Protein AF-A0A1G6PLV6-F1 (afdb_monomer)

Structure (mmCIF, N/CA/C/O backbone):
data_AF-A0A1G6PLV6-F1
#
_entry.id   AF-A0A1G6PLV6-F1
#
loop_
_atom_site.group_PDB
_atom_site.id
_atom_site.type_symbol
_atom_site.label_atom_id
_atom_site.label_alt_id
_atom_site.label_comp_id
_atom_site.label_asym_id
_atom_site.label_entity_id
_atom_site.label_seq_id
_atom_site.pdbx_PDB_ins_code
_atom_site.Cartn_x
_atom_site.Cartn_y
_atom_site.Cartn_z
_atom_site.occupancy
_atom_site.B_iso_or_equiv
_atom_site.auth_seq_id
_atom_site.auth_comp_id
_atom_site.auth_asym_id
_atom_site.auth_atom_id
_atom_site.pdbx_PDB_model_num
ATOM 1 N N . MET A 1 1 ? -0.641 -9.961 17.307 1.00 48.78 1 MET A N 1
ATOM 2 C CA . MET A 1 1 ? -2.085 -9.812 17.040 1.00 48.78 1 MET A CA 1
ATOM 3 C C . MET A 1 1 ? -2.252 -9.296 15.628 1.00 48.78 1 MET A C 1
ATOM 5 O O . MET A 1 1 ? -1.541 -8.357 15.272 1.00 48.78 1 MET A O 1
ATOM 9 N N . ASP A 1 2 ? -3.103 -9.925 14.817 1.00 67.12 2 ASP A N 1
ATOM 10 C CA . ASP A 1 2 ? -3.507 -9.323 13.548 1.00 67.12 2 ASP A CA 1
ATOM 11 C C . ASP A 1 2 ? -4.492 -8.188 13.855 1.00 67.12 2 ASP A C 1
ATOM 13 O O . ASP A 1 2 ? -5.577 -8.412 14.383 1.00 67.12 2 ASP A O 1
ATOM 17 N N . LEU A 1 3 ? -4.052 -6.954 13.616 1.00 79.38 3 LEU A N 1
ATOM 18 C CA . LEU A 1 3 ? -4.819 -5.739 13.889 1.00 79.38 3 LEU A CA 1
ATOM 19 C C . LEU A 1 3 ? -5.632 -5.286 12.670 1.00 79.38 3 LEU A C 1
ATOM 21 O O . LEU A 1 3 ? -6.421 -4.349 12.794 1.00 79.38 3 LEU A O 1
ATOM 25 N N . ILE A 1 4 ? -5.433 -5.925 11.513 1.00 83.19 4 ILE A N 1
ATOM 26 C CA . ILE A 1 4 ? -6.032 -5.541 10.235 1.00 83.19 4 ILE A CA 1
ATOM 27 C C . ILE A 1 4 ? -7.394 -6.207 10.052 1.00 83.19 4 ILE A C 1
ATOM 29 O O . ILE A 1 4 ? -8.362 -5.515 9.750 1.00 83.19 4 ILE A O 1
ATOM 33 N N . LEU A 1 5 ? -7.502 -7.522 10.266 1.00 78.00 5 LEU A N 1
ATOM 34 C CA . LEU A 1 5 ? -8.757 -8.254 10.041 1.00 78.00 5 LEU A CA 1
ATOM 35 C C . LEU A 1 5 ? -9.953 -7.708 10.842 1.00 78.00 5 LEU A C 1
ATOM 37 O O . LEU A 1 5 ? -11.004 -7.506 10.232 1.00 78.00 5 LEU A O 1
ATOM 41 N N . PRO A 1 6 ? -9.832 -7.381 12.147 1.00 75.44 6 PRO A N 1
ATOM 42 C CA . PRO A 1 6 ? -10.950 -6.797 12.889 1.00 75.44 6 PRO A CA 1
ATOM 43 C C . PRO A 1 6 ? -11.429 -5.468 12.295 1.00 75.44 6 PRO A C 1
ATOM 45 O O . PRO A 1 6 ? -12.628 -5.225 12.213 1.00 75.44 6 PRO A O 1
ATOM 48 N N . ARG A 1 7 ? -10.498 -4.628 11.824 1.00 85.88 7 ARG A N 1
ATOM 49 C CA . ARG A 1 7 ? -10.819 -3.361 11.155 1.00 85.88 7 ARG A CA 1
ATOM 50 C C . ARG A 1 7 ? -11.481 -3.594 9.806 1.00 85.88 7 ARG A C 1
ATOM 52 O O . ARG A 1 7 ? -12.478 -2.946 9.512 1.00 85.88 7 ARG A O 1
ATOM 59 N N . LYS A 1 8 ? -10.984 -4.561 9.030 1.00 83.12 8 LYS A N 1
ATOM 60 C CA . LYS A 1 8 ? -11.558 -4.928 7.731 1.00 83.12 8 LYS A CA 1
ATOM 61 C C . LYS A 1 8 ? -13.017 -5.377 7.847 1.00 83.12 8 LYS A C 1
ATOM 63 O O . LYS A 1 8 ? -13.807 -5.023 6.991 1.00 83.12 8 LYS A O 1
ATOM 68 N N . LYS A 1 9 ? -13.391 -6.097 8.913 1.00 77.69 9 LYS A N 1
ATOM 69 C CA . LYS A 1 9 ? -14.791 -6.505 9.153 1.00 77.69 9 LYS A CA 1
ATOM 70 C C . LYS A 1 9 ? -15.731 -5.322 9.431 1.00 77.69 9 LYS A C 1
ATOM 72 O O . LYS A 1 9 ? -16.923 -5.417 9.163 1.00 77.69 9 LYS A O 1
ATOM 77 N N . ILE A 1 10 ? -15.212 -4.239 10.012 1.00 82.00 10 ILE A N 1
ATOM 78 C CA . ILE A 1 10 ? -15.987 -3.025 10.319 1.00 82.00 10 ILE A CA 1
ATOM 79 C C . ILE A 1 10 ? -16.046 -2.104 9.098 1.00 82.00 10 ILE A C 1
ATOM 81 O O . ILE A 1 10 ? -17.071 -1.475 8.840 1.00 82.00 10 ILE A O 1
ATOM 85 N N . PHE A 1 11 ? -14.935 -2.010 8.372 1.00 83.00 11 PHE A N 1
ATOM 86 C CA . PHE A 1 11 ? -14.778 -1.158 7.207 1.00 83.00 11 PHE A CA 1
ATOM 87 C C . PHE A 1 11 ? -15.660 -1.622 6.048 1.00 83.00 11 PHE A C 1
ATOM 89 O O . PHE A 1 11 ? -15.587 -2.770 5.620 1.00 83.00 11 PHE A O 1
ATOM 96 N N . LYS A 1 12 ? -16.473 -0.701 5.529 1.00 82.19 12 LYS A N 1
ATOM 97 C CA . LYS A 1 12 ? -17.399 -0.933 4.418 1.00 82.19 12 LYS A CA 1
ATOM 98 C C . LYS A 1 12 ? -16.993 -0.060 3.241 1.00 82.19 12 LYS A C 1
ATOM 100 O O . LYS A 1 12 ? -17.437 1.083 3.148 1.00 82.19 12 LYS A O 1
ATOM 105 N N . LEU A 1 13 ? -16.110 -0.577 2.386 1.00 81.88 13 LEU A N 1
ATOM 106 C CA . LEU A 1 13 ? -15.571 0.173 1.246 1.00 81.88 13 LEU A CA 1
ATOM 107 C C . LEU A 1 13 ? -16.682 0.602 0.276 1.00 81.88 13 LEU A C 1
ATOM 109 O O . LEU A 1 13 ? -16.645 1.696 -0.272 1.00 81.88 13 LEU A O 1
ATOM 113 N N . GLU A 1 14 ? -17.709 -0.228 0.118 1.00 78.12 14 GLU A N 1
ATOM 114 C CA . GLU A 1 14 ? -18.854 0.011 -0.759 1.00 78.12 14 GLU A CA 1
ATOM 115 C C . GLU A 1 14 ? -19.699 1.235 -0.372 1.00 78.12 14 GLU A C 1
ATOM 117 O O . GLU A 1 14 ? -20.441 1.754 -1.203 1.00 78.12 14 GLU A O 1
ATOM 122 N N . LYS A 1 15 ? -19.580 1.714 0.873 1.00 77.88 15 LYS A N 1
ATOM 123 C CA . LYS A 1 15 ? -20.291 2.904 1.364 1.00 77.88 15 LYS A CA 1
ATOM 124 C C . LYS A 1 15 ? -19.560 4.213 1.092 1.00 77.88 15 LYS A C 1
ATOM 126 O O . LYS A 1 15 ? -20.079 5.276 1.418 1.00 77.88 15 LYS A O 1
ATOM 131 N N . ILE A 1 16 ? -18.355 4.143 0.540 1.00 77.44 16 ILE A N 1
ATOM 132 C CA . ILE A 1 16 ? -17.552 5.328 0.292 1.00 77.44 16 ILE A CA 1
ATOM 133 C C . ILE A 1 16 ? -18.107 6.080 -0.914 1.00 77.44 16 ILE A C 1
ATOM 135 O O . ILE A 1 16 ? -18.105 5.578 -2.036 1.00 77.44 16 ILE A O 1
ATOM 139 N N . ASP A 1 17 ? -18.527 7.317 -0.668 1.00 76.62 17 ASP A N 1
ATOM 140 C CA . ASP A 1 17 ? -18.808 8.300 -1.706 1.00 76.62 17 ASP A CA 1
ATOM 141 C C . ASP A 1 17 ? -17.557 9.153 -1.935 1.00 76.62 17 ASP A C 1
ATOM 143 O O . ASP A 1 17 ? -17.073 9.829 -1.027 1.00 76.62 17 ASP A O 1
ATOM 147 N N . ILE A 1 18 ? -17.021 9.146 -3.156 1.00 71.56 18 ILE A N 1
ATOM 148 C CA . ILE A 1 18 ? -15.784 9.868 -3.469 1.00 71.56 18 ILE A CA 1
ATOM 149 C C . ILE A 1 18 ? -15.931 11.396 -3.414 1.00 71.56 18 ILE A C 1
ATOM 151 O O . ILE A 1 18 ? -14.931 12.122 -3.378 1.00 71.56 18 ILE A O 1
ATOM 155 N N . THR A 1 19 ? -17.167 11.892 -3.426 1.00 71.12 19 THR A N 1
ATOM 156 C CA . THR A 1 19 ? -17.492 13.315 -3.277 1.00 71.12 19 THR A CA 1
ATOM 157 C C . THR A 1 19 ? -17.558 13.751 -1.813 1.00 71.12 19 THR A C 1
ATOM 159 O O . THR A 1 19 ? -17.542 14.950 -1.524 1.00 71.12 19 THR A O 1
ATOM 162 N N . ASN A 1 20 ? -17.557 12.794 -0.883 1.00 77.06 20 ASN A N 1
ATOM 163 C CA . ASN A 1 20 ? -17.556 13.047 0.546 1.00 77.06 20 ASN A CA 1
ATOM 164 C C . ASN A 1 20 ? -16.278 13.807 0.963 1.00 77.06 20 ASN A C 1
ATOM 166 O O . ASN A 1 20 ? -15.153 13.465 0.583 1.00 77.06 20 ASN A O 1
ATOM 170 N N . LYS A 1 21 ? -16.450 14.856 1.773 1.00 75.69 21 LYS A N 1
ATOM 171 C CA . LYS A 1 21 ? -15.377 15.759 2.210 1.00 75.69 21 LYS A CA 1
ATOM 172 C C . LYS A 1 21 ? -14.268 15.029 2.971 1.00 75.69 21 LYS A C 1
ATOM 174 O O . LYS A 1 21 ? -13.093 15.371 2.823 1.00 75.69 21 LYS A O 1
ATOM 179 N N . GLU A 1 22 ? -14.623 14.040 3.773 1.00 74.56 22 GLU A N 1
ATOM 180 C CA . GLU A 1 22 ? -13.711 13.210 4.544 1.00 74.56 22 GLU A CA 1
ATOM 181 C C . GLU A 1 22 ? -12.880 12.296 3.629 1.00 74.56 22 GLU A C 1
ATOM 183 O O . GLU A 1 22 ? -11.665 12.179 3.809 1.00 74.56 22 GLU A O 1
ATOM 188 N N . TRP A 1 23 ? -13.489 11.729 2.584 1.00 81.19 23 TRP A N 1
ATOM 189 C CA . TRP A 1 23 ? -12.757 10.966 1.571 1.00 81.19 23 TRP A CA 1
ATOM 190 C C . TRP A 1 23 ? -11.787 11.857 0.783 1.00 81.19 23 TRP A C 1
ATOM 192 O O . TRP A 1 23 ? -10.602 11.537 0.637 1.00 81.19 23 TRP A O 1
ATOM 202 N N . LEU A 1 24 ? -12.251 13.034 0.350 1.00 83.88 24 LEU A N 1
ATOM 203 C CA . LEU A 1 24 ? -11.402 14.031 -0.306 1.00 83.88 24 LEU A CA 1
ATOM 204 C C . LEU A 1 24 ? -10.245 14.467 0.598 1.00 83.88 24 LEU A C 1
ATOM 206 O O . LEU A 1 24 ? -9.141 14.687 0.106 1.00 83.88 24 LEU A O 1
ATOM 210 N N . TYR A 1 25 ? -10.450 14.541 1.916 1.00 82.75 25 TYR A N 1
ATOM 211 C CA . TYR A 1 25 ? -9.380 14.806 2.878 1.00 82.75 25 TYR A CA 1
ATOM 212 C C . TYR A 1 25 ? -8.317 13.696 2.904 1.00 82.75 25 TYR A C 1
ATOM 214 O O . TYR A 1 25 ? -7.127 13.996 3.030 1.00 82.75 25 TYR A O 1
ATOM 222 N N . MET A 1 26 ? -8.704 12.429 2.744 1.00 85.69 26 MET A N 1
ATOM 223 C CA . MET A 1 26 ? -7.743 11.325 2.669 1.00 85.69 26 MET A CA 1
ATOM 224 C C . MET A 1 26 ? -6.937 11.335 1.375 1.00 85.69 26 MET A C 1
ATOM 226 O O . MET A 1 26 ? -5.713 11.214 1.447 1.00 85.69 26 MET A O 1
ATOM 230 N N . ILE A 1 27 ? -7.575 11.582 0.225 1.00 90.88 27 ILE A N 1
ATOM 231 C CA . ILE A 1 27 ? -6.848 11.798 -1.038 1.00 90.88 27 ILE A CA 1
ATOM 232 C C . ILE A 1 27 ? -5.916 13.005 -0.898 1.00 90.88 27 ILE A C 1
ATOM 234 O O . ILE A 1 27 ? -4.747 12.922 -1.249 1.00 90.88 27 ILE A O 1
ATOM 238 N N . LYS A 1 28 ? -6.386 14.107 -0.304 1.00 90.25 28 LYS A N 1
ATOM 239 C CA . LYS A 1 28 ? -5.578 15.312 -0.065 1.00 90.25 28 LYS A CA 1
ATOM 240 C C . LYS A 1 28 ? -4.307 15.005 0.733 1.00 90.25 28 LYS A C 1
ATOM 242 O O . LYS A 1 28 ? -3.239 15.527 0.421 1.00 90.25 28 LYS A O 1
ATOM 247 N N . ASN A 1 29 ? -4.419 14.182 1.777 1.00 90.62 29 ASN A N 1
ATOM 248 C CA . ASN A 1 29 ? -3.269 13.768 2.576 1.00 90.62 29 ASN A CA 1
ATOM 249 C C . ASN A 1 29 ? -2.317 12.867 1.783 1.00 90.62 29 ASN A C 1
ATOM 251 O O . ASN A 1 29 ? -1.109 13.079 1.858 1.00 90.62 29 ASN A O 1
ATOM 255 N N . ASP A 1 30 ? -2.840 11.907 1.020 1.00 94.44 30 ASP A N 1
ATOM 256 C CA . ASP A 1 30 ? -2.037 11.089 0.106 1.00 94.44 30 ASP A CA 1
ATOM 257 C C . ASP A 1 30 ? -1.265 11.972 -0.887 1.00 94.44 30 ASP A C 1
ATOM 259 O O . ASP A 1 30 ? -0.035 11.943 -0.892 1.00 94.44 30 ASP A O 1
ATOM 263 N N . THR A 1 31 ? -1.953 12.867 -1.604 1.00 93.88 31 THR A N 1
ATOM 264 C CA . THR A 1 31 ? -1.354 13.859 -2.510 1.00 93.88 31 THR A CA 1
ATOM 265 C C . THR A 1 31 ? -0.216 14.618 -1.846 1.00 93.88 31 THR A C 1
ATOM 267 O O . THR A 1 31 ? 0.918 14.602 -2.325 1.00 93.88 31 THR A O 1
ATOM 270 N N . ARG A 1 32 ? -0.492 15.255 -0.705 1.00 93.25 32 ARG A N 1
ATOM 271 C CA . ARG A 1 32 ? 0.481 16.099 -0.012 1.00 93.25 32 ARG A CA 1
ATOM 272 C C . ARG A 1 32 ? 1.735 15.325 0.385 1.00 93.25 32 ARG A C 1
ATOM 274 O O . ARG A 1 32 ? 2.851 15.797 0.183 1.00 93.25 32 ARG A O 1
ATOM 281 N N . HIS A 1 33 ? 1.556 14.156 0.993 1.00 95.62 33 HIS A N 1
ATOM 282 C CA . HIS A 1 33 ? 2.677 13.349 1.455 1.00 95.62 33 HIS A CA 1
ATOM 283 C C . HIS A 1 33 ? 3.457 12.739 0.285 1.00 95.62 33 HIS A C 1
ATOM 285 O O . HIS A 1 33 ? 4.684 12.743 0.331 1.00 95.62 33 HIS A O 1
ATOM 291 N N . SER A 1 34 ? 2.767 12.264 -0.751 1.00 96.06 34 SER A N 1
ATOM 292 C CA . SER A 1 34 ? 3.367 11.680 -1.948 1.00 96.06 34 SER A CA 1
ATOM 293 C C . SER A 1 34 ? 4.235 12.686 -2.702 1.00 96.06 34 SER A C 1
ATOM 295 O O . SER A 1 34 ? 5.372 12.374 -3.037 1.00 96.06 34 SER A O 1
ATOM 297 N N . LEU A 1 35 ? 3.755 13.912 -2.906 1.00 93.12 35 LEU A N 1
ATOM 298 C CA . LEU A 1 35 ? 4.524 14.971 -3.568 1.00 93.12 35 LEU A CA 1
ATOM 299 C C . LEU A 1 35 ? 5.750 15.386 -2.751 1.00 93.12 35 LEU A C 1
ATOM 301 O O . LEU A 1 35 ? 6.844 15.522 -3.292 1.00 93.12 35 LEU A O 1
ATOM 305 N N . GLN A 1 36 ? 5.603 15.484 -1.428 1.00 93.69 36 GLN A N 1
ATOM 306 C CA . GLN A 1 36 ? 6.706 15.867 -0.551 1.00 93.69 36 GLN A CA 1
ATOM 307 C C . GLN A 1 36 ? 7.849 14.838 -0.527 1.00 93.69 36 GLN A C 1
ATOM 309 O O . GLN A 1 36 ? 8.994 15.221 -0.273 1.00 93.69 36 GLN A O 1
ATOM 314 N N . ILE A 1 37 ? 7.559 13.553 -0.774 1.00 92.62 37 ILE A N 1
ATOM 315 C CA . ILE A 1 37 ? 8.580 12.501 -0.940 1.00 92.62 37 ILE A CA 1
ATOM 316 C C . ILE A 1 37 ? 9.485 12.826 -2.133 1.00 92.62 37 ILE A C 1
ATOM 318 O O . ILE A 1 37 ? 10.702 12.711 -2.004 1.00 92.62 37 ILE A O 1
ATOM 322 N N . GLU A 1 38 ? 8.901 13.328 -3.223 1.00 90.06 38 GLU A N 1
ATOM 323 C CA . GLU A 1 38 ? 9.605 13.755 -4.442 1.00 90.06 38 GLU A CA 1
ATOM 324 C C . GLU A 1 38 ? 10.191 15.179 -4.341 1.00 90.06 38 GLU A C 1
ATOM 326 O O . GLU A 1 38 ? 10.718 15.709 -5.311 1.00 90.06 38 GLU A O 1
ATOM 331 N N . GLY A 1 39 ? 10.087 15.833 -3.178 1.00 88.31 39 GLY A N 1
ATOM 332 C CA . GLY A 1 39 ? 10.569 17.204 -2.972 1.00 88.31 39 GLY A CA 1
ATOM 333 C C . GLY A 1 39 ? 9.605 18.308 -3.421 1.00 88.31 39 GLY A C 1
ATOM 334 O O . GLY A 1 39 ? 9.922 19.484 -3.247 1.00 88.31 39 GLY A O 1
ATOM 335 N N . ILE A 1 40 ? 8.414 17.961 -3.914 1.00 85.81 40 ILE A N 1
ATOM 336 C CA . ILE A 1 40 ? 7.387 18.917 -4.342 1.00 85.81 40 ILE A CA 1
ATOM 337 C C . ILE A 1 40 ? 6.570 19.355 -3.118 1.00 85.81 40 ILE A C 1
ATOM 339 O O . ILE A 1 40 ? 5.870 18.558 -2.484 1.00 85.81 40 ILE A O 1
ATOM 343 N N . VAL A 1 41 ? 6.674 20.634 -2.752 1.00 83.75 41 VAL A N 1
ATOM 344 C CA . VAL A 1 41 ? 5.996 21.197 -1.575 1.00 83.75 41 VAL A CA 1
ATOM 345 C C . VAL A 1 41 ? 4.617 21.714 -1.972 1.00 83.75 41 VAL A C 1
ATOM 347 O O . VAL A 1 41 ? 4.503 22.583 -2.825 1.00 83.75 41 VAL A O 1
ATOM 350 N N . SER A 1 42 ? 3.572 21.230 -1.298 1.00 80.38 42 SER A N 1
ATOM 351 C CA . SER A 1 42 ? 2.198 21.731 -1.440 1.00 80.38 42 SER A CA 1
ATOM 352 C C . SER A 1 42 ? 1.731 22.421 -0.158 1.00 80.38 42 SER A C 1
ATOM 354 O O . SER A 1 42 ? 1.894 21.890 0.952 1.00 80.38 42 SER A O 1
ATOM 356 N N . SER A 1 43 ? 1.142 23.612 -0.286 1.00 77.06 43 SER A N 1
ATOM 357 C CA . SER A 1 43 ? 0.571 24.332 0.853 1.00 77.06 43 SER A CA 1
ATOM 358 C C . SER A 1 43 ? -0.858 23.863 1.156 1.00 77.06 43 SER A C 1
ATOM 360 O O . SER A 1 43 ? -1.579 23.338 0.308 1.00 77.06 43 SER A O 1
ATOM 362 N N . GLU A 1 44 ? -1.326 24.091 2.388 1.00 73.25 44 GLU A N 1
ATOM 363 C CA . GLU A 1 44 ? -2.737 23.850 2.738 1.00 73.25 44 GLU A CA 1
ATOM 364 C C . GLU A 1 44 ? -3.704 24.735 1.938 1.00 73.25 44 GLU A C 1
ATOM 366 O O . GLU A 1 44 ? -4.884 24.398 1.829 1.00 73.25 44 GLU A O 1
ATOM 371 N N . LYS A 1 45 ? -3.235 25.868 1.395 1.00 72.75 45 LYS A N 1
ATOM 372 C CA . LYS A 1 45 ? -4.041 26.730 0.529 1.00 72.75 45 LYS A CA 1
ATOM 373 C C . LYS A 1 45 ? -4.256 26.051 -0.823 1.00 72.75 45 LYS A C 1
ATOM 375 O O . LYS A 1 45 ? -5.408 25.914 -1.220 1.00 72.75 45 LYS A O 1
ATOM 380 N N . ASP A 1 46 ? -3.191 25.549 -1.440 1.00 75.81 46 ASP A N 1
ATOM 381 C CA . ASP A 1 46 ? -3.229 24.892 -2.757 1.00 75.81 46 ASP A CA 1
ATOM 382 C C . ASP A 1 46 ? -4.165 23.681 -2.714 1.00 75.81 46 ASP A C 1
ATOM 384 O O . ASP A 1 46 ? -5.133 23.579 -3.464 1.00 75.81 46 ASP A O 1
ATOM 388 N N . LEU A 1 47 ? -3.988 22.834 -1.701 1.00 76.69 47 LEU A N 1
ATOM 389 C CA . LEU A 1 47 ? -4.807 21.641 -1.500 1.00 76.69 47 LEU A CA 1
ATOM 390 C C . LEU A 1 47 ? -6.294 21.950 -1.237 1.00 76.69 47 LEU A C 1
ATOM 392 O O . LEU A 1 47 ? -7.169 21.173 -1.620 1.00 76.69 47 LEU A O 1
ATOM 396 N N . LYS A 1 48 ? -6.610 23.074 -0.577 1.00 73.69 48 LYS A N 1
ATOM 397 C CA . LYS A 1 48 ? -8.002 23.521 -0.381 1.00 73.69 48 LYS A CA 1
ATOM 398 C C . LYS A 1 48 ? -8.612 24.067 -1.667 1.00 73.69 48 LYS A C 1
ATOM 400 O O . LYS A 1 48 ? -9.806 23.866 -1.882 1.00 73.69 48 LYS A O 1
ATOM 405 N N . SER A 1 49 ? -7.827 24.765 -2.479 1.00 75.06 49 SER A N 1
ATOM 406 C CA . SER A 1 49 ? -8.256 25.287 -3.777 1.00 75.06 49 SER A CA 1
ATOM 407 C C . SER A 1 49 ? -8.606 24.150 -4.739 1.00 75.06 49 SER A C 1
ATOM 409 O O . SER A 1 49 ? -9.656 24.203 -5.378 1.00 75.06 49 SER A O 1
ATOM 411 N N . ILE A 1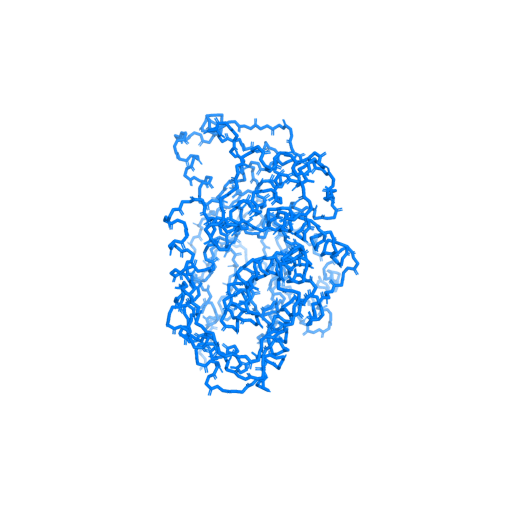 50 ? -7.828 23.062 -4.719 1.00 76.62 50 ILE A N 1
ATOM 412 C CA . ILE A 1 50 ? -8.087 21.847 -5.507 1.00 76.62 50 ILE A CA 1
ATOM 413 C C . ILE A 1 50 ? -9.423 21.197 -5.143 1.00 76.62 50 ILE A C 1
ATOM 415 O O . ILE A 1 50 ? -10.241 20.922 -6.017 1.00 76.62 50 ILE A O 1
ATOM 419 N N . ILE A 1 51 ? -9.695 21.015 -3.847 1.00 71.75 51 ILE A N 1
ATOM 420 C CA . ILE A 1 51 ? -10.973 20.450 -3.377 1.00 71.75 51 ILE A CA 1
ATOM 421 C C . ILE A 1 51 ? -12.167 21.317 -3.807 1.00 71.75 51 ILE A C 1
ATOM 423 O O . ILE A 1 51 ? -13.254 20.794 -4.038 1.00 71.75 51 ILE A O 1
ATOM 427 N N . LYS A 1 52 ? -11.971 22.635 -3.914 1.00 72.00 52 LYS A N 1
ATOM 428 C CA . LYS A 1 52 ? -13.001 23.589 -4.344 1.00 72.00 52 LYS A CA 1
ATOM 429 C C . LYS A 1 52 ? -13.146 23.705 -5.865 1.00 72.00 52 LYS A C 1
ATOM 431 O O . LYS A 1 52 ? -14.060 24.394 -6.298 1.00 72.00 52 LYS A O 1
ATOM 436 N N . GLY A 1 53 ? -12.277 23.064 -6.649 1.00 67.56 53 GLY A N 1
ATOM 437 C CA . GLY A 1 53 ? -12.273 23.173 -8.111 1.00 67.56 53 GLY A CA 1
ATOM 438 C C . GLY A 1 53 ? -11.690 24.482 -8.653 1.00 67.56 53 GLY A C 1
ATOM 439 O O . GLY A 1 53 ? -11.915 24.798 -9.812 1.00 67.56 53 GLY A O 1
ATOM 440 N N . ASN A 1 54 ? -10.955 25.246 -7.837 1.00 65.50 54 ASN A N 1
ATOM 441 C CA . ASN A 1 54 ? -10.376 26.535 -8.228 1.00 65.50 54 ASN A CA 1
ATOM 442 C C . ASN A 1 54 ? -8.858 26.398 -8.404 1.00 65.50 54 ASN A C 1
ATOM 444 O O . ASN A 1 54 ? -8.112 26.749 -7.489 1.00 65.50 54 ASN A O 1
ATOM 448 N N . TYR A 1 55 ? -8.391 25.857 -9.525 1.00 63.28 55 TYR A N 1
ATOM 449 C CA . TYR A 1 55 ? -6.963 25.628 -9.764 1.00 63.28 55 TYR A CA 1
ATOM 450 C C . TYR A 1 55 ? -6.597 25.765 -11.245 1.00 63.28 55 TYR A C 1
ATOM 452 O O . TYR A 1 55 ? -7.458 25.584 -12.103 1.00 63.28 55 TYR A O 1
ATOM 460 N N . ASP A 1 56 ? -5.324 26.057 -11.520 1.00 59.12 56 ASP A N 1
ATOM 461 C CA . ASP A 1 56 ? -4.759 26.008 -12.872 1.00 59.12 56 ASP A CA 1
ATOM 462 C C . ASP A 1 56 ? -4.477 24.550 -13.273 1.00 59.12 56 ASP A C 1
ATOM 464 O O . ASP A 1 56 ? -4.021 23.745 -12.458 1.00 59.12 56 ASP A O 1
ATOM 468 N N . GLU A 1 57 ? -4.772 24.198 -14.526 1.00 54.91 57 GLU A N 1
ATOM 469 C CA . GLU A 1 57 ? -4.760 22.813 -15.030 1.00 54.91 57 GLU A CA 1
ATOM 470 C C . GLU A 1 57 ? -3.351 22.192 -15.166 1.00 54.91 57 GLU A C 1
ATOM 472 O O . GLU A 1 57 ? -3.244 20.982 -15.348 1.00 54.91 57 GLU A O 1
ATOM 477 N N . ASP A 1 58 ? -2.282 22.979 -14.982 1.00 55.53 58 ASP A N 1
ATOM 478 C CA . ASP A 1 58 ? -0.879 22.563 -15.168 1.00 55.53 58 ASP A CA 1
ATOM 479 C C . ASP A 1 58 ? -0.094 22.358 -13.852 1.00 55.53 58 ASP A C 1
ATOM 481 O O . ASP A 1 58 ? 1.139 22.320 -13.838 1.00 55.53 58 ASP A O 1
ATOM 485 N N . ASP A 1 59 ? -0.788 22.220 -12.721 1.00 77.56 59 ASP A N 1
ATOM 486 C CA . ASP A 1 59 ? -0.165 22.009 -11.410 1.00 77.56 59 ASP A CA 1
ATOM 487 C C . ASP A 1 59 ? 0.060 20.507 -11.122 1.00 77.56 59 ASP A C 1
ATOM 489 O O . ASP A 1 59 ? -0.864 19.689 -11.140 1.00 77.56 59 ASP A O 1
ATOM 493 N N . GLU A 1 60 ? 1.291 20.114 -10.782 1.00 83.00 60 GLU A N 1
ATOM 494 C CA . GLU A 1 60 ? 1.611 18.741 -10.366 1.00 83.00 60 GLU A CA 1
ATOM 495 C C . GLU A 1 60 ? 0.767 18.267 -9.169 1.00 83.00 60 GLU A C 1
ATOM 497 O O . GLU A 1 60 ? 0.475 17.070 -9.037 1.00 83.00 60 GLU A O 1
ATOM 502 N N . ILE A 1 61 ? 0.345 19.196 -8.303 1.00 87.62 61 ILE A N 1
ATOM 503 C CA . ILE A 1 61 ? -0.541 18.911 -7.173 1.00 87.62 61 ILE A CA 1
ATOM 504 C C . ILE A 1 61 ? -1.927 18.497 -7.673 1.00 87.62 61 ILE A C 1
ATOM 506 O O . ILE A 1 61 ? -2.492 17.504 -7.194 1.00 87.62 61 ILE A O 1
ATOM 510 N N . VAL A 1 62 ? -2.454 19.232 -8.653 1.00 86.62 62 VAL A N 1
ATOM 511 C CA . VAL A 1 62 ? -3.727 18.942 -9.318 1.00 86.62 62 VAL A CA 1
ATOM 512 C C . VAL A 1 62 ? -3.658 17.595 -10.009 1.00 86.62 62 VAL A C 1
ATOM 514 O O . VAL A 1 62 ? -4.536 16.763 -9.782 1.00 86.62 62 VAL A O 1
ATOM 517 N N . ASN A 1 63 ? -2.609 17.353 -10.794 1.00 90.38 63 ASN A N 1
ATOM 518 C CA . ASN A 1 63 ? -2.445 16.116 -11.549 1.00 90.38 63 ASN A CA 1
ATOM 519 C C . ASN A 1 63 ? -2.419 14.891 -10.643 1.00 90.38 63 ASN A C 1
ATOM 521 O O . ASN A 1 63 ? -3.108 13.907 -10.915 1.00 90.38 63 ASN A O 1
ATOM 525 N N . TYR A 1 64 ? -1.673 14.938 -9.536 1.00 93.69 64 TYR A N 1
ATOM 526 C CA . TYR A 1 64 ? -1.683 13.829 -8.586 1.00 93.69 64 TYR A CA 1
ATOM 527 C C . TYR A 1 64 ? -3.059 13.646 -7.952 1.00 93.69 64 TYR A C 1
ATOM 529 O O . TYR A 1 64 ? -3.575 12.529 -7.930 1.00 93.69 64 TYR A O 1
ATOM 537 N N . PHE A 1 65 ? -3.665 14.718 -7.435 1.00 92.19 65 PHE A N 1
ATOM 538 C CA . PHE A 1 65 ? -4.966 14.632 -6.772 1.00 92.19 65 PHE A CA 1
ATOM 539 C C . PHE A 1 65 ? -6.061 14.106 -7.706 1.00 92.19 65 PHE A C 1
ATOM 541 O O . PHE A 1 65 ? -6.825 13.221 -7.315 1.00 92.19 65 PHE A O 1
ATOM 548 N N . SER A 1 66 ? -6.134 14.621 -8.934 1.00 91.19 66 SER A N 1
ATOM 549 C CA . SER A 1 66 ? -7.127 14.226 -9.933 1.00 91.19 66 SER A CA 1
ATOM 550 C C . SER A 1 66 ? -6.915 12.783 -10.391 1.00 91.19 66 SER A C 1
ATOM 552 O O . SER A 1 66 ? -7.880 12.018 -10.416 1.00 91.19 66 SER A O 1
ATOM 554 N N . THR A 1 67 ? -5.663 12.378 -10.639 1.00 95.31 67 THR A N 1
ATOM 555 C CA . THR A 1 67 ? -5.311 10.994 -10.988 1.00 95.31 67 THR A CA 1
ATOM 556 C C . THR A 1 67 ? -5.682 10.044 -9.855 1.00 95.31 67 THR A C 1
ATOM 558 O O . THR A 1 67 ? -6.389 9.065 -10.080 1.00 95.31 67 THR A O 1
ATOM 561 N N . ALA A 1 68 ? -5.266 10.336 -8.619 1.00 95.88 68 ALA A N 1
ATOM 562 C CA . ALA A 1 68 ? -5.582 9.509 -7.458 1.00 95.88 68 ALA A CA 1
ATOM 563 C C . ALA A 1 68 ? -7.099 9.392 -7.263 1.00 95.88 68 ALA A C 1
ATOM 565 O O . ALA A 1 68 ? -7.618 8.283 -7.172 1.00 95.88 68 ALA A O 1
ATOM 566 N N . LYS A 1 69 ? -7.833 10.512 -7.296 1.00 94.06 69 LYS A N 1
ATOM 567 C CA . LYS A 1 69 ? -9.300 10.518 -7.211 1.00 94.06 69 LYS A CA 1
ATOM 568 C C . LYS A 1 69 ? -9.927 9.625 -8.284 1.00 94.06 69 LYS A C 1
ATOM 570 O O . LYS A 1 69 ? -10.723 8.755 -7.955 1.00 94.06 69 LYS A O 1
ATOM 575 N N . HIS A 1 70 ? -9.552 9.812 -9.544 1.00 94.31 70 HIS A N 1
ATOM 576 C CA . HIS A 1 70 ? -10.109 9.067 -10.672 1.00 94.31 70 HIS A CA 1
ATOM 577 C C . HIS A 1 70 ? -9.825 7.564 -10.578 1.00 94.31 70 HIS A C 1
ATOM 579 O O . HIS A 1 70 ? -10.731 6.743 -10.708 1.00 94.31 70 HIS A O 1
ATOM 585 N N . MET A 1 71 ? -8.577 7.195 -10.299 1.00 96.69 71 MET A N 1
ATOM 586 C CA . MET A 1 71 ? -8.168 5.795 -10.231 1.00 96.69 71 MET A CA 1
ATOM 587 C C . MET A 1 71 ? -8.752 5.095 -9.007 1.00 96.69 71 MET A C 1
ATOM 589 O O . MET A 1 71 ? -9.157 3.938 -9.100 1.00 96.69 71 MET A O 1
ATOM 593 N N . TYR A 1 72 ? -8.855 5.787 -7.873 1.00 95.69 72 TYR A N 1
ATOM 594 C CA . TYR A 1 72 ? -9.471 5.230 -6.672 1.00 95.69 72 TYR A CA 1
ATOM 595 C C . TYR A 1 72 ? -10.976 5.023 -6.861 1.00 95.69 72 TYR A C 1
ATOM 597 O O . TYR A 1 72 ? -11.475 3.995 -6.409 1.00 95.69 72 TYR A O 1
ATOM 605 N N . SER A 1 73 ? -11.677 5.907 -7.591 1.00 93.81 73 SER A N 1
ATOM 606 C CA . SER A 1 73 ? -13.066 5.651 -8.010 1.00 93.81 73 SER A CA 1
ATOM 607 C C . SER A 1 73 ? -13.173 4.330 -8.762 1.00 93.81 73 SER A C 1
ATOM 609 O O . SER A 1 73 ? -13.950 3.468 -8.368 1.00 93.81 73 SER A O 1
ATOM 611 N N . TYR A 1 74 ? -12.362 4.137 -9.809 1.00 95.06 74 TYR A N 1
ATOM 612 C CA . TYR A 1 74 ? -12.417 2.901 -10.591 1.00 95.06 74 TYR A CA 1
ATOM 613 C C . TYR A 1 74 ? -12.097 1.665 -9.759 1.00 95.06 74 TYR A C 1
ATOM 615 O O . TYR A 1 74 ? -12.753 0.645 -9.921 1.00 95.06 74 TYR A O 1
ATOM 623 N N . ALA A 1 75 ? -11.116 1.740 -8.859 1.00 96.44 75 ALA A N 1
ATOM 624 C CA . ALA A 1 75 ? -10.791 0.617 -7.986 1.00 96.44 75 ALA A CA 1
ATOM 625 C C . ALA A 1 75 ? -11.964 0.212 -7.084 1.00 96.44 75 ALA A C 1
ATOM 627 O O . ALA A 1 75 ? -12.158 -0.976 -6.834 1.00 96.44 75 ALA A O 1
ATOM 628 N N . ILE A 1 76 ? -12.726 1.191 -6.590 1.00 93.50 76 ILE A N 1
ATOM 629 C CA . ILE A 1 76 ? -13.913 0.953 -5.766 1.00 93.50 76 ILE A CA 1
ATOM 630 C C . ILE A 1 76 ? -15.032 0.327 -6.603 1.00 93.50 76 ILE A C 1
ATOM 632 O O . ILE A 1 76 ? -15.671 -0.604 -6.121 1.00 93.50 76 ILE A O 1
ATOM 636 N N . GLU A 1 77 ? -15.249 0.781 -7.840 1.00 93.94 77 GLU A N 1
ATOM 637 C CA . GLU A 1 77 ? -16.229 0.152 -8.740 1.00 93.94 77 GLU A CA 1
ATOM 638 C C . GLU A 1 77 ? -15.838 -1.297 -9.066 1.00 93.94 77 GLU A C 1
ATOM 640 O O . GLU A 1 77 ? -16.634 -2.200 -8.831 1.00 93.94 77 GLU A O 1
ATOM 645 N N . TYR A 1 78 ? -14.577 -1.565 -9.428 1.00 95.19 78 TYR A N 1
ATOM 646 C CA . TYR A 1 78 ? -14.101 -2.943 -9.610 1.00 95.19 78 TYR A CA 1
ATOM 647 C C . TYR A 1 78 ? -14.279 -3.798 -8.349 1.00 95.19 78 TYR A C 1
ATOM 649 O O . TYR A 1 78 ? -14.662 -4.960 -8.442 1.00 95.19 78 TYR A O 1
ATOM 657 N N . TYR A 1 79 ? -14.043 -3.240 -7.157 1.00 93.25 79 TYR A N 1
ATOM 658 C CA . TYR A 1 79 ? -14.308 -3.954 -5.907 1.00 93.25 79 TYR A CA 1
ATOM 659 C C . TYR A 1 79 ? -15.795 -4.302 -5.737 1.00 93.25 79 TYR A C 1
ATOM 661 O O . TYR A 1 79 ? -16.105 -5.425 -5.338 1.00 93.25 79 TYR A O 1
ATOM 669 N N . LYS A 1 80 ? -16.707 -3.369 -6.041 1.00 90.94 80 LYS A N 1
ATOM 670 C CA . LYS A 1 80 ? -18.162 -3.598 -5.970 1.00 90.94 80 LYS A CA 1
ATOM 671 C C . LYS A 1 80 ? -18.611 -4.684 -6.947 1.00 90.94 80 LYS A C 1
ATOM 673 O O . LYS A 1 80 ? -19.442 -5.511 -6.577 1.00 90.94 80 LYS A O 1
ATOM 678 N N . ASP A 1 81 ? -18.003 -4.721 -8.127 1.00 92.19 81 ASP A N 1
ATOM 679 C CA . ASP A 1 81 ? -18.276 -5.716 -9.167 1.00 92.19 81 ASP A CA 1
ATOM 680 C C . ASP A 1 81 ? -17.526 -7.045 -8.941 1.00 92.19 81 ASP A C 1
ATOM 682 O O . ASP A 1 81 ? -17.681 -7.997 -9.705 1.00 92.19 81 ASP A O 1
ATOM 686 N N . ASN A 1 82 ? -16.743 -7.149 -7.857 1.00 90.25 82 ASN A N 1
ATOM 687 C CA . ASN A 1 82 ? -15.899 -8.301 -7.527 1.00 90.25 82 ASN A CA 1
ATOM 688 C C . ASN A 1 82 ? -14.891 -8.652 -8.643 1.00 90.25 82 ASN A C 1
ATOM 690 O O . ASN A 1 82 ? -14.537 -9.814 -8.868 1.00 90.25 82 ASN A O 1
ATOM 694 N N . GLU A 1 83 ? -14.397 -7.625 -9.324 1.00 91.38 83 GLU A N 1
ATOM 695 C CA . GLU A 1 83 ? -13.412 -7.704 -10.389 1.00 91.38 83 GLU A CA 1
ATOM 696 C C . GLU A 1 83 ? -12.020 -7.271 -9.906 1.00 91.38 83 GLU A C 1
ATOM 698 O O . GLU A 1 83 ? -11.837 -6.548 -8.924 1.00 91.38 83 GLU A O 1
ATOM 703 N N . PHE A 1 84 ? -10.987 -7.725 -10.616 1.00 92.50 84 PHE A N 1
ATOM 704 C CA . PHE A 1 84 ? -9.615 -7.283 -10.390 1.00 92.50 84 PHE A CA 1
ATOM 705 C C . PHE A 1 84 ? -8.947 -6.987 -11.729 1.00 92.50 84 PHE A C 1
ATOM 707 O O . PHE A 1 84 ? -8.481 -7.898 -12.415 1.00 92.50 84 PHE A O 1
ATOM 714 N N . ALA A 1 85 ? -8.894 -5.706 -12.087 1.00 91.75 85 ALA A N 1
ATOM 715 C CA . ALA A 1 85 ? -8.380 -5.244 -13.368 1.00 91.75 85 ALA A CA 1
ATOM 716 C C . ALA A 1 85 ? -7.088 -4.437 -13.181 1.00 91.75 85 ALA A C 1
ATOM 718 O O . ALA A 1 85 ? -7.104 -3.241 -12.904 1.00 91.75 85 ALA A O 1
ATOM 719 N N . LEU A 1 86 ? -5.939 -5.088 -13.366 1.00 96.75 86 LEU A N 1
ATOM 720 C CA . LEU A 1 86 ? -4.633 -4.429 -13.402 1.00 96.75 86 LEU A CA 1
ATOM 721 C C . LEU A 1 86 ? -3.910 -4.813 -14.691 1.00 96.75 86 LEU A C 1
ATOM 723 O O . LEU A 1 86 ? -3.632 -5.986 -14.924 1.00 96.75 86 LEU A O 1
ATOM 727 N N . SER A 1 87 ? -3.593 -3.818 -15.518 1.00 97.94 87 SER A N 1
ATOM 728 C CA . SER A 1 87 ? -2.941 -4.021 -16.812 1.00 97.94 87 SER A CA 1
ATOM 729 C C . SER A 1 87 ? -1.824 -3.006 -17.054 1.00 97.94 87 SER A C 1
ATOM 731 O O . SER A 1 87 ? -1.769 -1.952 -16.413 1.00 97.94 87 SER A O 1
ATOM 733 N N . LYS A 1 88 ? -0.969 -3.267 -18.052 1.00 98.44 88 LYS A N 1
ATOM 734 C CA . LYS A 1 88 ? 0.023 -2.284 -18.524 1.00 98.44 88 LYS A CA 1
ATOM 735 C C . LYS A 1 88 ? -0.636 -0.979 -18.966 1.00 98.44 88 LYS A C 1
ATOM 737 O O . LYS A 1 88 ? -0.094 0.089 -18.707 1.00 98.44 88 LYS A O 1
ATOM 742 N N . ALA A 1 89 ? -1.810 -1.051 -19.597 1.00 98.12 89 ALA A N 1
ATOM 743 C CA . ALA A 1 89 ? -2.566 0.130 -20.006 1.00 98.12 89 ALA A CA 1
ATOM 744 C C . ALA A 1 89 ? -2.993 0.973 -18.797 1.00 98.12 89 ALA A C 1
ATOM 746 O O . ALA A 1 89 ? -2.804 2.185 -18.816 1.00 98.12 89 ALA A O 1
ATOM 747 N N . THR A 1 90 ? -3.452 0.332 -17.718 1.00 97.62 90 THR A N 1
ATOM 748 C CA . THR A 1 90 ? -3.787 1.002 -16.452 1.00 97.62 90 THR A CA 1
ATOM 749 C C . THR A 1 90 ? -2.577 1.756 -15.892 1.00 97.62 90 THR A C 1
ATOM 751 O O . THR A 1 90 ? -2.676 2.934 -15.564 1.00 97.62 90 THR A O 1
ATOM 754 N N . ILE A 1 91 ? -1.406 1.112 -15.844 1.00 98.44 91 ILE A N 1
ATOM 755 C CA . ILE A 1 91 ? -0.166 1.713 -15.318 1.00 98.44 91 ILE A CA 1
ATOM 756 C C . ILE A 1 91 ? 0.281 2.901 -16.186 1.00 98.44 91 ILE A C 1
ATOM 758 O O . ILE A 1 91 ? 0.616 3.964 -15.664 1.00 98.44 91 ILE A O 1
ATOM 762 N N . ARG A 1 92 ? 0.238 2.750 -17.517 1.00 98.19 92 ARG A N 1
ATOM 763 C CA . ARG A 1 92 ? 0.528 3.834 -18.470 1.00 98.19 92 ARG A CA 1
ATOM 764 C C . ARG A 1 92 ? -0.443 5.002 -18.319 1.00 98.19 92 ARG A C 1
ATOM 766 O O . ARG A 1 92 ? -0.019 6.151 -18.373 1.00 98.19 92 ARG A O 1
ATOM 773 N N . GLN A 1 93 ? -1.729 4.721 -18.117 1.00 97.50 93 GLN A N 1
ATOM 774 C CA . GLN A 1 93 ? -2.758 5.741 -17.937 1.00 97.50 93 GLN A CA 1
ATOM 775 C C . GLN A 1 93 ? -2.536 6.553 -16.660 1.00 97.50 93 GLN A C 1
ATOM 777 O O . GLN A 1 93 ? -2.636 7.777 -16.716 1.00 97.50 93 GLN A O 1
ATOM 782 N N . ILE A 1 94 ? -2.185 5.898 -15.548 1.00 97.81 94 ILE A N 1
ATOM 783 C CA . ILE A 1 94 ? -1.847 6.579 -14.289 1.00 97.81 94 ILE A CA 1
ATOM 784 C C . ILE A 1 94 ? -0.703 7.569 -14.523 1.00 97.81 94 ILE A C 1
ATOM 786 O O . ILE A 1 94 ? -0.840 8.752 -14.221 1.00 97.81 94 ILE A O 1
ATOM 790 N N . GLN A 1 95 ? 0.408 7.111 -15.104 1.00 97.06 95 GLN A N 1
ATOM 791 C CA . GLN A 1 95 ? 1.569 7.978 -15.307 1.00 97.06 95 GLN A CA 1
ATOM 792 C C . GLN A 1 95 ? 1.289 9.094 -16.324 1.00 97.06 95 GLN A C 1
ATOM 794 O O . GLN A 1 95 ? 1.699 10.236 -16.118 1.00 97.06 95 GLN A O 1
ATOM 799 N N . LYS A 1 96 ? 0.518 8.801 -17.379 1.00 95.62 96 LYS A N 1
ATOM 800 C CA . LYS A 1 96 ? 0.084 9.807 -18.353 1.00 95.62 96 LYS A CA 1
ATOM 801 C C . LYS A 1 96 ? -0.712 10.931 -17.689 1.00 95.62 96 LYS A C 1
ATOM 803 O O . LYS A 1 96 ? -0.444 12.091 -17.978 1.00 95.62 96 LYS A O 1
ATOM 808 N N . GLN A 1 97 ? -1.669 10.596 -16.820 1.00 94.00 97 GLN A N 1
ATOM 809 C CA . GLN A 1 97 ? -2.480 11.591 -16.111 1.00 94.00 97 GLN A CA 1
ATOM 810 C C . GLN A 1 97 ? -1.638 12.410 -15.125 1.00 94.00 97 GLN A C 1
ATOM 812 O O . GLN A 1 97 ? -1.803 13.628 -15.063 1.00 94.00 97 GLN A O 1
ATOM 817 N N . LEU A 1 98 ? -0.678 11.776 -14.442 1.00 92.00 98 LEU A N 1
ATOM 818 C CA . LEU A 1 98 ? 0.259 12.456 -13.541 1.00 92.00 98 LEU A CA 1
ATOM 819 C C . LEU A 1 98 ? 1.112 13.522 -14.232 1.00 92.00 98 LEU A C 1
ATOM 821 O O . LEU A 1 98 ? 1.430 14.535 -13.614 1.00 92.00 98 LEU A O 1
ATOM 825 N N . LEU A 1 99 ? 1.484 13.295 -15.491 1.00 89.88 99 LEU A N 1
ATOM 826 C CA . LEU A 1 99 ? 2.281 14.234 -16.277 1.00 89.88 99 LEU A CA 1
ATOM 827 C C . LEU A 1 99 ? 1.435 15.136 -17.189 1.00 89.88 99 LEU A C 1
ATOM 829 O O . LEU A 1 99 ? 1.989 15.759 -18.094 1.00 89.88 99 LEU A O 1
ATOM 833 N N . SER A 1 100 ? 0.115 15.228 -17.010 1.00 84.88 100 SER A N 1
ATOM 834 C CA . SER A 1 100 ? -0.718 16.169 -17.786 1.00 84.88 100 SER A CA 1
ATOM 835 C C . SER A 1 100 ? -0.160 17.599 -17.675 1.00 84.88 100 SER A C 1
ATOM 837 O O . SER A 1 100 ? 0.399 17.960 -16.648 1.00 84.88 100 SER A O 1
ATOM 839 N N . GLY A 1 101 ? -0.164 18.379 -18.758 1.00 75.00 101 GLY A N 1
ATOM 840 C CA . GLY A 1 101 ? 0.436 19.728 -18.744 1.00 75.00 101 GLY A CA 1
ATOM 841 C C . GLY A 1 101 ? 1.976 19.791 -18.716 1.00 75.00 101 GLY A C 1
ATOM 842 O O . GLY A 1 101 ? 2.558 20.826 -19.023 1.00 75.00 101 GLY A O 1
ATOM 843 N N . SER A 1 102 ? 2.685 18.683 -18.442 1.00 76.50 102 SER A N 1
ATOM 844 C CA . SER A 1 102 ? 4.154 18.649 -18.544 1.00 76.50 102 SER A CA 1
ATOM 845 C C . SER A 1 102 ? 4.622 18.909 -19.980 1.00 76.50 102 SER A C 1
ATOM 847 O O . SER A 1 102 ? 4.062 18.355 -20.931 1.00 76.50 102 SER A O 1
ATOM 849 N N . SER A 1 103 ? 5.693 19.693 -20.130 1.00 73.44 103 SER A N 1
ATOM 850 C CA . SER A 1 103 ? 6.275 20.097 -21.419 1.00 73.44 103 SER A CA 1
ATOM 851 C C . SER A 1 103 ? 6.832 18.932 -22.246 1.00 73.44 103 SER A C 1
ATOM 853 O O . SER A 1 103 ? 7.019 19.063 -23.456 1.00 73.44 103 SER A O 1
ATOM 855 N N . ASN A 1 104 ? 7.078 17.774 -21.625 1.00 77.94 104 ASN A N 1
ATOM 856 C CA . ASN A 1 104 ? 7.622 16.601 -22.300 1.00 77.94 104 ASN A CA 1
ATOM 857 C C . ASN A 1 104 ? 6.527 15.570 -22.633 1.00 77.94 104 ASN A C 1
ATOM 859 O O . ASN A 1 104 ? 6.417 14.516 -22.013 1.00 77.94 104 ASN A O 1
ATOM 863 N N . GLU A 1 105 ? 5.716 15.855 -23.654 1.00 80.44 105 GLU A N 1
ATOM 864 C CA . GLU A 1 105 ? 4.647 14.956 -24.134 1.00 80.44 105 GLU A CA 1
ATOM 865 C C . GLU A 1 105 ? 5.137 13.554 -24.530 1.00 80.44 105 GLU A C 1
ATOM 867 O O . GLU A 1 105 ? 4.417 12.568 -24.382 1.00 80.44 105 GLU A O 1
ATOM 872 N N . LYS A 1 106 ? 6.388 13.428 -24.988 1.00 86.00 106 LYS A N 1
ATOM 873 C CA . LYS A 1 106 ? 6.932 12.166 -25.518 1.00 86.00 106 LYS A CA 1
ATOM 874 C C . LYS A 1 106 ? 7.103 11.074 -24.460 1.00 86.00 106 LYS A C 1
ATOM 876 O O . LYS A 1 106 ? 7.181 9.904 -24.823 1.00 86.00 106 LYS A O 1
ATOM 881 N N . ILE A 1 107 ? 7.179 11.437 -23.178 1.00 87.12 107 ILE A N 1
ATOM 882 C CA . ILE A 1 107 ? 7.404 10.481 -22.082 1.00 87.12 107 ILE A CA 1
ATOM 883 C C . ILE A 1 107 ? 6.111 10.050 -21.373 1.00 87.12 107 ILE A C 1
ATOM 885 O O . ILE A 1 107 ? 6.151 9.165 -20.519 1.00 87.12 107 ILE A O 1
ATOM 889 N N . LYS A 1 108 ? 4.959 10.650 -21.705 1.00 91.44 108 LYS A N 1
ATOM 890 C CA . LYS A 1 108 ? 3.695 10.419 -20.988 1.00 91.44 108 LYS A CA 1
ATOM 891 C C . LYS A 1 108 ? 3.077 9.071 -21.350 1.00 91.44 108 LYS A C 1
ATOM 893 O O . LYS A 1 108 ? 2.707 8.818 -22.493 1.00 91.44 108 LYS A O 1
ATOM 898 N N . GLY A 1 109 ? 2.920 8.205 -20.359 1.00 94.06 109 GLY A N 1
ATOM 899 C CA . GLY A 1 109 ? 2.409 6.843 -20.491 1.00 94.06 109 GLY A CA 1
ATOM 900 C C . GLY A 1 109 ? 3.326 5.912 -21.285 1.00 94.06 109 GLY A C 1
ATOM 901 O O . GLY A 1 109 ? 2.884 4.839 -21.699 1.00 94.06 109 GLY A O 1
ATOM 902 N N . VAL A 1 110 ? 4.582 6.295 -21.517 1.00 95.94 110 VAL A N 1
ATOM 903 C CA . VAL A 1 110 ? 5.535 5.520 -22.319 1.00 95.94 110 VAL A CA 1
ATOM 904 C C . VAL A 1 110 ? 6.570 4.895 -21.395 1.00 95.94 110 VAL A C 1
ATOM 906 O O . VAL A 1 110 ? 7.269 5.601 -20.672 1.00 95.94 110 VAL A O 1
ATOM 909 N N . PHE A 1 111 ? 6.677 3.563 -21.419 1.00 97.38 111 PHE A N 1
ATOM 910 C CA . PHE A 1 111 ? 7.763 2.887 -20.713 1.00 97.38 111 PHE A CA 1
ATOM 911 C C . PHE A 1 111 ? 9.099 3.268 -21.342 1.00 97.38 111 PHE A C 1
ATOM 913 O O . PHE A 1 111 ? 9.213 3.343 -22.567 1.00 97.38 111 PHE A O 1
ATOM 920 N N . ARG A 1 112 ? 10.097 3.516 -20.499 1.00 95.50 112 ARG A N 1
ATOM 921 C CA . ARG A 1 112 ? 11.421 3.941 -20.942 1.00 95.50 112 ARG A CA 1
ATOM 922 C C . ARG A 1 112 ? 12.096 2.866 -21.798 1.00 95.50 112 ARG A C 1
ATOM 924 O O . ARG A 1 112 ? 11.833 1.673 -21.653 1.00 95.50 112 ARG A O 1
ATOM 931 N N . ASN A 1 113 ? 12.999 3.309 -22.660 1.00 91.75 113 ASN A N 1
ATOM 932 C CA . ASN A 1 113 ? 13.880 2.469 -23.477 1.00 91.75 113 ASN A CA 1
ATOM 933 C C . ASN A 1 113 ? 15.360 2.855 -23.295 1.00 91.75 113 ASN A C 1
ATOM 935 O O . ASN A 1 113 ? 16.201 2.533 -24.128 1.00 91.75 113 ASN A O 1
ATOM 939 N N . ASN A 1 114 ? 15.646 3.592 -22.225 1.00 88.94 114 ASN A N 1
ATOM 940 C CA . ASN A 1 114 ? 16.948 4.113 -21.855 1.00 88.94 114 ASN A CA 1
ATOM 941 C C . ASN A 1 114 ? 17.281 3.716 -20.414 1.00 88.94 114 ASN A C 1
ATOM 943 O O . ASN A 1 114 ? 16.392 3.438 -19.598 1.00 88.94 114 ASN A O 1
ATOM 947 N N . ASN A 1 115 ? 18.575 3.746 -20.108 1.00 89.50 115 ASN A N 1
ATOM 948 C CA . ASN A 1 115 ? 19.082 3.547 -18.759 1.00 89.50 115 ASN A CA 1
ATOM 949 C C . ASN A 1 115 ? 18.813 4.788 -17.909 1.00 89.50 115 ASN A C 1
ATOM 951 O O . ASN A 1 115 ? 18.799 5.915 -18.415 1.00 89.50 115 ASN A O 1
ATOM 955 N N . ILE A 1 116 ? 18.573 4.553 -16.623 1.00 90.44 116 ILE A N 1
ATOM 956 C CA . ILE A 1 116 ? 18.270 5.582 -15.635 1.00 90.44 116 ILE A CA 1
ATOM 957 C C . ILE A 1 116 ? 18.886 5.206 -14.291 1.00 90.44 116 ILE A C 1
ATOM 959 O O . ILE A 1 116 ? 18.982 4.025 -13.957 1.00 90.44 116 ILE A O 1
ATOM 963 N N . ASP A 1 117 ? 19.214 6.228 -13.509 1.00 86.44 117 ASP A N 1
ATOM 964 C CA . ASP A 1 117 ? 19.632 6.081 -12.121 1.00 86.44 117 ASP A CA 1
ATOM 965 C C . ASP A 1 117 ? 18.486 6.496 -11.197 1.00 86.44 117 ASP A C 1
ATOM 967 O O . ASP A 1 117 ? 17.833 7.521 -11.409 1.00 86.44 117 ASP A O 1
ATOM 971 N N . ILE A 1 118 ? 18.249 5.722 -10.138 1.00 86.38 118 ILE A N 1
ATOM 972 C CA . ILE A 1 118 ? 17.246 6.070 -9.128 1.00 86.38 118 ILE A CA 1
ATOM 973 C C . ILE A 1 118 ? 17.923 6.880 -8.023 1.00 86.38 118 ILE A C 1
ATOM 975 O O . ILE A 1 118 ? 18.603 6.329 -7.158 1.00 86.38 118 ILE A O 1
ATOM 979 N N . HIS A 1 119 ? 17.703 8.197 -8.011 1.00 80.62 119 HIS A N 1
ATOM 980 C CA . HIS A 1 119 ? 18.375 9.118 -7.082 1.00 80.62 119 HIS A CA 1
ATOM 981 C C . HIS A 1 119 ? 18.252 8.736 -5.597 1.00 80.62 119 HIS A C 1
ATOM 983 O O . HIS A 1 119 ? 19.201 8.918 -4.837 1.00 80.62 119 HIS A O 1
ATOM 989 N N . TYR A 1 120 ? 17.097 8.215 -5.168 1.00 78.00 120 TYR A N 1
ATOM 990 C CA . TYR A 1 120 ? 16.860 7.827 -3.771 1.00 78.00 120 TYR A CA 1
ATOM 991 C C . TYR A 1 120 ? 17.285 6.382 -3.447 1.00 78.00 120 TYR A C 1
ATOM 993 O O . TYR A 1 120 ? 17.242 5.992 -2.281 1.00 78.00 120 TYR A O 1
ATOM 1001 N N . ALA A 1 121 ? 17.680 5.594 -4.450 1.00 81.75 121 ALA A N 1
ATOM 1002 C CA . ALA A 1 121 ? 18.055 4.188 -4.314 1.00 81.75 121 ALA A CA 1
ATOM 1003 C C . ALA A 1 121 ? 19.285 3.872 -5.190 1.00 81.75 121 ALA A C 1
ATOM 1005 O O . ALA A 1 121 ? 19.188 3.101 -6.138 1.00 81.75 121 ALA A O 1
ATOM 1006 N N . PRO A 1 122 ? 20.472 4.427 -4.884 1.00 78.88 122 PRO A N 1
ATOM 1007 C CA . PRO A 1 122 ? 21.663 4.267 -5.728 1.00 78.88 122 PRO A CA 1
ATOM 1008 C C . PRO A 1 122 ? 22.178 2.819 -5.819 1.00 78.88 122 PRO A C 1
ATOM 1010 O O . PRO A 1 122 ? 23.012 2.508 -6.659 1.00 78.88 122 PRO A O 1
ATOM 1013 N N . ASN A 1 123 ? 21.706 1.932 -4.938 1.00 84.44 123 ASN A N 1
ATOM 1014 C CA . ASN A 1 123 ? 22.126 0.533 -4.872 1.00 84.44 123 ASN A CA 1
ATOM 1015 C C . ASN A 1 123 ? 21.275 -0.403 -5.740 1.00 84.44 123 ASN A C 1
ATOM 1017 O O . ASN A 1 123 ? 21.566 -1.602 -5.806 1.00 84.44 123 ASN A O 1
ATOM 1021 N N . ILE A 1 124 ? 20.216 0.097 -6.376 1.00 88.75 124 ILE A N 1
ATOM 1022 C CA . ILE A 1 124 ? 19.398 -0.700 -7.284 1.00 88.75 124 ILE A CA 1
ATOM 1023 C C . ILE A 1 124 ? 19.865 -0.509 -8.722 1.00 88.75 124 ILE A C 1
ATOM 1025 O O . ILE A 1 124 ? 20.217 0.593 -9.129 1.00 88.75 124 ILE A O 1
ATOM 1029 N N . ASN A 1 125 ? 19.875 -1.599 -9.483 1.00 90.94 125 ASN A N 1
ATOM 1030 C CA . ASN A 1 125 ? 20.200 -1.595 -10.904 1.00 90.94 125 ASN A CA 1
ATOM 1031 C C . ASN A 1 125 ? 18.908 -1.902 -11.662 1.00 90.94 125 ASN A C 1
ATOM 1033 O O . ASN A 1 125 ? 18.544 -3.081 -11.765 1.00 90.94 125 ASN A O 1
ATOM 1037 N N . PRO A 1 126 ? 18.169 -0.877 -12.123 1.00 93.06 126 PRO A N 1
ATOM 1038 C CA . PRO A 1 126 ? 16.950 -1.094 -12.883 1.00 93.06 126 PRO A CA 1
ATOM 1039 C C . PRO A 1 126 ? 17.250 -1.914 -14.141 1.00 93.06 126 PRO A C 1
ATOM 1041 O O . PRO A 1 126 ? 18.347 -1.809 -14.695 1.00 93.06 126 PRO A O 1
ATOM 1044 N N . PRO A 1 127 ? 16.292 -2.707 -14.643 1.00 93.69 127 PRO A N 1
ATOM 1045 C CA . PRO A 1 127 ? 16.481 -3.394 -15.911 1.00 93.69 127 PRO A CA 1
ATOM 1046 C C . PRO A 1 127 ? 16.747 -2.370 -17.023 1.00 93.69 127 PRO A C 1
ATOM 1048 O O . PRO A 1 127 ? 16.055 -1.358 -17.120 1.00 93.69 127 PRO A O 1
ATOM 1051 N N . GLU A 1 128 ? 17.756 -2.613 -17.853 1.00 91.50 128 GLU A N 1
ATOM 1052 C CA . GLU A 1 128 ? 18.135 -1.703 -18.946 1.00 91.50 128 GLU A CA 1
ATOM 1053 C C . GLU A 1 128 ? 17.204 -1.847 -20.158 1.00 91.50 128 GLU A C 1
ATOM 1055 O O . GLU A 1 128 ? 16.832 -0.867 -20.797 1.00 91.50 128 GLU A O 1
ATOM 1060 N N . ASN A 1 129 ? 16.765 -3.081 -20.420 1.00 91.44 129 ASN A N 1
ATOM 1061 C CA . ASN A 1 129 ? 15.958 -3.465 -21.574 1.00 91.44 129 ASN A CA 1
ATOM 1062 C C . ASN A 1 129 ? 14.674 -4.186 -21.140 1.00 91.44 129 ASN A C 1
ATOM 1064 O O . ASN A 1 129 ? 14.498 -4.532 -19.969 1.00 91.44 129 ASN A O 1
ATOM 1068 N N . ASP A 1 130 ? 13.784 -4.441 -22.103 1.00 94.81 130 ASP A N 1
ATOM 1069 C CA . ASP A 1 130 ? 12.597 -5.285 -21.922 1.00 94.81 130 ASP 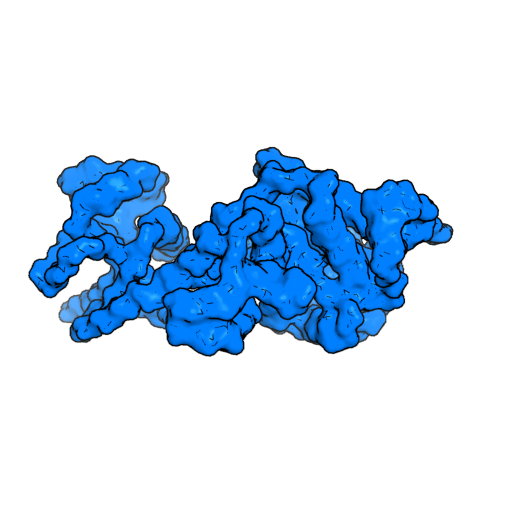A CA 1
ATOM 1070 C C . ASP A 1 130 ? 11.630 -4.801 -20.829 1.00 94.81 130 ASP A C 1
ATOM 1072 O O . ASP A 1 130 ? 10.937 -5.594 -20.192 1.00 94.81 130 ASP A O 1
ATOM 1076 N N . ILE A 1 131 ? 11.550 -3.482 -20.615 1.00 97.50 131 ILE A N 1
ATOM 1077 C CA . ILE A 1 131 ? 10.732 -2.880 -19.549 1.00 97.50 131 ILE A CA 1
ATOM 1078 C C . ILE A 1 131 ? 9.267 -3.315 -19.644 1.00 97.50 131 ILE A C 1
ATOM 1080 O O . ILE A 1 131 ? 8.653 -3.629 -18.628 1.00 97.50 131 ILE A O 1
ATOM 1084 N N . ASP A 1 132 ? 8.712 -3.409 -20.856 1.00 97.31 132 ASP A N 1
ATOM 1085 C CA . ASP A 1 132 ? 7.339 -3.888 -21.061 1.00 97.31 132 ASP A CA 1
ATOM 1086 C C . ASP A 1 132 ? 7.137 -5.328 -20.548 1.00 97.31 132 ASP A C 1
ATOM 1088 O O . ASP A 1 132 ? 6.129 -5.610 -19.896 1.00 97.31 132 ASP A O 1
ATOM 1092 N N . PHE A 1 133 ? 8.120 -6.212 -20.754 1.00 98.00 133 PHE A N 1
ATOM 1093 C CA . PHE A 1 133 ? 8.095 -7.586 -20.247 1.00 98.00 133 PHE A CA 1
ATOM 1094 C C . PHE A 1 133 ? 8.307 -7.647 -18.732 1.00 98.00 133 PHE A C 1
ATOM 1096 O O . PHE A 1 133 ? 7.669 -8.454 -18.059 1.00 98.00 133 PHE A O 1
ATOM 1103 N N . TRP A 1 134 ? 9.151 -6.783 -18.164 1.00 98.44 134 TRP A N 1
ATOM 1104 C CA . TRP A 1 134 ? 9.311 -6.686 -16.710 1.00 98.44 134 TRP A CA 1
ATOM 1105 C C . TRP A 1 134 ? 8.041 -6.200 -16.015 1.00 98.44 134 TRP A C 1
ATOM 1107 O O . TRP A 1 134 ? 7.679 -6.736 -14.968 1.00 98.44 134 TRP A O 1
ATOM 1117 N N . VAL A 1 135 ? 7.322 -5.240 -16.602 1.00 98.69 135 VAL A N 1
ATOM 1118 C CA . VAL A 1 135 ? 6.021 -4.804 -16.074 1.00 98.69 135 VAL A CA 1
ATOM 1119 C C . VAL A 1 135 ? 4.983 -5.925 -16.191 1.00 98.69 135 VAL A C 1
ATOM 1121 O O . VAL A 1 135 ? 4.218 -6.141 -15.253 1.00 98.69 135 VAL A O 1
ATOM 1124 N N . GLU A 1 136 ? 4.973 -6.686 -17.288 1.00 98.62 136 GLU A N 1
ATOM 1125 C CA . GLU A 1 136 ? 4.118 -7.875 -17.421 1.00 98.62 136 GLU A CA 1
ATOM 1126 C C . GLU A 1 136 ? 4.435 -8.931 -16.346 1.00 98.62 136 GLU A C 1
ATOM 1128 O O . GLU A 1 136 ? 3.539 -9.449 -15.676 1.00 98.62 136 GLU A O 1
ATOM 1133 N N . ASN A 1 137 ? 5.722 -9.210 -16.116 1.00 98.56 137 ASN A N 1
ATOM 1134 C CA . ASN A 1 137 ? 6.172 -10.103 -15.050 1.00 98.56 137 ASN A CA 1
ATOM 1135 C C . ASN A 1 137 ? 5.696 -9.625 -13.673 1.00 98.56 137 ASN A C 1
ATOM 1137 O O . ASN A 1 137 ? 5.171 -10.413 -12.883 1.00 98.56 137 ASN A O 1
ATOM 1141 N N . TRP A 1 138 ? 5.813 -8.323 -13.414 1.00 98.81 138 TRP A N 1
ATOM 1142 C CA . TRP A 1 138 ? 5.340 -7.702 -12.186 1.00 98.81 138 TRP A CA 1
ATOM 1143 C C . TRP A 1 138 ? 3.825 -7.849 -12.003 1.00 98.81 138 TRP A C 1
ATOM 1145 O O . TRP A 1 138 ? 3.394 -8.212 -10.911 1.00 98.81 138 TRP A O 1
ATOM 1155 N N . ILE A 1 139 ? 3.006 -7.680 -13.049 1.00 98.81 139 ILE A N 1
ATOM 1156 C CA . ILE A 1 139 ? 1.549 -7.920 -12.979 1.00 98.81 139 ILE A CA 1
ATOM 1157 C C . ILE A 1 139 ? 1.255 -9.384 -12.614 1.00 98.81 139 ILE A C 1
ATOM 1159 O O . ILE A 1 139 ? 0.423 -9.668 -11.744 1.00 98.81 139 ILE A O 1
ATOM 1163 N N . ASN A 1 140 ? 1.967 -10.333 -13.223 1.00 98.44 140 ASN A N 1
ATOM 1164 C CA . ASN A 1 140 ? 1.840 -11.751 -12.878 1.00 98.44 140 ASN A CA 1
ATOM 1165 C C . ASN A 1 140 ? 2.240 -12.016 -11.417 1.00 98.44 140 ASN A C 1
ATOM 1167 O O . ASN A 1 140 ? 1.568 -12.766 -10.699 1.00 98.44 140 ASN A O 1
ATOM 1171 N N . TYR A 1 141 ? 3.292 -11.348 -10.946 1.00 98.75 141 TYR A N 1
ATOM 1172 C CA . TYR A 1 141 ? 3.732 -11.411 -9.560 1.00 98.75 141 TYR A CA 1
ATOM 1173 C C . TYR A 1 141 ? 2.731 -10.785 -8.579 1.00 98.75 141 TYR A C 1
ATOM 1175 O O . TYR A 1 141 ? 2.514 -11.351 -7.506 1.00 98.75 141 TYR A O 1
ATOM 1183 N N . VAL A 1 142 ? 2.055 -9.689 -8.939 1.00 98.75 142 VAL A N 1
ATOM 1184 C CA . VAL A 1 142 ? 0.969 -9.090 -8.141 1.00 98.75 142 VAL A CA 1
ATOM 1185 C C . VAL A 1 142 ? -0.117 -10.126 -7.865 1.00 98.75 142 VAL A C 1
ATOM 1187 O O . VAL A 1 142 ? -0.465 -10.368 -6.706 1.00 98.75 142 VAL A O 1
ATOM 1190 N N . ASN A 1 143 ? -0.608 -10.791 -8.913 1.00 95.88 143 ASN A N 1
ATOM 1191 C CA . ASN A 1 143 ? -1.653 -11.809 -8.800 1.00 95.88 143 ASN A CA 1
ATOM 1192 C C . ASN A 1 143 ? -1.237 -12.994 -7.916 1.00 95.88 143 ASN A C 1
ATOM 1194 O O . ASN A 1 143 ? -2.051 -13.516 -7.151 1.00 95.88 143 ASN A O 1
ATOM 1198 N N . TYR A 1 144 ? 0.024 -13.415 -8.004 1.00 97.56 144 TYR A N 1
ATOM 1199 C CA . TYR A 1 144 ? 0.579 -14.474 -7.165 1.00 97.56 144 TYR A CA 1
ATOM 1200 C C . TYR A 1 144 ? 0.728 -14.043 -5.698 1.00 97.56 144 TYR A C 1
ATOM 1202 O O . TYR A 1 144 ? 0.251 -14.725 -4.788 1.00 97.56 144 TYR A O 1
ATOM 1210 N N . SER A 1 145 ? 1.361 -12.894 -5.465 1.00 95.19 145 SER A N 1
ATOM 1211 C CA . SER A 1 145 ? 1.687 -12.371 -4.136 1.00 95.19 145 SER A CA 1
ATOM 1212 C C . SER A 1 145 ? 0.428 -12.116 -3.302 1.00 95.19 145 SER A C 1
ATOM 1214 O O . SER A 1 145 ? 0.377 -12.499 -2.132 1.00 95.19 145 SER A O 1
ATOM 1216 N N . LEU A 1 146 ? -0.630 -11.582 -3.924 1.00 91.88 146 LEU A N 1
ATOM 1217 C CA . LEU A 1 146 ? -1.933 -11.353 -3.287 1.00 91.88 146 LEU A CA 1
ATOM 1218 C C . LEU A 1 146 ? -2.637 -12.638 -2.820 1.00 91.88 146 LEU A C 1
ATOM 1220 O O . LEU A 1 146 ? -3.452 -12.574 -1.905 1.00 91.88 146 LEU A O 1
ATOM 1224 N N . LYS A 1 147 ? -2.348 -13.791 -3.439 1.00 90.00 147 LYS A N 1
ATOM 1225 C CA . LYS A 1 147 ? -2.881 -15.102 -3.021 1.00 90.00 147 LYS A CA 1
ATOM 1226 C C . LYS A 1 147 ? -2.025 -15.756 -1.936 1.00 90.00 147 LYS A C 1
ATOM 1228 O O . LYS A 1 147 ? -2.534 -16.539 -1.142 1.00 90.00 147 LYS A O 1
ATOM 1233 N N . LYS A 1 148 ? -0.722 -15.467 -1.926 1.00 90.69 148 LYS A N 1
ATOM 1234 C CA . LYS A 1 148 ? 0.256 -16.118 -1.047 1.00 90.69 148 LYS A CA 1
ATOM 1235 C C . LYS A 1 148 ? 0.403 -15.445 0.314 1.00 90.69 148 LYS A C 1
ATOM 1237 O O . LYS A 1 148 ? 0.567 -16.132 1.321 1.00 90.69 148 LYS A O 1
ATOM 1242 N N . TYR A 1 149 ? 0.426 -14.119 0.338 1.00 88.38 149 TYR A N 1
ATOM 1243 C CA . TYR A 1 149 ? 0.739 -13.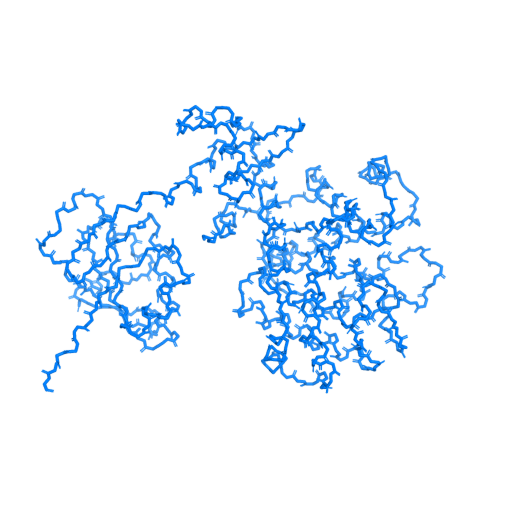338 1.529 1.00 88.38 149 TYR A CA 1
ATOM 1244 C C . TYR A 1 149 ? -0.490 -12.605 2.054 1.00 88.38 149 TYR A C 1
ATOM 1246 O O . TYR A 1 149 ? -1.445 -12.352 1.322 1.00 88.38 149 TYR A O 1
ATOM 1254 N N . ASN A 1 150 ? -0.448 -12.191 3.323 1.00 90.69 150 ASN A N 1
ATOM 1255 C CA . ASN A 1 150 ? -1.406 -11.190 3.785 1.00 90.69 150 ASN A CA 1
ATOM 1256 C C . ASN A 1 150 ? -1.153 -9.841 3.085 1.00 90.69 150 ASN A C 1
ATOM 1258 O O . ASN A 1 150 ? -0.094 -9.609 2.499 1.00 90.69 150 ASN A O 1
ATOM 1262 N N . ILE A 1 151 ? -2.130 -8.935 3.155 1.00 94.06 151 ILE A N 1
ATOM 1263 C CA . ILE A 1 151 ? -2.136 -7.740 2.304 1.00 94.06 151 ILE A CA 1
ATOM 1264 C C . ILE A 1 151 ? -0.887 -6.859 2.456 1.00 94.06 151 ILE A C 1
ATOM 1266 O O . ILE A 1 151 ? -0.339 -6.408 1.457 1.00 94.06 151 ILE A O 1
ATOM 1270 N N . TYR A 1 152 ? -0.399 -6.633 3.679 1.00 95.88 152 TYR A N 1
ATOM 1271 C CA . TYR A 1 152 ? 0.728 -5.725 3.909 1.00 95.88 152 TYR A CA 1
ATOM 1272 C C . TYR A 1 152 ? 2.061 -6.370 3.514 1.00 95.88 152 TYR A C 1
ATO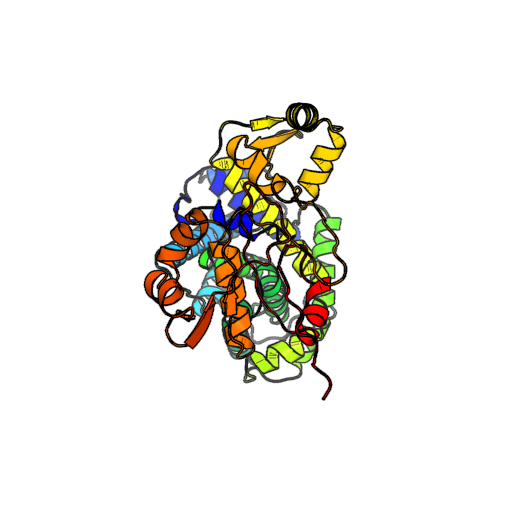M 1274 O O . TYR A 1 152 ? 2.951 -5.682 3.020 1.00 95.88 152 TYR A O 1
ATOM 1282 N N . GLN A 1 153 ? 2.172 -7.694 3.653 1.00 97.00 153 GLN A N 1
ATOM 1283 C CA . GLN A 1 153 ? 3.289 -8.482 3.130 1.00 97.00 153 GLN A CA 1
ATOM 1284 C C . GLN A 1 153 ? 3.327 -8.498 1.603 1.00 97.00 153 GLN A C 1
ATOM 1286 O O . GLN A 1 153 ? 4.399 -8.341 1.010 1.00 97.00 153 GLN A O 1
ATOM 1291 N N . ALA A 1 154 ? 2.163 -8.666 0.974 1.00 97.94 154 ALA A N 1
ATOM 1292 C CA . ALA A 1 154 ? 2.036 -8.631 -0.474 1.00 97.94 154 ALA A CA 1
ATOM 1293 C C . ALA A 1 154 ? 2.407 -7.245 -1.014 1.00 97.94 154 ALA A C 1
ATOM 1295 O O . ALA A 1 154 ? 3.246 -7.144 -1.910 1.00 97.94 154 ALA A O 1
ATOM 1296 N N . MET A 1 155 ? 1.835 -6.181 -0.436 1.00 98.69 155 MET A N 1
ATOM 1297 C CA . MET A 1 155 ? 2.065 -4.803 -0.881 1.00 98.69 155 MET A CA 1
ATOM 1298 C C . MET A 1 155 ? 3.518 -4.365 -0.720 1.00 98.69 155 MET A C 1
ATOM 1300 O O . MET A 1 155 ? 4.026 -3.704 -1.615 1.00 98.69 155 MET A O 1
ATOM 1304 N N . ALA A 1 156 ? 4.217 -4.771 0.346 1.00 98.62 156 ALA A N 1
ATOM 1305 C CA . ALA A 1 156 ? 5.636 -4.442 0.508 1.00 98.62 156 ALA A CA 1
ATOM 1306 C C . ALA A 1 156 ? 6.478 -4.948 -0.674 1.00 98.62 156 ALA A C 1
ATOM 1308 O O . ALA A 1 156 ? 7.255 -4.195 -1.258 1.00 98.62 156 ALA A O 1
ATOM 1309 N N . ARG A 1 157 ? 6.273 -6.207 -1.075 1.00 98.69 157 ARG A N 1
ATOM 1310 C CA . ARG A 1 157 ? 6.986 -6.819 -2.207 1.00 98.69 157 ARG A CA 1
ATOM 1311 C C . ARG A 1 157 ? 6.548 -6.231 -3.542 1.00 98.69 157 ARG A C 1
ATOM 1313 O O . ARG A 1 157 ? 7.390 -5.942 -4.380 1.00 98.69 157 ARG A O 1
ATOM 1320 N N . ILE A 1 158 ? 5.240 -6.068 -3.740 1.00 98.75 158 ILE A N 1
ATOM 1321 C CA . ILE A 1 158 ? 4.664 -5.521 -4.974 1.00 98.75 158 ILE A CA 1
ATOM 1322 C C . ILE A 1 158 ? 5.178 -4.102 -5.219 1.00 98.75 158 ILE A C 1
ATOM 1324 O O . ILE A 1 158 ? 5.639 -3.804 -6.319 1.00 98.75 158 ILE A O 1
ATOM 1328 N N . HIS A 1 159 ? 5.134 -3.252 -4.194 1.00 98.69 159 HIS A N 1
ATOM 1329 C CA . HIS A 1 159 ? 5.541 -1.856 -4.292 1.00 98.69 159 HIS A CA 1
ATOM 1330 C C . HIS A 1 159 ? 7.049 -1.720 -4.519 1.00 98.69 159 HIS A C 1
ATOM 1332 O O . HIS A 1 159 ? 7.466 -1.074 -5.471 1.00 98.69 159 HIS A O 1
ATOM 1338 N N . ASN A 1 160 ? 7.878 -2.404 -3.723 1.00 98.44 160 ASN A N 1
ATOM 1339 C CA . ASN A 1 160 ? 9.333 -2.360 -3.898 1.00 98.44 160 ASN A CA 1
ATOM 1340 C C . ASN A 1 160 ? 9.774 -2.936 -5.257 1.00 98.44 160 ASN A C 1
ATOM 1342 O O . ASN A 1 160 ? 10.658 -2.376 -5.900 1.00 98.44 160 ASN A O 1
ATOM 1346 N N . TYR A 1 161 ? 9.111 -3.991 -5.750 1.00 98.56 161 TYR A N 1
ATOM 1347 C CA . TYR A 1 161 ? 9.405 -4.527 -7.079 1.00 98.56 161 TYR A CA 1
ATOM 1348 C C . TYR A 1 161 ? 9.031 -3.543 -8.202 1.00 98.56 161 TYR A C 1
ATOM 1350 O O . TYR A 1 161 ? 9.803 -3.380 -9.144 1.00 98.56 161 TYR A O 1
ATOM 1358 N N . PHE A 1 162 ? 7.901 -2.835 -8.087 1.00 98.69 162 PHE A N 1
ATOM 1359 C CA . PHE A 1 162 ? 7.520 -1.795 -9.050 1.00 98.69 162 PHE A CA 1
ATOM 1360 C C . PHE A 1 162 ? 8.542 -0.650 -9.087 1.00 98.69 162 PHE A C 1
ATOM 1362 O O . PHE A 1 162 ? 9.021 -0.283 -10.162 1.00 98.69 162 PHE A O 1
ATOM 1369 N N . GLU A 1 163 ? 8.907 -0.122 -7.913 1.00 97.88 163 GLU A N 1
ATOM 1370 C CA . GLU A 1 163 ? 9.896 0.957 -7.788 1.00 97.88 163 GLU A CA 1
ATOM 1371 C C . GLU A 1 163 ? 11.262 0.543 -8.348 1.00 97.88 163 GLU A C 1
ATOM 1373 O O . GLU A 1 163 ? 11.931 1.365 -8.968 1.00 97.88 163 GLU A O 1
ATOM 1378 N N . GLY A 1 164 ? 11.645 -0.729 -8.191 1.00 97.44 164 GLY A N 1
ATOM 1379 C CA . GLY A 1 164 ? 12.887 -1.263 -8.743 1.00 97.44 164 GLY A CA 1
ATOM 1380 C C . GLY A 1 164 ? 12.892 -1.427 -10.263 1.00 97.44 164 GLY A C 1
ATOM 1381 O O . GLY A 1 164 ? 13.934 -1.235 -10.884 1.00 97.44 164 GLY A O 1
ATOM 1382 N N . ILE A 1 165 ? 11.751 -1.755 -10.886 1.00 98.00 165 ILE A N 1
ATOM 1383 C CA . ILE A 1 165 ? 11.644 -1.757 -12.359 1.00 98.00 165 ILE A CA 1
ATOM 1384 C C . ILE A 1 165 ? 11.832 -0.329 -12.878 1.00 98.00 165 ILE A C 1
ATOM 1386 O O . ILE A 1 165 ? 12.491 -0.114 -13.901 1.00 98.00 165 ILE A O 1
ATOM 1390 N N . HIS A 1 166 ? 11.243 0.630 -12.155 1.00 97.38 166 HIS A N 1
ATOM 1391 C CA . HIS A 1 166 ? 11.273 2.057 -12.455 1.00 97.38 166 HIS A CA 1
ATOM 1392 C C . HIS A 1 166 ? 10.903 2.332 -13.926 1.00 97.38 166 HIS A C 1
ATOM 1394 O O . HIS A 1 166 ? 11.740 2.768 -14.720 1.00 97.38 166 HIS A O 1
ATOM 1400 N N . PRO A 1 167 ? 9.675 1.966 -14.343 1.00 97.75 167 PRO A N 1
ATOM 1401 C CA . PRO A 1 167 ? 9.348 1.754 -15.753 1.00 97.75 167 PRO A CA 1
ATOM 1402 C C . PRO A 1 167 ? 9.274 3.022 -16.616 1.00 97.75 167 PRO A C 1
ATOM 1404 O O . PRO A 1 167 ? 9.237 2.908 -17.840 1.00 97.75 167 PRO A O 1
ATOM 1407 N N . PHE A 1 168 ? 9.239 4.216 -16.029 1.00 97.06 168 PHE A N 1
ATOM 1408 C CA . PHE A 1 168 ? 9.085 5.490 -16.738 1.00 97.06 168 PHE A CA 1
ATOM 1409 C C . PHE A 1 168 ? 10.323 6.381 -16.602 1.00 97.06 168 PHE A C 1
ATOM 1411 O O . PHE A 1 168 ? 11.151 6.180 -15.718 1.00 97.06 168 PHE A O 1
ATOM 1418 N N . ASN A 1 169 ? 10.425 7.408 -17.450 1.00 93.94 169 ASN A N 1
ATOM 1419 C CA . ASN A 1 169 ? 11.476 8.430 -17.341 1.00 93.94 169 ASN A CA 1
ATOM 1420 C C . ASN A 1 169 ? 11.232 9.447 -16.212 1.00 93.94 169 ASN A C 1
ATOM 1422 O O . ASN A 1 169 ? 12.176 10.063 -15.738 1.00 93.94 169 ASN A O 1
ATOM 1426 N N . ASP A 1 170 ? 9.980 9.623 -15.785 1.00 92.69 170 ASP A N 1
ATOM 1427 C CA . ASP A 1 170 ? 9.602 10.476 -14.656 1.00 92.69 170 ASP A CA 1
ATOM 1428 C C . ASP A 1 170 ? 8.294 9.963 -14.032 1.00 92.69 170 ASP A C 1
ATOM 1430 O O . ASP A 1 170 ? 7.491 9.277 -14.675 1.00 92.69 170 ASP A O 1
ATOM 1434 N N . GLY A 1 171 ? 8.076 10.302 -12.765 1.00 93.50 171 GLY A N 1
ATOM 1435 C CA . GLY A 1 171 ? 6.834 10.061 -12.048 1.00 93.50 171 GLY A CA 1
ATOM 1436 C C . GLY A 1 171 ? 6.714 8.657 -11.468 1.00 93.50 171 GLY A C 1
ATOM 1437 O O . GLY A 1 171 ? 5.620 8.292 -11.044 1.00 93.50 171 GLY A O 1
ATOM 1438 N N . ASN A 1 172 ? 7.795 7.872 -11.418 1.00 96.50 172 ASN A N 1
ATOM 1439 C CA . ASN A 1 172 ? 7.764 6.483 -10.946 1.00 96.50 172 ASN A CA 1
ATOM 1440 C C . ASN A 1 172 ? 7.263 6.361 -9.506 1.00 96.50 172 ASN A C 1
ATOM 1442 O O . ASN A 1 172 ? 6.273 5.671 -9.294 1.00 96.50 172 ASN A O 1
ATOM 1446 N N . GLY A 1 173 ? 7.841 7.106 -8.557 1.00 96.19 173 GLY A N 1
ATOM 1447 C CA . GLY A 1 173 ? 7.416 7.055 -7.154 1.00 96.19 173 GLY A CA 1
ATOM 1448 C C . GLY A 1 173 ? 5.950 7.454 -6.957 1.00 96.19 173 GLY A C 1
ATOM 1449 O O . GLY A 1 173 ? 5.199 6.800 -6.228 1.00 96.19 173 GLY A O 1
ATOM 1450 N N . ARG A 1 174 ? 5.505 8.506 -7.659 1.00 96.94 174 ARG A N 1
ATOM 1451 C CA . ARG A 1 174 ? 4.103 8.967 -7.658 1.00 96.94 174 ARG A CA 1
ATOM 1452 C C . ARG A 1 174 ? 3.172 7.902 -8.244 1.00 96.94 174 ARG A C 1
ATOM 1454 O O . ARG A 1 174 ? 2.147 7.584 -7.644 1.00 96.94 174 AR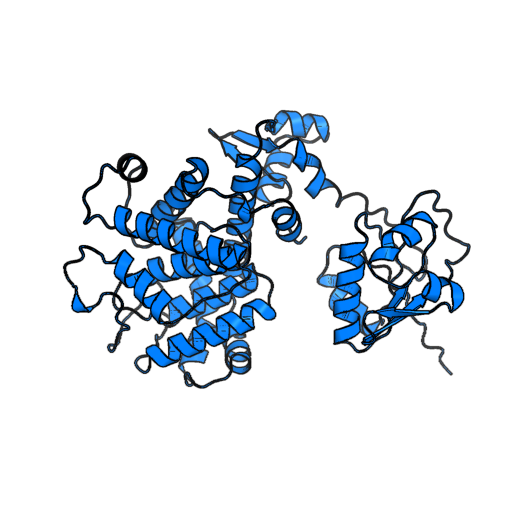G A O 1
ATOM 1461 N N . THR A 1 175 ? 3.562 7.313 -9.371 1.00 98.31 175 THR A N 1
ATOM 1462 C CA . THR A 1 175 ? 2.818 6.243 -10.047 1.00 98.31 175 THR A CA 1
ATOM 1463 C C . THR A 1 175 ? 2.726 5.002 -9.168 1.00 98.31 175 THR A C 1
ATOM 1465 O O . THR A 1 175 ? 1.630 4.483 -8.982 1.00 98.31 175 THR A O 1
ATOM 1468 N N . GLY A 1 176 ? 3.833 4.552 -8.574 1.00 98.31 176 GLY A N 1
ATOM 1469 C CA . GLY A 1 176 ? 3.885 3.357 -7.733 1.00 98.31 176 GLY A CA 1
ATOM 1470 C C . GLY A 1 176 ? 2.984 3.468 -6.509 1.00 98.31 176 GLY A C 1
ATOM 1471 O O . GLY A 1 176 ? 2.241 2.537 -6.202 1.00 98.31 176 GLY A O 1
ATOM 1472 N N . ARG A 1 177 ? 2.945 4.640 -5.861 1.00 98.50 177 ARG A N 1
ATOM 1473 C CA . ARG A 1 177 ? 2.043 4.886 -4.722 1.00 98.50 177 ARG A CA 1
ATOM 1474 C C . ARG A 1 177 ? 0.564 4.888 -5.124 1.00 98.50 177 ARG A C 1
ATOM 1476 O O . ARG A 1 177 ? -0.238 4.269 -4.421 1.00 98.50 177 ARG A O 1
ATOM 1483 N N . ILE A 1 178 ? 0.204 5.484 -6.266 1.00 98.69 178 ILE A N 1
ATOM 1484 C CA . ILE A 1 178 ? -1.169 5.398 -6.800 1.00 98.69 178 ILE A CA 1
ATOM 1485 C C . ILE A 1 178 ? -1.520 3.950 -7.163 1.00 98.69 178 ILE A C 1
ATOM 1487 O O . ILE A 1 178 ? -2.595 3.481 -6.801 1.00 98.69 178 ILE A O 1
ATOM 1491 N N . VAL A 1 179 ? -0.619 3.216 -7.819 1.00 98.75 179 VAL A N 1
ATOM 1492 C CA . VAL A 1 179 ? -0.808 1.803 -8.188 1.00 98.75 179 VAL A CA 1
ATOM 1493 C C . VAL A 1 179 ? -0.996 0.919 -6.95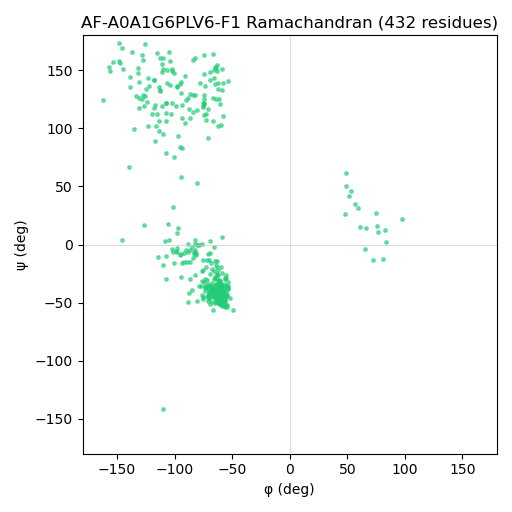0 1.00 98.75 179 VAL A C 1
ATOM 1495 O O . VAL A 1 179 ? -1.897 0.081 -6.925 1.00 98.75 179 VAL A O 1
ATOM 1498 N N . MET A 1 180 ? -0.204 1.121 -5.896 1.00 98.62 180 MET A N 1
ATOM 1499 C CA . MET A 1 180 ? -0.355 0.406 -4.625 1.00 98.62 180 MET A CA 1
ATOM 1500 C C . MET A 1 180 ? -1.740 0.646 -4.012 1.00 98.62 180 MET A C 1
ATOM 1502 O O . MET A 1 180 ? -2.424 -0.306 -3.633 1.00 98.62 180 MET A O 1
ATOM 1506 N N . ASN A 1 181 ? -2.187 1.902 -3.958 1.00 98.56 181 ASN A N 1
ATOM 1507 C CA . ASN A 1 181 ? -3.511 2.247 -3.440 1.00 98.56 181 ASN A CA 1
ATOM 1508 C C . ASN A 1 181 ? -4.651 1.730 -4.329 1.00 98.56 181 ASN A C 1
ATOM 1510 O O . ASN A 1 181 ? -5.651 1.239 -3.809 1.00 98.56 181 ASN A O 1
ATOM 1514 N N . TYR A 1 182 ? -4.477 1.755 -5.649 1.00 98.56 182 TYR A N 1
ATOM 1515 C CA . TYR A 1 182 ? -5.404 1.172 -6.617 1.00 98.56 182 TYR A CA 1
ATOM 1516 C C . TYR A 1 182 ? -5.615 -0.330 -6.356 1.00 98.56 182 TYR A C 1
ATOM 1518 O O . TYR A 1 182 ? -6.750 -0.799 -6.268 1.00 98.56 182 TYR A O 1
ATOM 1526 N N . ILE A 1 183 ? -4.531 -1.080 -6.127 1.00 98.69 183 ILE A N 1
ATOM 1527 C CA . ILE A 1 183 ? -4.593 -2.511 -5.789 1.00 98.69 183 ILE A CA 1
ATOM 1528 C C . ILE A 1 183 ? -5.257 -2.743 -4.424 1.00 98.69 183 ILE A C 1
ATOM 1530 O O . ILE A 1 183 ? -6.075 -3.655 -4.296 1.00 98.69 183 ILE A O 1
ATOM 1534 N N . LEU A 1 184 ? -4.921 -1.942 -3.406 1.00 98.44 184 LEU A N 1
ATOM 1535 C CA . LEU A 1 184 ? -5.519 -2.046 -2.068 1.00 98.44 184 LEU A CA 1
ATOM 1536 C C . LEU A 1 184 ? -7.042 -1.886 -2.113 1.00 98.44 184 LEU A C 1
ATOM 1538 O O . LEU A 1 184 ? -7.759 -2.722 -1.555 1.00 98.44 184 LEU A O 1
ATOM 1542 N N . LEU A 1 185 ? -7.523 -0.864 -2.822 1.00 97.38 185 LEU A N 1
ATOM 1543 C CA . LEU A 1 185 ? -8.948 -0.574 -2.969 1.00 97.38 185 LEU A CA 1
ATOM 1544 C C . LEU A 1 185 ? -9.685 -1.702 -3.695 1.00 97.38 185 LEU A C 1
ATOM 1546 O O . LEU A 1 185 ? -10.668 -2.208 -3.160 1.00 97.38 185 LEU A O 1
ATOM 1550 N N . MET A 1 186 ? -9.148 -2.218 -4.809 1.00 96.06 186 MET A N 1
ATOM 1551 C CA . MET A 1 186 ? -9.722 -3.398 -5.483 1.00 96.06 186 MET A CA 1
ATOM 1552 C C . MET A 1 186 ? -9.757 -4.656 -4.591 1.00 96.06 186 MET A C 1
ATOM 1554 O O . MET A 1 186 ? -10.486 -5.604 -4.870 1.00 96.06 186 MET A O 1
ATOM 1558 N N . LYS A 1 187 ? -8.963 -4.710 -3.510 1.00 94.56 187 LYS A N 1
ATOM 1559 C CA . LYS A 1 187 ? -8.960 -5.810 -2.525 1.00 94.56 187 LYS A CA 1
ATOM 1560 C C . LYS A 1 187 ? -9.781 -5.528 -1.261 1.00 94.56 187 LYS A C 1
ATOM 1562 O O . LYS A 1 187 ? -9.712 -6.309 -0.296 1.00 94.56 187 LYS A O 1
ATOM 1567 N N . GLY A 1 188 ? -10.564 -4.452 -1.249 1.00 94.38 188 GLY A N 1
ATOM 1568 C CA . GLY A 1 188 ? -11.420 -4.092 -0.120 1.00 94.38 188 GLY A CA 1
ATOM 1569 C C . GLY A 1 188 ? -10.649 -3.509 1.063 1.00 94.38 188 GLY A C 1
ATOM 1570 O O . GLY A 1 188 ? -11.055 -3.691 2.212 1.00 94.38 188 GLY A O 1
ATOM 1571 N N . TYR A 1 189 ? -9.494 -2.891 0.813 1.00 95.50 189 TYR A N 1
ATOM 1572 C CA . TYR A 1 189 ? -8.705 -2.176 1.815 1.00 95.50 189 TYR A CA 1
ATOM 1573 C C . TYR A 1 189 ? -8.749 -0.671 1.543 1.00 95.50 189 TYR A C 1
ATOM 1575 O O . TYR A 1 189 ? -8.865 -0.268 0.390 1.00 95.50 189 TYR A O 1
ATOM 1583 N N . PRO A 1 190 ? -8.631 0.174 2.578 1.00 95.19 190 PRO A N 1
ATOM 1584 C CA . PRO A 1 190 ? -8.506 1.609 2.376 1.00 95.19 190 PRO A CA 1
ATOM 1585 C C . PRO A 1 190 ? -7.202 1.951 1.648 1.00 95.19 190 PRO A C 1
ATOM 1587 O O . PRO A 1 190 ? -6.198 1.245 1.799 1.00 95.19 190 PRO A O 1
ATOM 1590 N N . ASN A 1 191 ? -7.191 3.068 0.917 1.00 96.06 191 ASN A N 1
ATOM 1591 C CA . ASN A 1 191 ? -5.936 3.652 0.456 1.00 96.06 191 ASN A CA 1
ATOM 1592 C C . ASN A 1 191 ? -5.102 4.089 1.667 1.00 96.06 191 ASN A C 1
ATOM 1594 O O . ASN A 1 191 ? -5.637 4.479 2.707 1.00 96.06 191 ASN A O 1
ATOM 1598 N N . ILE A 1 192 ? -3.784 4.034 1.519 1.00 97.25 192 ILE A N 1
ATOM 1599 C CA . ILE A 1 192 ? -2.827 4.397 2.557 1.00 97.25 192 ILE A CA 1
ATOM 1600 C C . ILE A 1 192 ? -2.037 5.646 2.190 1.00 97.25 192 ILE A C 1
ATOM 1602 O O . ILE A 1 192 ? -1.905 6.013 1.024 1.00 97.25 192 ILE A O 1
ATOM 1606 N N . VAL A 1 193 ? -1.457 6.271 3.214 1.00 96.94 193 VAL A N 1
ATOM 1607 C CA . VAL A 1 193 ? -0.562 7.422 3.074 1.00 96.94 193 VAL A CA 1
ATOM 1608 C C . VAL A 1 193 ? 0.836 7.038 3.548 1.00 96.94 193 VAL A C 1
ATOM 1610 O O . VAL A 1 193 ? 1.060 6.845 4.746 1.00 96.94 193 VAL A O 1
ATOM 1613 N N . ILE A 1 194 ? 1.794 6.977 2.623 1.00 97.38 194 ILE A N 1
ATOM 1614 C CA . ILE A 1 194 ? 3.219 6.870 2.963 1.00 97.38 194 ILE A CA 1
ATOM 1615 C C . ILE A 1 194 ? 3.692 8.232 3.461 1.00 97.38 194 ILE A C 1
ATOM 1617 O O . ILE A 1 194 ? 3.561 9.238 2.768 1.00 97.38 194 ILE A O 1
ATOM 1621 N N . LYS A 1 195 ? 4.209 8.303 4.689 1.00 94.94 195 LYS A N 1
ATOM 1622 C CA . LYS A 1 195 ? 4.506 9.591 5.320 1.00 94.94 195 LYS A CA 1
ATOM 1623 C C . LYS A 1 195 ? 5.736 10.253 4.673 1.00 94.94 195 LYS A C 1
ATOM 1625 O O . LYS A 1 195 ? 6.851 9.785 4.827 1.00 94.94 195 LYS A O 1
ATOM 1630 N N . GLY A 1 196 ? 5.518 11.373 3.978 1.00 92.19 196 GLY A N 1
ATOM 1631 C CA . GLY A 1 196 ? 6.586 12.188 3.379 1.00 92.19 196 GLY A CA 1
ATOM 1632 C C . GLY A 1 196 ? 6.919 13.535 4.027 1.00 92.19 196 GLY A C 1
ATOM 1633 O O . GLY A 1 196 ? 7.900 14.163 3.636 1.00 92.19 196 GLY A O 1
ATOM 1634 N N . LEU A 1 197 ? 6.118 14.027 4.981 1.00 90.88 197 LEU A N 1
ATOM 1635 C CA . LEU A 1 197 ? 6.219 15.419 5.448 1.00 90.88 197 LEU A CA 1
ATOM 1636 C C . LEU A 1 197 ? 7.485 15.714 6.255 1.00 90.88 197 LEU A C 1
ATOM 1638 O O . LEU A 1 197 ? 8.043 16.805 6.143 1.00 90.88 197 LEU A O 1
ATOM 1642 N N . LYS A 1 198 ? 7.954 14.754 7.054 1.00 94.00 198 LYS A N 1
ATOM 1643 C CA . LYS A 1 198 ? 9.186 14.895 7.832 1.00 94.00 198 LYS A CA 1
ATOM 1644 C C . LYS A 1 198 ? 10.326 14.169 7.141 1.00 94.00 198 LYS A C 1
ATOM 1646 O O . LYS A 1 198 ? 10.133 13.114 6.546 1.00 94.00 198 LYS A O 1
ATOM 1651 N N . GLU A 1 199 ? 11.532 14.698 7.295 1.00 92.75 199 GLU A N 1
ATOM 1652 C CA . GLU A 1 199 ? 12.739 14.077 6.747 1.00 92.75 199 GLU A CA 1
ATOM 1653 C C . GLU A 1 199 ? 12.949 12.650 7.267 1.00 92.75 199 GLU A C 1
ATOM 1655 O O . GLU A 1 199 ? 13.245 11.752 6.485 1.00 92.75 199 GLU A O 1
ATOM 1660 N N . ASN A 1 200 ? 12.718 12.420 8.562 1.00 94.81 200 ASN A N 1
ATOM 1661 C CA . ASN A 1 200 ? 12.836 11.086 9.150 1.00 94.81 200 ASN A CA 1
ATOM 1662 C C . ASN A 1 200 ? 11.824 10.091 8.569 1.00 94.81 200 ASN A C 1
ATOM 1664 O O . ASN A 1 200 ? 12.176 8.928 8.407 1.00 94.81 200 ASN A O 1
ATOM 1668 N N . ASP A 1 201 ? 10.614 10.539 8.217 1.00 94.31 201 ASP A N 1
ATOM 1669 C CA . ASP A 1 201 ? 9.602 9.664 7.617 1.00 94.31 201 ASP A CA 1
ATOM 1670 C C . ASP A 1 201 ? 10.038 9.238 6.198 1.00 94.31 201 ASP A C 1
ATOM 1672 O O . ASP A 1 201 ? 9.966 8.061 5.846 1.00 94.31 201 ASP A O 1
ATOM 1676 N N . ARG A 1 202 ? 10.593 10.175 5.408 1.00 94.50 202 ARG A N 1
ATOM 1677 C CA . ARG A 1 202 ? 11.165 9.874 4.081 1.00 94.50 202 ARG A CA 1
ATOM 1678 C C . ARG A 1 202 ? 12.349 8.913 4.181 1.00 94.50 202 ARG A C 1
ATOM 1680 O O . ARG A 1 202 ? 12.405 7.934 3.446 1.00 94.50 202 ARG A O 1
ATOM 1687 N N . LYS A 1 203 ? 13.273 9.166 5.115 1.00 94.75 203 LYS A N 1
ATOM 1688 C CA . LYS A 1 203 ? 14.428 8.287 5.369 1.00 94.75 203 LYS A CA 1
ATOM 1689 C C . LYS A 1 203 ? 13.998 6.886 5.790 1.00 94.75 203 LYS A C 1
ATOM 1691 O O . LYS A 1 203 ? 14.599 5.919 5.338 1.00 94.75 203 LYS A O 1
ATOM 1696 N N . GLU A 1 204 ? 12.977 6.771 6.640 1.00 96.50 204 GLU A N 1
ATOM 1697 C CA . GLU A 1 204 ? 12.422 5.474 7.035 1.00 96.50 204 GLU A CA 1
ATOM 1698 C C . GLU A 1 204 ? 11.890 4.712 5.817 1.00 96.50 204 GLU A C 1
ATOM 1700 O O . GLU A 1 204 ? 12.236 3.548 5.629 1.00 96.50 204 GLU A O 1
ATOM 1705 N N . TYR A 1 205 ? 11.110 5.379 4.964 1.00 97.50 205 TYR A N 1
ATOM 1706 C CA . TYR A 1 205 ? 10.570 4.782 3.745 1.00 97.50 205 TYR A CA 1
ATOM 1707 C C . TYR A 1 205 ? 11.667 4.329 2.767 1.00 97.50 205 TYR A C 1
ATOM 1709 O O . TYR A 1 205 ? 11.662 3.172 2.348 1.00 97.50 205 TYR A O 1
ATOM 1717 N N . TYR A 1 206 ? 12.644 5.185 2.455 1.00 96.12 206 TYR A N 1
ATOM 1718 C CA . TYR A 1 206 ? 13.730 4.829 1.533 1.00 96.12 206 TYR A CA 1
ATOM 1719 C C . TYR A 1 206 ? 14.620 3.710 2.076 1.00 96.12 206 TYR A C 1
ATOM 1721 O O . TYR A 1 206 ? 14.946 2.778 1.348 1.00 96.12 206 TYR A O 1
ATOM 1729 N N . LYS A 1 207 ? 14.934 3.727 3.375 1.00 95.62 207 LYS A N 1
ATOM 1730 C CA . LYS A 1 207 ? 15.694 2.646 4.015 1.00 95.62 207 LYS A CA 1
ATOM 1731 C C . LYS A 1 207 ? 14.938 1.315 3.997 1.00 95.62 207 LYS A C 1
ATOM 1733 O O . LYS A 1 207 ? 15.552 0.254 3.901 1.00 95.62 207 LYS A O 1
ATOM 1738 N N . ALA A 1 208 ? 13.611 1.358 4.114 1.00 96.88 208 ALA A N 1
ATOM 1739 C CA . ALA A 1 208 ? 12.777 0.168 4.025 1.00 96.88 208 ALA A CA 1
ATOM 1740 C C . ALA A 1 208 ? 12.772 -0.428 2.606 1.00 96.88 208 ALA A C 1
ATOM 1742 O O . ALA A 1 208 ? 12.798 -1.651 2.478 1.00 96.88 208 ALA A O 1
ATOM 1743 N N . LEU A 1 209 ? 12.786 0.413 1.563 1.00 96.94 209 LEU A N 1
ATOM 1744 C CA . LEU A 1 209 ? 12.972 -0.030 0.176 1.00 96.94 209 LEU A CA 1
ATOM 1745 C C . LEU A 1 209 ? 14.367 -0.637 -0.026 1.00 96.94 209 LEU A C 1
ATOM 1747 O O . LEU A 1 209 ? 14.466 -1.783 -0.450 1.00 96.94 209 LEU A O 1
ATOM 1751 N N . GLU A 1 210 ? 15.422 0.062 0.398 1.00 95.94 210 GLU A N 1
ATOM 1752 C CA . GLU A 1 210 ? 16.820 -0.368 0.230 1.00 95.94 210 GLU A CA 1
ATOM 1753 C C . GLU A 1 210 ? 17.084 -1.782 0.780 1.00 95.94 210 GLU A C 1
ATOM 1755 O O . GLU A 1 210 ? 17.803 -2.587 0.185 1.00 95.94 210 GLU A O 1
ATOM 1760 N N . LYS A 1 211 ? 16.463 -2.132 1.912 1.00 95.50 211 LYS A N 1
ATOM 1761 C CA . LYS A 1 211 ? 16.552 -3.486 2.482 1.00 95.50 211 LYS A CA 1
ATOM 1762 C C . LYS A 1 211 ? 15.911 -4.562 1.593 1.00 95.50 211 LYS A C 1
ATOM 1764 O O . LYS A 1 211 ? 16.401 -5.697 1.562 1.00 95.50 211 LYS A O 1
ATOM 1769 N N . GLY A 1 212 ? 14.829 -4.229 0.893 1.00 95.81 212 GLY A N 1
ATOM 1770 C CA . GLY A 1 212 ? 14.158 -5.096 -0.078 1.00 95.81 212 GLY A CA 1
ATOM 1771 C C . GLY A 1 212 ? 14.930 -5.216 -1.394 1.00 95.81 212 GLY A C 1
ATOM 1772 O O . GLY A 1 212 ? 14.977 -6.303 -1.982 1.00 95.81 212 GLY A O 1
ATOM 1773 N N . ASP A 1 213 ? 15.628 -4.149 -1.789 1.00 95.44 213 ASP A N 1
ATOM 1774 C CA . ASP A 1 213 ? 16.335 -4.027 -3.070 1.00 95.44 213 ASP A CA 1
ATOM 1775 C C . ASP A 1 213 ? 17.395 -5.115 -3.287 1.00 95.44 213 ASP A C 1
ATOM 1777 O O . ASP A 1 213 ? 17.685 -5.489 -4.424 1.00 95.44 213 ASP A O 1
ATOM 1781 N N . VAL A 1 214 ? 17.935 -5.704 -2.213 1.00 93.00 214 VAL A N 1
ATOM 1782 C CA . VAL A 1 214 ? 18.832 -6.871 -2.292 1.00 93.00 214 VAL A CA 1
ATOM 1783 C C . VAL A 1 214 ? 18.189 -8.014 -3.082 1.00 93.00 214 VAL A C 1
ATOM 1785 O O . VAL A 1 214 ? 18.845 -8.619 -3.928 1.00 93.00 214 VAL A O 1
ATOM 1788 N N . GLY A 1 215 ? 16.913 -8.310 -2.829 1.00 95.12 215 GLY A N 1
ATOM 1789 C CA . GLY A 1 215 ? 16.168 -9.338 -3.554 1.00 95.12 215 GLY A CA 1
ATOM 1790 C C . GLY A 1 215 ? 15.798 -8.894 -4.965 1.00 95.12 215 GLY A C 1
ATOM 1791 O O . GLY A 1 215 ? 15.929 -9.672 -5.910 1.00 95.12 215 GLY A O 1
ATOM 1792 N N . ILE A 1 216 ? 15.405 -7.629 -5.119 1.00 96.81 216 ILE A N 1
ATOM 1793 C CA . ILE A 1 216 ? 15.000 -7.051 -6.406 1.00 96.81 216 ILE A CA 1
ATOM 1794 C C . ILE A 1 216 ? 16.162 -7.036 -7.410 1.00 96.81 216 ILE A C 1
ATOM 1796 O O . ILE A 1 216 ? 16.016 -7.511 -8.534 1.00 96.81 216 ILE A O 1
ATOM 1800 N N . ASN A 1 217 ? 17.358 -6.632 -6.987 1.00 95.94 217 ASN A N 1
ATOM 1801 C CA . ASN A 1 217 ? 18.569 -6.695 -7.808 1.00 95.94 217 ASN A CA 1
ATOM 1802 C C . ASN A 1 217 ? 18.876 -8.112 -8.313 1.00 95.94 217 ASN A C 1
ATOM 1804 O O . ASN A 1 217 ? 19.415 -8.291 -9.403 1.00 95.94 217 ASN A O 1
ATOM 1808 N N . GLN A 1 218 ? 18.563 -9.142 -7.524 1.00 96.50 218 GLN A N 1
ATOM 1809 C CA . GLN A 1 218 ? 18.767 -10.528 -7.946 1.00 96.50 218 GLN A CA 1
ATOM 1810 C C . GLN A 1 218 ? 17.733 -10.963 -8.982 1.00 96.50 218 GLN A C 1
ATOM 1812 O O . GLN A 1 218 ? 18.053 -11.796 -9.827 1.00 96.50 218 GLN A O 1
ATOM 1817 N N . VAL A 1 219 ? 16.523 -10.399 -8.952 1.00 97.25 219 VAL A N 1
ATOM 1818 C CA . VAL A 1 219 ? 15.517 -10.629 -9.994 1.00 97.25 219 VAL A CA 1
ATOM 1819 C C . VAL A 1 219 ? 16.002 -10.081 -11.329 1.00 97.25 219 VAL A C 1
ATOM 1821 O O . VAL A 1 219 ? 15.963 -10.806 -12.321 1.00 97.25 219 VAL A O 1
ATOM 1824 N N . PHE A 1 220 ? 16.529 -8.857 -11.360 1.00 96.06 220 PHE A N 1
ATOM 1825 C CA . PHE A 1 220 ? 16.980 -8.229 -12.609 1.00 96.06 220 PHE A CA 1
ATOM 1826 C C . PHE A 1 220 ? 18.239 -8.857 -13.216 1.00 96.06 220 PHE A C 1
ATOM 1828 O O . PHE A 1 220 ? 18.500 -8.670 -14.397 1.00 96.06 220 PHE A O 1
ATOM 1835 N N . LYS A 1 221 ? 18.962 -9.696 -12.462 1.00 95.56 221 LYS A N 1
ATOM 1836 C CA . LYS A 1 221 ? 20.020 -10.579 -12.993 1.00 95.56 221 LYS A CA 1
ATOM 1837 C C . LYS A 1 221 ? 19.483 -11.818 -13.721 1.00 95.56 221 LYS A C 1
ATOM 1839 O O . LYS A 1 221 ? 20.264 -12.671 -14.140 1.00 95.56 221 LYS A O 1
ATOM 1844 N N . THR A 1 222 ? 18.164 -11.966 -13.813 1.00 95.00 222 THR A N 1
ATOM 1845 C CA . THR A 1 222 ? 17.500 -13.071 -14.512 1.00 95.00 222 THR A CA 1
ATOM 1846 C C . THR A 1 222 ? 16.804 -12.574 -15.782 1.00 95.00 222 THR A C 1
ATOM 1848 O O . THR A 1 222 ? 17.354 -11.739 -16.489 1.00 95.00 222 THR A O 1
ATOM 1851 N N . THR A 1 223 ? 15.622 -13.101 -16.108 1.00 94.88 223 THR A N 1
ATOM 1852 C CA . THR A 1 223 ? 14.840 -12.715 -17.286 1.00 94.88 223 THR A CA 1
ATOM 1853 C C . THR A 1 223 ? 13.382 -12.463 -16.891 1.00 94.88 223 THR A C 1
ATOM 1855 O O . THR A 1 223 ? 12.885 -13.100 -15.953 1.00 94.88 223 THR A O 1
ATOM 1858 N N . PRO A 1 224 ? 12.656 -11.594 -17.618 1.00 95.81 224 PRO A N 1
ATOM 1859 C CA . PRO A 1 224 ? 11.255 -11.290 -17.320 1.00 95.81 224 PRO A CA 1
ATOM 1860 C C . PRO A 1 224 ? 10.291 -12.462 -17.594 1.00 95.81 224 PRO A C 1
ATOM 1862 O O . PRO A 1 224 ? 9.124 -12.403 -17.218 1.00 95.81 224 PRO A O 1
ATOM 1865 N N . ASN A 1 225 ? 10.760 -13.560 -18.197 1.00 95.69 225 ASN A N 1
ATOM 1866 C CA . ASN A 1 225 ? 9.933 -14.731 -18.515 1.00 95.69 225 ASN A CA 1
ATOM 1867 C C . ASN A 1 225 ? 9.795 -15.724 -17.345 1.00 95.69 225 ASN A C 1
ATOM 1869 O O . ASN A 1 225 ? 9.123 -16.746 -17.484 1.00 95.69 225 ASN A O 1
ATOM 1873 N N . LYS A 1 226 ? 10.444 -15.468 -16.201 1.00 97.25 226 LYS A N 1
ATOM 1874 C CA . LYS A 1 226 ? 10.350 -16.344 -15.026 1.00 97.25 226 LYS A CA 1
ATOM 1875 C C . LYS A 1 226 ? 8.946 -16.372 -14.437 1.00 97.25 226 LYS A C 1
ATOM 1877 O O . LYS A 1 226 ? 8.271 -15.348 -14.349 1.00 97.25 226 LYS A O 1
ATOM 1882 N N . SER A 1 227 ? 8.540 -17.543 -13.951 1.00 98.00 227 SER A N 1
ATOM 1883 C CA . SER A 1 227 ? 7.248 -17.692 -13.278 1.00 98.00 227 SER A CA 1
ATOM 1884 C C . SER A 1 227 ? 7.188 -16.870 -11.978 1.00 98.00 227 SER A C 1
ATOM 1886 O O . SER A 1 227 ? 8.214 -16.705 -11.308 1.00 98.00 227 SER A O 1
ATOM 1888 N N . PRO A 1 228 ? 5.999 -16.411 -11.543 1.00 97.44 228 PRO A N 1
ATOM 1889 C CA . PRO A 1 228 ? 5.847 -15.692 -10.276 1.00 97.44 228 PRO A CA 1
ATOM 1890 C C . PRO A 1 228 ? 6.414 -16.430 -9.054 1.00 97.44 228 PRO A C 1
ATOM 1892 O O . PRO A 1 228 ? 6.924 -15.799 -8.134 1.00 97.44 228 PRO A O 1
ATOM 1895 N N . GLN A 1 229 ? 6.376 -17.764 -9.047 1.00 97.88 229 GLN A N 1
ATOM 1896 C CA . GLN A 1 229 ? 6.934 -18.619 -7.997 1.00 97.88 229 GLN A CA 1
ATOM 1897 C C . GLN A 1 229 ? 8.465 -18.557 -7.953 1.00 97.88 229 GLN A C 1
ATOM 1899 O O . GLN A 1 229 ? 9.058 -18.590 -6.874 1.00 97.88 229 GLN A O 1
ATOM 1904 N N . GLU A 1 230 ? 9.122 -18.516 -9.113 1.00 98.00 230 GLU A N 1
ATOM 1905 C CA . GLU A 1 230 ? 10.574 -18.351 -9.189 1.00 98.00 230 GLU A CA 1
ATOM 1906 C C . GLU A 1 230 ? 10.986 -16.941 -8.783 1.00 98.00 230 GLU A C 1
ATOM 1908 O O . GLU A 1 230 ? 11.926 -16.791 -8.001 1.00 98.00 230 GLU A O 1
ATOM 1913 N N . ILE A 1 231 ? 10.258 -15.931 -9.266 1.00 98.38 231 ILE A N 1
ATOM 1914 C CA . ILE A 1 231 ? 10.454 -14.532 -8.878 1.00 98.38 231 ILE A CA 1
ATOM 1915 C C . ILE A 1 231 ? 10.331 -14.397 -7.362 1.00 98.38 231 ILE A C 1
ATOM 1917 O O . ILE A 1 231 ? 11.230 -13.860 -6.727 1.00 98.38 231 ILE A O 1
ATOM 1921 N N . ASP A 1 232 ? 9.299 -14.978 -6.754 1.00 98.00 232 ASP A N 1
ATOM 1922 C CA . ASP A 1 232 ? 9.095 -14.953 -5.306 1.00 98.00 232 ASP A CA 1
ATOM 1923 C C . ASP A 1 232 ? 10.266 -15.553 -4.515 1.00 98.00 232 ASP A C 1
ATOM 1925 O O . ASP A 1 232 ? 10.714 -14.972 -3.523 1.00 98.00 232 ASP A O 1
ATOM 1929 N N . LYS A 1 233 ? 10.812 -16.694 -4.960 1.00 97.25 233 LYS A N 1
ATOM 1930 C CA . LYS A 1 233 ? 11.995 -17.305 -4.327 1.00 97.25 233 LYS A CA 1
ATOM 1931 C C . LYS A 1 233 ? 13.207 -16.372 -4.361 1.00 97.25 233 LYS A C 1
ATOM 1933 O O . LYS A 1 233 ? 14.020 -16.400 -3.439 1.00 97.25 233 LYS A O 1
ATOM 1938 N N . ILE A 1 234 ? 13.350 -15.577 -5.421 1.00 97.94 234 ILE A N 1
ATOM 1939 C CA . ILE A 1 234 ? 14.470 -14.648 -5.600 1.00 97.94 234 ILE A CA 1
ATOM 1940 C C . ILE A 1 234 ? 14.236 -13.357 -4.809 1.00 97.94 234 ILE A C 1
ATOM 1942 O O . ILE A 1 234 ? 15.117 -12.959 -4.049 1.00 97.94 234 ILE A O 1
ATOM 1946 N N . ILE A 1 235 ? 13.050 -12.750 -4.930 1.00 97.25 235 ILE A N 1
ATOM 1947 C CA . ILE A 1 235 ? 12.655 -11.522 -4.224 1.00 97.25 235 ILE A CA 1
ATOM 1948 C C . ILE A 1 235 ? 12.845 -11.685 -2.718 1.00 97.25 235 ILE A C 1
ATOM 1950 O O . ILE A 1 235 ? 13.415 -10.807 -2.082 1.00 97.25 235 ILE A O 1
ATOM 1954 N N . ASN A 1 236 ? 12.467 -12.830 -2.144 1.00 96.25 236 ASN A N 1
ATOM 1955 C CA . ASN A 1 236 ? 12.598 -13.087 -0.704 1.00 96.25 236 ASN A CA 1
ATOM 1956 C C . ASN A 1 236 ? 14.045 -13.244 -0.191 1.00 96.25 236 ASN A C 1
ATOM 1958 O O . ASN A 1 236 ? 14.237 -13.498 0.997 1.00 96.25 236 ASN A O 1
ATOM 1962 N N . LYS A 1 237 ? 15.068 -13.080 -1.041 1.00 96.25 237 LYS A N 1
ATOM 1963 C CA . LYS A 1 237 ? 16.448 -12.841 -0.580 1.00 96.25 237 LYS A CA 1
ATOM 1964 C C . LYS A 1 237 ? 16.635 -11.426 -0.011 1.00 96.25 237 LYS A C 1
ATOM 1966 O O . LYS A 1 237 ? 17.603 -11.197 0.708 1.00 96.25 237 LYS A O 1
ATOM 1971 N N . GLY A 1 238 ? 15.739 -10.492 -0.339 1.00 95.75 238 GLY A N 1
ATOM 1972 C CA . GLY A 1 238 ? 15.650 -9.169 0.278 1.00 95.75 238 GLY A CA 1
ATOM 1973 C C . GLY A 1 238 ? 14.872 -9.190 1.594 1.00 95.75 238 GLY A C 1
ATOM 1974 O O . GLY A 1 238 ? 14.098 -10.112 1.862 1.00 95.75 238 GLY A O 1
ATOM 1975 N N . ASN A 1 239 ? 15.064 -8.160 2.419 1.00 97.06 239 ASN A N 1
ATOM 1976 C CA . ASN A 1 239 ? 14.349 -8.002 3.683 1.00 97.06 239 ASN A CA 1
ATOM 1977 C C . ASN A 1 239 ? 13.244 -6.943 3.556 1.00 97.06 239 ASN A C 1
ATOM 1979 O O . ASN A 1 239 ? 13.527 -5.755 3.446 1.00 97.06 239 ASN A O 1
ATOM 1983 N N . PHE A 1 240 ? 11.987 -7.382 3.642 1.00 97.44 240 PHE A N 1
ATOM 1984 C CA . PHE A 1 24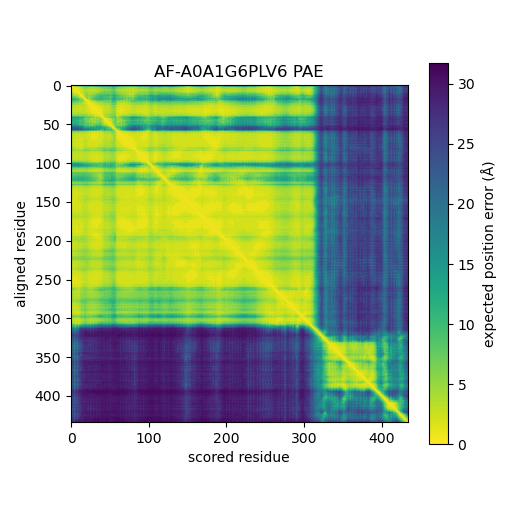0 ? 10.809 -6.517 3.535 1.00 97.44 240 PHE A CA 1
ATOM 1985 C C . PHE A 1 240 ? 10.222 -6.094 4.884 1.00 97.44 240 PHE A C 1
ATOM 1987 O O . PHE A 1 240 ? 9.264 -5.330 4.892 1.00 97.44 240 PHE A O 1
ATOM 1994 N N . GLU A 1 241 ? 10.754 -6.560 6.018 1.00 97.25 241 GLU A N 1
ATOM 1995 C CA . GLU A 1 241 ? 10.118 -6.403 7.334 1.00 97.25 241 GLU A CA 1
ATOM 1996 C C . GLU A 1 241 ? 9.804 -4.937 7.671 1.00 97.25 241 GLU A C 1
ATOM 1998 O O . GLU A 1 241 ? 8.686 -4.620 8.077 1.00 97.25 241 GLU A O 1
ATOM 2003 N N . ASP A 1 242 ? 10.747 -4.024 7.437 1.00 97.31 242 ASP A N 1
ATOM 2004 C CA . ASP A 1 242 ? 10.548 -2.592 7.684 1.00 97.31 242 ASP A CA 1
ATOM 2005 C C . ASP A 1 242 ? 9.400 -2.023 6.834 1.00 97.31 242 ASP A C 1
ATOM 2007 O O . ASP A 1 242 ? 8.543 -1.294 7.343 1.00 97.31 242 ASP A O 1
ATOM 2011 N N . LEU A 1 243 ? 9.348 -2.388 5.548 1.00 98.00 243 LEU A N 1
ATOM 2012 C CA . LEU A 1 243 ? 8.323 -1.913 4.621 1.00 98.00 243 LEU A CA 1
ATOM 2013 C C . LEU A 1 243 ? 6.957 -2.538 4.937 1.00 98.00 243 LEU A C 1
ATOM 2015 O O . LEU A 1 243 ? 5.939 -1.848 4.907 1.00 98.00 243 LEU A O 1
ATOM 2019 N N . GLU A 1 244 ? 6.935 -3.815 5.324 1.00 97.75 244 GLU A N 1
ATOM 2020 C CA . GLU A 1 244 ? 5.748 -4.512 5.823 1.00 97.75 244 GLU A CA 1
ATOM 2021 C C . GLU A 1 244 ? 5.169 -3.803 7.052 1.00 97.75 244 GLU A C 1
ATOM 2023 O O . GLU A 1 244 ? 3.958 -3.577 7.118 1.00 97.75 244 GLU A O 1
ATOM 2028 N N . GLN A 1 245 ? 6.012 -3.416 8.016 1.00 95.94 245 GLN A N 1
ATOM 2029 C CA . GLN A 1 245 ? 5.566 -2.676 9.199 1.00 95.94 245 GLN A CA 1
ATOM 2030 C C . GLN A 1 245 ? 5.079 -1.271 8.847 1.00 95.94 245 GLN A C 1
ATOM 2032 O O . GLN A 1 245 ? 4.069 -0.827 9.398 1.00 95.94 245 GLN A O 1
ATOM 2037 N N . LEU A 1 246 ? 5.755 -0.574 7.933 1.00 97.38 246 LEU A N 1
ATOM 2038 C CA . LEU A 1 246 ? 5.343 0.751 7.474 1.00 97.38 246 LEU A CA 1
ATOM 2039 C C . LEU A 1 246 ? 3.951 0.693 6.833 1.00 97.38 246 LEU A C 1
ATOM 2041 O O . LEU A 1 246 ? 3.050 1.418 7.265 1.00 97.38 246 LEU A O 1
ATOM 2045 N N . ILE A 1 247 ? 3.740 -0.223 5.885 1.00 98.00 247 ILE A N 1
ATOM 2046 C CA . ILE A 1 247 ? 2.448 -0.425 5.213 1.00 98.00 247 ILE A CA 1
ATOM 2047 C C . ILE A 1 247 ? 1.380 -0.865 6.214 1.00 98.00 247 ILE A C 1
ATOM 2049 O O . ILE A 1 247 ? 0.265 -0.346 6.193 1.00 98.00 247 ILE A O 1
ATOM 2053 N N . LYS A 1 248 ? 1.706 -1.770 7.143 1.00 95.62 248 LYS A N 1
ATOM 2054 C CA . LYS A 1 248 ? 0.774 -2.201 8.191 1.00 95.62 248 LYS A CA 1
ATOM 2055 C C . LYS A 1 248 ? 0.319 -1.037 9.072 1.00 95.62 248 LYS A C 1
ATOM 2057 O O . LYS A 1 248 ? -0.874 -0.929 9.354 1.00 95.62 248 LYS A O 1
ATOM 2062 N N . ARG A 1 249 ? 1.234 -0.163 9.506 1.00 94.50 249 ARG A N 1
ATOM 2063 C CA . ARG A 1 249 ? 0.885 1.038 10.288 1.00 94.50 249 ARG A CA 1
ATOM 2064 C C . ARG A 1 249 ? 0.014 1.993 9.477 1.00 94.50 249 ARG A C 1
ATOM 2066 O O . ARG A 1 249 ? -0.979 2.484 10.007 1.00 94.50 249 ARG A O 1
ATOM 2073 N N . ALA A 1 250 ? 0.347 2.207 8.206 1.00 96.25 250 ALA A N 1
ATOM 2074 C CA . ALA A 1 250 ? -0.421 3.075 7.320 1.00 96.25 250 ALA A CA 1
ATOM 2075 C C . ALA A 1 250 ? -1.837 2.529 7.055 1.00 96.25 250 ALA A C 1
ATOM 2077 O O . ALA A 1 250 ? -2.800 3.295 7.064 1.00 96.25 250 ALA A O 1
ATOM 2078 N N . LEU A 1 251 ? -1.990 1.207 6.907 1.00 95.75 251 LEU A N 1
ATOM 2079 C CA . LEU A 1 251 ? -3.295 0.547 6.819 1.00 95.75 251 LEU A CA 1
ATOM 2080 C C . LEU A 1 251 ? -4.108 0.737 8.099 1.00 95.75 251 LEU A C 1
ATOM 2082 O O . LEU A 1 251 ? -5.268 1.118 8.013 1.00 95.75 251 LEU A O 1
ATOM 2086 N N . ILE A 1 252 ? -3.515 0.498 9.276 1.00 93.19 252 ILE A N 1
ATOM 2087 C CA . ILE A 1 252 ? -4.190 0.698 10.571 1.00 93.19 252 ILE A CA 1
ATOM 2088 C C . ILE A 1 252 ? -4.695 2.137 10.701 1.00 93.19 252 ILE A C 1
ATOM 2090 O O . ILE A 1 252 ? -5.861 2.335 11.025 1.00 93.19 252 ILE A O 1
ATOM 2094 N N . GLU A 1 253 ? -3.844 3.125 10.411 1.00 92.88 253 GLU A N 1
ATOM 2095 C CA . GLU A 1 253 ? -4.219 4.542 10.467 1.00 92.88 253 GLU A CA 1
ATOM 2096 C C . GLU A 1 253 ? -5.361 4.860 9.495 1.00 92.88 253 GLU A C 1
ATOM 2098 O O . GLU A 1 253 ? -6.311 5.549 9.857 1.00 92.88 253 GLU A O 1
ATOM 2103 N N . SER A 1 254 ? -5.300 4.326 8.275 1.00 93.25 254 SER A N 1
ATOM 2104 C CA . SER A 1 254 ? -6.312 4.583 7.247 1.00 93.25 254 SER A CA 1
ATOM 2105 C C . SER A 1 254 ? -7.651 3.942 7.604 1.00 93.25 254 SER A C 1
ATOM 2107 O O . SER A 1 254 ? -8.680 4.608 7.552 1.00 93.25 254 SER A O 1
ATOM 2109 N N . PHE A 1 255 ? -7.642 2.691 8.067 1.00 92.25 255 PHE A N 1
ATOM 2110 C CA . PHE A 1 255 ? -8.829 2.038 8.616 1.00 92.25 255 PHE A CA 1
ATOM 2111 C C . PHE A 1 255 ? -9.432 2.824 9.777 1.00 92.25 255 PHE A C 1
ATOM 2113 O O . PHE A 1 255 ? -10.638 3.049 9.791 1.00 92.25 255 PHE A O 1
ATOM 2120 N N . ASP A 1 256 ? -8.612 3.235 10.746 1.00 92.19 256 ASP A N 1
ATOM 2121 C CA . ASP A 1 256 ? -9.098 3.955 11.921 1.00 92.19 256 ASP A CA 1
ATOM 2122 C C . ASP A 1 256 ? -9.726 5.290 11.527 1.00 92.19 256 ASP A C 1
ATOM 2124 O O . ASP A 1 256 ? -10.793 5.632 12.039 1.00 92.19 256 ASP A O 1
ATOM 2128 N N . ASN A 1 257 ? -9.119 6.003 10.575 1.00 89.75 257 ASN A N 1
ATOM 2129 C CA . ASN A 1 257 ? -9.683 7.227 10.022 1.00 89.75 257 ASN A CA 1
ATOM 2130 C C . ASN A 1 257 ? -11.059 6.970 9.400 1.00 89.75 257 ASN A C 1
ATOM 2132 O O . ASN A 1 257 ? -12.012 7.618 9.821 1.00 89.75 257 ASN A O 1
ATOM 2136 N N . TYR A 1 258 ? -11.193 5.992 8.497 1.00 88.50 258 TYR A N 1
ATOM 2137 C CA . TYR A 1 258 ? -12.482 5.673 7.868 1.00 88.50 258 TYR A CA 1
ATOM 2138 C C . TYR A 1 258 ? -13.547 5.232 8.861 1.00 88.50 258 TYR A C 1
ATOM 2140 O O . TYR A 1 258 ? -14.665 5.738 8.848 1.00 88.50 258 TYR A O 1
ATOM 2148 N N . ILE A 1 259 ? -13.203 4.315 9.761 1.00 87.19 259 ILE A N 1
ATOM 2149 C CA . ILE A 1 259 ? -14.143 3.825 10.767 1.00 87.19 259 ILE A CA 1
ATOM 2150 C C . ILE A 1 259 ? -14.618 4.982 11.654 1.00 87.19 259 ILE A C 1
ATOM 2152 O O . ILE A 1 259 ? -15.790 5.039 12.001 1.00 87.19 259 ILE A O 1
ATOM 2156 N N . CYS A 1 260 ? -13.740 5.926 12.001 1.00 88.75 260 CYS A N 1
ATOM 2157 C CA . CYS A 1 260 ? -14.105 7.092 12.806 1.00 88.75 260 CYS A CA 1
ATOM 2158 C C . CYS A 1 260 ? -14.771 8.232 12.010 1.00 88.75 260 CYS A C 1
ATOM 2160 O O . CYS A 1 260 ? -15.162 9.225 12.631 1.00 88.75 260 CYS A O 1
ATOM 2162 N N . MET A 1 261 ? -14.842 8.160 10.678 1.00 83.81 261 MET A N 1
ATOM 2163 C CA . MET A 1 261 ? -15.581 9.126 9.849 1.00 83.81 261 MET A CA 1
ATOM 2164 C C . MET A 1 261 ? -17.086 8.856 9.897 1.00 83.81 261 MET A C 1
ATOM 2166 O O . MET A 1 261 ? -17.866 9.795 9.962 1.00 83.81 261 MET A O 1
ATOM 2170 N N . GLU A 1 262 ? -17.477 7.585 9.965 1.00 79.00 262 GLU A N 1
ATOM 2171 C CA . GLU A 1 262 ? -18.879 7.141 10.029 1.00 79.00 262 GLU A CA 1
ATOM 2172 C C . GLU A 1 262 ? -19.506 7.264 11.430 1.00 79.00 262 GLU A C 1
ATOM 2174 O O . GLU A 1 262 ? -20.664 6.906 11.644 1.00 79.00 262 GLU A O 1
ATOM 2179 N N . GLU A 1 263 ? -18.741 7.728 12.419 1.00 85.00 263 GLU A N 1
ATOM 2180 C CA . GLU A 1 263 ? -19.153 7.748 13.819 1.00 85.00 263 GLU A CA 1
ATOM 2181 C C . GLU A 1 263 ? -19.204 9.185 14.347 1.00 85.00 263 GLU A C 1
ATOM 2183 O O . GLU A 1 263 ? -18.336 10.008 14.053 1.00 85.00 263 GLU A O 1
ATOM 2188 N N . ASN A 1 264 ? -20.210 9.465 15.178 1.00 86.31 264 ASN A N 1
ATOM 2189 C CA . ASN A 1 264 ? -20.441 10.785 15.778 1.00 86.31 264 ASN A CA 1
ATOM 2190 C C . ASN A 1 264 ? -20.262 10.794 17.303 1.00 86.31 264 ASN A C 1
ATOM 2192 O O . ASN A 1 264 ? -20.223 11.864 17.904 1.00 86.31 264 ASN A O 1
ATOM 2196 N N . ASP A 1 265 ? -20.142 9.620 17.930 1.00 89.44 265 ASP A N 1
ATOM 2197 C CA . ASP A 1 265 ? -20.044 9.486 19.382 1.00 89.44 265 ASP A CA 1
ATOM 2198 C C . ASP A 1 265 ? -18.701 8.877 19.805 1.00 89.44 265 ASP A C 1
ATOM 2200 O O . ASP A 1 265 ? -18.347 7.749 19.439 1.00 89.44 265 ASP A O 1
ATOM 2204 N N . PHE A 1 266 ? -17.945 9.633 20.601 1.00 93.62 266 PHE A N 1
ATOM 2205 C CA . PHE A 1 266 ? -16.565 9.322 20.955 1.00 93.62 266 PHE A CA 1
ATOM 2206 C C . PHE A 1 266 ? -16.327 9.431 22.457 1.00 93.62 266 PHE A C 1
ATOM 2208 O O . PHE A 1 266 ? -16.889 10.287 23.134 1.00 93.62 266 PHE A O 1
ATOM 2215 N N . TYR A 1 267 ? -15.421 8.596 22.954 1.00 91.75 267 TYR A N 1
ATOM 2216 C CA . TYR A 1 267 ? -14.710 8.834 24.198 1.00 91.75 267 TYR A CA 1
ATOM 2217 C C . TYR A 1 267 ? -13.410 9.593 23.932 1.00 91.75 267 TYR A C 1
ATOM 2219 O O . TYR A 1 267 ? -12.692 9.335 22.962 1.00 91.75 267 TYR A O 1
ATOM 2227 N N . THR A 1 268 ? -13.048 10.465 24.857 1.00 93.75 268 THR A N 1
ATOM 2228 C CA . THR A 1 268 ? -11.691 10.978 25.031 1.00 93.75 268 THR A CA 1
ATOM 2229 C C . THR A 1 268 ? -10.792 9.920 25.674 1.00 93.75 268 THR A C 1
ATOM 2231 O O . THR A 1 268 ? -11.245 8.963 26.309 1.00 93.75 268 THR A O 1
ATOM 2234 N N . THR A 1 269 ? -9.473 10.101 25.581 1.00 91.56 269 THR A N 1
ATOM 2235 C CA . THR A 1 269 ? -8.526 9.226 26.294 1.00 91.56 269 THR A CA 1
ATOM 2236 C C . THR A 1 269 ? -8.662 9.300 27.811 1.00 91.56 269 THR A C 1
ATOM 2238 O O . THR A 1 269 ? -8.310 8.333 28.481 1.00 91.56 269 THR A O 1
ATOM 2241 N N . GLU A 1 270 ? -9.158 10.413 28.356 1.00 92.19 270 GLU A N 1
ATOM 2242 C CA . GLU A 1 270 ? -9.419 10.565 29.788 1.00 92.19 270 GLU A CA 1
ATOM 2243 C C . GLU A 1 270 ? -10.616 9.712 30.229 1.00 92.19 270 GLU A C 1
ATOM 2245 O O . GLU A 1 270 ? -10.528 8.984 31.217 1.00 92.19 270 GLU A O 1
ATOM 2250 N N . GLU A 1 271 ? -11.713 9.737 29.473 1.00 89.31 271 GLU A N 1
ATOM 2251 C CA . GLU A 1 271 ? -12.889 8.905 29.751 1.00 89.31 271 GLU A CA 1
ATOM 2252 C C . GLU A 1 271 ? -12.549 7.417 29.643 1.00 89.31 271 GLU A C 1
ATOM 2254 O O . GLU A 1 271 ? -12.846 6.651 30.559 1.00 89.31 271 GLU A O 1
ATOM 2259 N N . VAL A 1 272 ? -11.831 7.008 28.591 1.00 86.56 272 VAL A N 1
ATOM 2260 C CA . VAL A 1 272 ? -11.362 5.619 28.452 1.00 86.56 272 VAL A CA 1
ATOM 2261 C C . VAL A 1 272 ? -10.433 5.216 29.600 1.00 86.56 272 VAL A C 1
ATOM 2263 O O . VAL A 1 272 ? -10.506 4.091 30.093 1.00 86.56 272 VAL A O 1
ATOM 2266 N N . ALA A 1 273 ? -9.554 6.117 30.041 1.00 87.12 273 ALA A N 1
ATOM 2267 C CA . ALA A 1 273 ? -8.657 5.874 31.166 1.00 87.12 273 ALA A CA 1
ATOM 2268 C C . ALA A 1 273 ? -9.430 5.602 32.464 1.00 87.12 273 ALA A C 1
ATOM 2270 O O . ALA A 1 273 ? -9.098 4.648 33.171 1.00 87.12 273 ALA A O 1
ATOM 2271 N N . LYS A 1 274 ? -10.494 6.374 32.728 1.00 84.44 274 LYS A N 1
ATOM 2272 C CA . LYS A 1 274 ? -11.414 6.152 33.855 1.00 84.44 274 LYS A CA 1
ATOM 2273 C C . LYS A 1 274 ? -12.139 4.810 33.726 1.00 84.44 274 LYS A C 1
ATOM 2275 O O . LYS A 1 274 ? -12.109 4.026 34.669 1.00 84.44 274 LYS A O 1
ATOM 2280 N N . ILE A 1 275 ? -12.704 4.507 32.552 1.00 82.12 275 ILE A N 1
ATOM 2281 C CA . ILE A 1 275 ? -13.432 3.249 32.287 1.00 82.12 275 ILE A CA 1
ATOM 2282 C C . ILE A 1 275 ? -12.538 2.021 32.508 1.00 82.12 275 ILE A C 1
ATOM 2284 O O . ILE A 1 275 ? -12.961 1.044 33.118 1.00 82.12 275 ILE A O 1
ATOM 2288 N N . LEU A 1 276 ? -11.292 2.059 32.026 1.00 78.12 276 LEU A N 1
ATOM 2289 C CA . LEU A 1 276 ? -10.358 0.931 32.124 1.00 78.12 276 LEU A CA 1
ATOM 2290 C C . LEU A 1 276 ? -9.532 0.915 33.413 1.00 78.12 276 LEU A C 1
ATOM 2292 O O . LEU A 1 276 ? -8.680 0.036 33.555 1.00 78.12 276 LEU A O 1
ATOM 2296 N N . ASN A 1 277 ? -9.729 1.888 34.307 1.00 82.31 277 ASN A N 1
ATOM 2297 C CA . ASN A 1 277 ? -8.901 2.106 35.492 1.00 82.31 277 ASN A CA 1
ATOM 2298 C C . ASN A 1 277 ? -7.387 2.105 35.166 1.00 82.31 277 ASN A C 1
ATOM 2300 O O . ASN A 1 277 ? -6.585 1.374 35.751 1.00 82.31 277 ASN A O 1
ATOM 2304 N N . LYS A 1 278 ? -6.993 2.892 34.158 1.00 86.12 278 LYS A N 1
ATOM 2305 C CA . LYS A 1 278 ? -5.609 3.026 33.667 1.00 86.12 278 LYS A CA 1
ATOM 2306 C C . LYS A 1 278 ? -5.196 4.490 33.595 1.00 86.12 278 LYS A C 1
ATOM 2308 O O . LYS A 1 278 ? -6.026 5.383 33.536 1.00 86.12 278 LYS A O 1
ATOM 2313 N N . LYS A 1 279 ? -3.888 4.755 33.498 1.00 89.25 279 LYS A N 1
ATOM 2314 C CA . LYS A 1 279 ? -3.385 6.104 33.184 1.00 89.25 279 LYS A CA 1
ATOM 2315 C C . LYS A 1 279 ? -3.709 6.474 31.731 1.00 89.25 279 LYS A C 1
ATOM 2317 O O . LYS A 1 279 ? -3.511 5.650 30.838 1.00 89.25 279 LYS A O 1
ATOM 2322 N N . GLN A 1 280 ? -4.075 7.730 31.477 1.00 91.06 280 GLN A N 1
ATOM 2323 C CA . GLN A 1 280 ? -4.343 8.266 30.130 1.00 91.06 280 GLN A CA 1
ATOM 2324 C C . GLN A 1 280 ? -3.188 8.037 29.138 1.00 91.06 280 GLN A C 1
ATOM 2326 O O . GLN A 1 280 ? -3.405 7.718 27.968 1.00 91.06 280 GLN A O 1
ATOM 2331 N N . ASP A 1 281 ? -1.946 8.111 29.617 1.00 89.56 281 ASP A N 1
ATOM 2332 C CA . ASP A 1 281 ? -0.756 7.844 28.804 1.00 89.56 281 ASP A CA 1
ATOM 2333 C C . ASP A 1 281 ? -0.683 6.378 28.326 1.00 89.56 281 ASP A C 1
ATOM 2335 O O . ASP A 1 281 ? -0.192 6.081 27.237 1.00 89.56 281 ASP A O 1
ATOM 2339 N N . THR A 1 282 ? -1.255 5.446 29.099 1.00 85.75 282 THR A N 1
ATOM 2340 C CA . THR A 1 282 ? -1.381 4.033 28.701 1.00 85.75 282 THR A CA 1
ATOM 2341 C C . THR A 1 282 ? -2.363 3.883 27.545 1.00 85.75 282 THR A C 1
ATOM 2343 O O . THR A 1 282 ? -2.067 3.168 26.594 1.00 85.75 282 THR A O 1
ATOM 2346 N N . ILE A 1 283 ? -3.482 4.614 27.579 1.00 87.31 283 ILE A N 1
ATOM 2347 C CA . ILE A 1 283 ? -4.465 4.621 26.486 1.00 87.31 283 ILE A CA 1
ATOM 2348 C C . ILE A 1 283 ? -3.834 5.179 25.210 1.00 87.31 283 ILE A C 1
ATOM 2350 O O . ILE A 1 283 ? -3.950 4.585 24.143 1.00 87.31 283 ILE A O 1
ATOM 2354 N N . SER A 1 284 ? -3.071 6.267 25.329 1.00 87.88 284 SER A N 1
ATOM 2355 C CA . SER A 1 284 ? -2.338 6.843 24.195 1.00 87.88 284 SER A CA 1
ATOM 2356 C C . SER A 1 284 ? -1.319 5.865 23.595 1.00 87.88 284 SER A C 1
ATOM 2358 O O . SER A 1 284 ? -1.153 5.820 22.376 1.00 87.88 284 SER A O 1
ATOM 2360 N N . LYS A 1 285 ? -0.645 5.055 24.423 1.00 86.56 285 LYS A N 1
ATOM 2361 C CA . LYS A 1 285 ? 0.256 3.988 23.954 1.00 86.56 285 LYS A CA 1
ATOM 2362 C C . LYS A 1 285 ? -0.505 2.853 23.272 1.00 86.56 285 LYS A C 1
ATOM 2364 O O . LYS A 1 285 ? -0.033 2.363 22.251 1.00 86.56 285 LYS A O 1
ATOM 2369 N N . ASP A 1 286 ? -1.658 2.455 23.803 1.00 83.19 286 ASP A N 1
ATOM 2370 C CA . ASP A 1 286 ? -2.509 1.425 23.199 1.00 83.19 286 ASP A CA 1
ATOM 2371 C C . ASP A 1 286 ? -3.029 1.869 21.820 1.00 83.19 286 ASP A C 1
ATOM 2373 O O . ASP A 1 286 ? -2.951 1.090 20.871 1.00 83.19 286 ASP A O 1
ATOM 2377 N N . ILE A 1 287 ? -3.423 3.138 21.665 1.00 86.62 287 ILE A N 1
ATOM 2378 C CA . ILE A 1 287 ? -3.774 3.730 20.362 1.00 86.62 287 ILE A CA 1
ATOM 2379 C C . ILE A 1 287 ? -2.587 3.678 19.395 1.00 86.62 287 ILE A C 1
ATOM 2381 O O . ILE A 1 287 ? -2.710 3.154 18.294 1.00 86.62 287 ILE A O 1
ATOM 2385 N N . ARG A 1 288 ? -1.402 4.155 19.804 1.00 84.38 288 ARG A N 1
ATOM 2386 C CA . ARG A 1 288 ? -0.202 4.151 18.938 1.00 84.38 288 ARG A CA 1
ATOM 2387 C C . ARG A 1 288 ? 0.243 2.746 18.525 1.00 84.38 288 ARG A C 1
ATOM 2389 O O . ARG A 1 288 ? 0.882 2.590 17.492 1.00 84.38 288 ARG A O 1
ATOM 2396 N N . ARG A 1 289 ? -0.071 1.732 19.334 1.00 81.25 289 ARG A N 1
ATOM 2397 C CA . ARG A 1 289 ? 0.174 0.315 19.025 1.00 81.25 289 ARG A CA 1
ATOM 2398 C C . ARG A 1 289 ? -0.907 -0.299 18.127 1.00 81.25 289 ARG A C 1
ATOM 2400 O O . ARG A 1 289 ? -0.761 -1.452 17.740 1.00 81.25 289 ARG A O 1
ATOM 2407 N N . GLY A 1 290 ? -1.971 0.441 17.810 1.00 81.81 290 GLY A N 1
ATOM 2408 C CA . GLY A 1 290 ? -3.120 -0.021 17.030 1.00 81.81 290 GLY A CA 1
ATOM 2409 C C . GLY A 1 290 ? -4.097 -0.905 17.813 1.00 81.81 290 GLY A C 1
ATOM 2410 O O . GLY A 1 290 ? -4.992 -1.500 17.212 1.00 81.81 290 GLY A O 1
ATOM 2411 N N . ASN A 1 291 ? -3.955 -0.990 19.142 1.00 81.31 291 ASN A N 1
ATOM 2412 C CA . ASN A 1 291 ? -4.824 -1.792 20.014 1.00 81.31 291 ASN A CA 1
ATOM 2413 C C . ASN A 1 291 ? -6.201 -1.150 20.237 1.00 81.31 291 ASN A C 1
ATOM 2415 O O . ASN A 1 291 ? -7.094 -1.797 20.768 1.00 81.31 291 ASN A O 1
ATOM 2419 N N . LEU A 1 292 ? -6.365 0.120 19.870 1.00 83.69 292 LEU A N 1
ATOM 2420 C CA . LEU A 1 292 ? -7.630 0.845 19.905 1.00 83.69 292 LEU A CA 1
ATOM 2421 C C . LEU A 1 292 ? -7.824 1.540 18.560 1.00 83.69 292 LEU A C 1
ATOM 2423 O O . LEU A 1 292 ? -6.862 2.078 18.016 1.00 83.69 292 LEU A O 1
ATOM 2427 N N . ILE A 1 293 ? -9.058 1.525 18.058 1.00 88.25 293 ILE A N 1
ATOM 2428 C CA . ILE A 1 293 ? -9.467 2.349 16.919 1.00 88.25 293 ILE A CA 1
ATOM 2429 C C . ILE A 1 293 ? -9.593 3.773 17.444 1.00 88.25 293 ILE A C 1
ATOM 2431 O O . ILE A 1 293 ? -10.295 3.996 18.431 1.00 88.25 293 ILE A O 1
ATOM 2435 N N . ALA A 1 294 ? -8.900 4.726 16.835 1.00 91.50 294 ALA A N 1
ATOM 2436 C CA . ALA A 1 294 ? -9.003 6.118 17.243 1.00 91.50 294 ALA A CA 1
ATOM 2437 C C . ALA A 1 294 ? -8.622 7.070 16.113 1.00 91.50 294 ALA A C 1
ATOM 2439 O O . ALA A 1 294 ? -7.709 6.788 15.340 1.00 91.50 294 ALA A O 1
ATOM 2440 N N . LYS A 1 295 ? -9.238 8.254 16.103 1.00 89.69 295 LYS A N 1
ATOM 2441 C CA . LYS A 1 295 ? -8.794 9.381 15.276 1.00 89.69 295 LYS A CA 1
ATOM 2442 C C . LYS A 1 295 ? -8.136 10.457 16.124 1.00 89.69 295 LYS A C 1
ATOM 2444 O O . LYS A 1 295 ? -8.481 10.650 17.295 1.00 89.69 295 LYS A O 1
ATOM 2449 N N . LYS A 1 296 ? -7.188 11.180 15.527 1.00 88.69 296 LYS A N 1
ATOM 2450 C CA . LYS A 1 296 ? -6.583 12.364 16.140 1.00 88.69 296 LYS A CA 1
ATOM 2451 C C . LYS A 1 296 ? -7.180 13.621 15.523 1.00 88.69 296 LYS A C 1
ATOM 2453 O O . LYS A 1 296 ? -7.052 13.834 14.324 1.00 88.69 296 LYS A O 1
ATOM 2458 N N . GLN A 1 297 ? -7.771 14.470 16.350 1.00 83.25 297 GLN A N 1
ATOM 2459 C CA . GLN A 1 297 ? -8.349 15.744 15.933 1.00 83.25 297 GLN A CA 1
ATOM 2460 C C . GLN A 1 297 ? -7.888 16.831 16.905 1.00 83.25 297 GLN A C 1
ATOM 2462 O O . GLN A 1 297 ? -7.960 16.652 18.119 1.00 83.25 297 GLN A O 1
ATOM 2467 N N . GLU A 1 298 ? -7.329 17.922 16.371 1.00 82.81 298 GLU A N 1
ATOM 2468 C CA . GLU A 1 298 ? -6.844 19.073 17.160 1.00 82.81 298 GLU A CA 1
ATOM 2469 C C . GLU A 1 298 ? -5.901 18.681 18.314 1.00 82.81 298 GLU A C 1
ATOM 2471 O O . GLU A 1 298 ? -5.988 19.158 19.442 1.00 82.81 298 GLU A O 1
ATOM 2476 N N . GLY A 1 299 ? -4.996 17.735 18.050 1.00 84.44 299 GLY A N 1
ATOM 2477 C CA . GLY A 1 299 ? -4.022 17.270 19.040 1.00 84.44 299 GLY A CA 1
ATOM 2478 C C . GLY A 1 299 ? -4.553 16.235 20.038 1.00 84.44 299 GLY A C 1
ATOM 2479 O O . GLY A 1 299 ? -3.737 15.571 20.682 1.00 84.44 299 GLY A O 1
ATOM 2480 N N . LYS A 1 300 ? -5.871 16.022 20.115 1.00 88.12 300 LYS A N 1
ATOM 2481 C CA . LYS A 1 300 ? -6.524 15.074 21.030 1.00 88.12 300 LYS A CA 1
ATOM 2482 C C . LYS A 1 300 ? -6.943 13.789 20.313 1.00 88.12 300 LYS A C 1
ATOM 2484 O O . LYS A 1 300 ? -7.189 13.780 19.110 1.00 88.12 300 LYS A O 1
ATOM 2489 N N . TRP A 1 301 ? -6.981 12.692 21.065 1.00 92.12 301 TRP A N 1
ATOM 2490 C CA . TRP A 1 301 ? -7.400 11.377 20.580 1.00 92.12 301 TRP A CA 1
ATOM 2491 C C . TRP A 1 301 ? -8.856 11.108 20.946 1.00 92.12 301 TRP A C 1
ATOM 2493 O O . TRP A 1 301 ? -9.242 11.310 22.100 1.00 92.12 301 TRP A O 1
ATOM 2503 N N . TYR A 1 302 ? -9.606 10.592 19.978 1.00 91.94 302 TYR A N 1
ATOM 2504 C CA . TYR A 1 302 ? -11.017 10.247 20.103 1.00 91.94 302 TYR A CA 1
ATOM 2505 C C . TYR A 1 302 ? -11.231 8.787 19.701 1.00 91.94 302 TYR A C 1
ATOM 2507 O O . TYR A 1 302 ? -10.792 8.372 18.628 1.00 91.94 302 TYR A O 1
ATOM 2515 N N . ILE A 1 303 ? -11.889 8.019 20.569 1.00 90.88 303 ILE A N 1
ATOM 2516 C CA . ILE A 1 303 ? -12.161 6.586 20.414 1.00 90.88 303 ILE A CA 1
ATOM 2517 C C . ILE A 1 303 ? -13.670 6.410 20.185 1.00 90.88 303 ILE A C 1
ATOM 2519 O O . ILE A 1 303 ? -14.436 6.791 21.069 1.00 90.88 303 ILE A O 1
ATOM 2523 N N . PRO A 1 304 ? -14.134 5.854 19.053 1.00 86.19 304 PRO A N 1
ATOM 2524 C CA . PRO A 1 304 ? -15.563 5.687 18.797 1.00 86.19 304 PRO A CA 1
ATOM 2525 C C . PRO A 1 304 ? -16.173 4.722 19.817 1.00 86.19 304 PRO A C 1
ATOM 2527 O O . PRO A 1 304 ? -15.702 3.586 19.963 1.00 86.19 304 PRO A O 1
ATOM 2530 N N . LYS A 1 305 ? -17.228 5.152 20.524 1.00 85.00 305 LYS A N 1
ATOM 2531 C CA . LYS A 1 305 ? -17.801 4.369 21.639 1.00 85.00 305 LYS A CA 1
ATOM 2532 C C . LYS A 1 305 ? -18.253 2.982 21.190 1.00 85.00 305 LYS A C 1
ATOM 2534 O O . LYS A 1 305 ? -17.979 1.988 21.858 1.00 85.00 305 LYS A O 1
ATOM 2539 N N . LYS A 1 306 ? -18.867 2.915 20.008 1.00 79.44 306 LYS A N 1
ATOM 2540 C CA . LYS A 1 306 ? -19.371 1.693 19.370 1.00 79.44 306 LYS A CA 1
ATOM 2541 C C . LYS A 1 306 ? -18.314 0.600 19.204 1.00 79.44 306 LYS A C 1
ATOM 2543 O O . LYS A 1 306 ? -18.629 -0.578 19.340 1.00 79.44 306 LYS A O 1
ATOM 2548 N N . TYR A 1 307 ? -17.062 0.974 18.935 1.00 77.88 307 TYR A N 1
ATOM 2549 C CA . TYR A 1 307 ? -15.986 0.020 18.641 1.00 77.88 307 TYR A CA 1
ATOM 2550 C C . TYR A 1 307 ? -14.954 -0.109 19.763 1.00 77.88 307 TYR A C 1
ATOM 2552 O O . TYR A 1 307 ? -13.996 -0.874 19.640 1.00 77.88 307 TYR A O 1
ATOM 2560 N N . PHE A 1 308 ? -15.167 0.584 20.883 1.00 67.88 308 PHE A N 1
ATOM 2561 C CA . PHE A 1 308 ? -14.266 0.588 22.033 1.00 67.88 308 PHE A CA 1
ATOM 2562 C C . PHE A 1 308 ? -13.944 -0.823 22.567 1.00 67.88 308 PHE A C 1
ATOM 2564 O O . PHE A 1 308 ? -12.809 -1.101 22.965 1.00 67.88 308 PHE A O 1
ATOM 2571 N N . ASN A 1 309 ? -14.917 -1.739 22.522 1.00 59.28 309 ASN A N 1
ATOM 2572 C CA . ASN A 1 309 ? -14.752 -3.107 23.018 1.00 59.28 309 ASN A CA 1
ATOM 2573 C C . ASN A 1 309 ? -14.226 -4.098 21.966 1.00 59.28 309 ASN A C 1
ATOM 2575 O O . ASN A 1 309 ? -13.735 -5.157 22.347 1.00 59.28 309 ASN A O 1
ATOM 2579 N N . ILE A 1 310 ? -14.257 -3.767 20.669 1.00 56.34 310 ILE A N 1
ATOM 2580 C CA . ILE A 1 310 ? -13.989 -4.743 19.594 1.00 56.34 310 ILE A CA 1
ATOM 2581 C C . ILE A 1 310 ? -12.534 -5.227 19.577 1.00 56.34 310 ILE A C 1
ATOM 2583 O O . ILE A 1 310 ? -12.271 -6.381 19.256 1.00 56.34 310 ILE A O 1
ATOM 2587 N N . LEU A 1 311 ? -11.579 -4.373 19.954 1.00 52.50 311 LEU A N 1
ATOM 2588 C CA . LEU A 1 311 ? -10.164 -4.759 20.039 1.00 52.50 311 LEU A CA 1
ATOM 2589 C C . LEU A 1 311 ? -9.746 -5.213 21.455 1.00 52.50 311 LEU A C 1
ATOM 2591 O O . LEU A 1 311 ? -8.714 -5.871 21.623 1.00 52.50 311 LEU A O 1
ATOM 2595 N N . ASN A 1 312 ? -10.560 -4.906 22.474 1.00 43.19 312 ASN A N 1
ATOM 2596 C CA . ASN A 1 312 ? -10.298 -5.211 23.887 1.00 43.19 312 ASN A CA 1
ATOM 2597 C C . ASN A 1 312 ? -10.759 -6.615 24.326 1.00 43.19 312 ASN A C 1
ATOM 2599 O O . ASN A 1 312 ? -10.288 -7.102 25.356 1.00 43.19 312 ASN A O 1
ATOM 2603 N N . THR A 1 313 ? -11.594 -7.310 23.547 1.00 36.84 313 THR A N 1
ATOM 2604 C CA . THR A 1 313 ? -12.043 -8.698 23.815 1.00 36.84 313 THR A CA 1
ATOM 2605 C C . THR A 1 313 ? -10.922 -9.745 23.746 1.00 36.84 313 THR A C 1
ATOM 2607 O O . THR A 1 313 ? -11.115 -10.911 24.071 1.00 36.84 313 THR A O 1
ATOM 2610 N N . SER A 1 314 ? -9.691 -9.346 23.424 1.00 34.53 314 SER A N 1
ATOM 2611 C CA . SER A 1 314 ? -8.533 -10.245 23.380 1.00 34.53 314 SER A CA 1
ATOM 2612 C C . SER A 1 314 ? -7.888 -10.558 24.743 1.00 34.53 314 SER A C 1
ATOM 2614 O O . SER A 1 314 ? -6.923 -11.323 24.785 1.00 34.53 314 SER A O 1
ATOM 2616 N N . LYS A 1 315 ? -8.388 -10.009 25.865 1.00 30.67 315 LYS A N 1
ATOM 2617 C CA . LYS A 1 315 ? -7.745 -10.147 27.193 1.00 30.67 315 LYS A CA 1
ATOM 2618 C C . LYS A 1 315 ? -8.352 -11.154 28.177 1.00 30.67 315 LYS A C 1
ATOM 2620 O O . LYS A 1 315 ? -7.721 -11.407 29.200 1.00 30.67 315 LYS A O 1
ATOM 2625 N N . SER A 1 316 ? -9.465 -11.822 27.883 1.00 27.30 316 SER A N 1
ATOM 2626 C CA . SER A 1 316 ? -10.005 -12.908 28.728 1.00 27.30 316 SER A CA 1
ATOM 2627 C C . SER A 1 316 ? -9.533 -14.293 28.254 1.00 27.30 316 SER A C 1
ATOM 2629 O O . SER A 1 316 ? -10.294 -15.196 27.908 1.00 27.30 316 SER A O 1
ATOM 2631 N N . ALA A 1 317 ? -8.218 -14.492 28.208 1.00 28.38 317 ALA A N 1
ATOM 2632 C CA . ALA A 1 317 ? -7.618 -15.821 28.127 1.00 28.38 317 ALA A CA 1
ATOM 2633 C C . ALA A 1 317 ? -7.296 -16.314 29.538 1.00 28.38 317 ALA A C 1
ATOM 2635 O O . ALA A 1 317 ? -6.169 -16.165 30.002 1.00 28.38 317 ALA A O 1
ATOM 2636 N N . ILE A 1 318 ? -8.295 -16.871 30.227 1.00 29.36 318 ILE A N 1
ATOM 2637 C CA . ILE A 1 318 ? -8.057 -17.636 31.455 1.00 29.36 318 ILE A CA 1
ATOM 2638 C C . ILE A 1 318 ? -7.149 -18.810 31.072 1.00 29.36 318 ILE A C 1
ATOM 2640 O O . ILE A 1 318 ? -7.461 -19.578 30.165 1.00 29.36 318 ILE A O 1
ATOM 2644 N N . LYS A 1 319 ? -5.976 -18.878 31.700 1.00 29.12 319 LYS A N 1
ATOM 2645 C CA . LYS A 1 319 ? -4.953 -19.892 31.454 1.00 29.12 319 LYS A CA 1
ATOM 2646 C C . LYS A 1 319 ? -5.112 -20.976 32.514 1.00 29.12 319 LYS A C 1
ATOM 2648 O O . LYS A 1 319 ? -4.548 -20.843 33.595 1.00 29.12 319 LYS A O 1
ATOM 2653 N N . GLU A 1 320 ? -5.864 -22.028 32.214 1.00 31.14 320 GLU A N 1
ATOM 2654 C CA . GLU A 1 320 ? -5.861 -23.247 33.028 1.00 31.14 320 GLU A CA 1
ATOM 2655 C C . GLU A 1 320 ? -4.871 -24.251 32.445 1.00 31.14 320 GLU A C 1
ATOM 2657 O O . GLU A 1 320 ? -4.810 -24.487 31.238 1.00 31.14 320 GLU A O 1
ATOM 2662 N N . LYS A 1 321 ? -4.013 -24.773 33.320 1.00 29.27 321 LYS A N 1
ATOM 2663 C CA . LYS A 1 321 ? -2.904 -25.657 32.976 1.00 29.27 321 LYS A CA 1
ATOM 2664 C C . LYS A 1 321 ? -3.214 -27.018 33.592 1.00 29.27 321 LYS A C 1
ATOM 2666 O O . LYS A 1 321 ? -3.078 -27.167 34.804 1.00 29.27 321 LYS A O 1
ATOM 2671 N N . THR A 1 322 ? -3.602 -28.004 32.789 1.00 36.78 322 THR A N 1
ATOM 2672 C CA . THR A 1 322 ? -3.601 -29.410 33.225 1.00 36.78 322 THR A CA 1
ATOM 2673 C C . THR A 1 322 ? -2.428 -30.150 32.584 1.00 36.78 322 THR A C 1
ATOM 2675 O O . THR A 1 322 ? -1.727 -29.636 31.712 1.00 36.78 322 THR A O 1
ATOM 2678 N N . LYS A 1 323 ? -2.123 -31.344 33.103 1.00 34.44 323 LYS A N 1
ATOM 2679 C CA . LYS A 1 323 ? -0.824 -32.017 32.935 1.00 34.44 323 LYS A CA 1
ATOM 2680 C C . LYS A 1 323 ? -0.465 -32.396 31.484 1.00 34.44 323 LYS A C 1
ATOM 2682 O O . LYS A 1 323 ? 0.701 -32.694 31.267 1.00 34.44 323 LYS A O 1
ATOM 2687 N N . ASN A 1 324 ? -1.404 -32.375 30.526 1.00 35.06 324 ASN A N 1
ATOM 2688 C CA . ASN A 1 324 ? -1.178 -32.759 29.118 1.00 35.06 324 ASN A CA 1
ATOM 2689 C C . ASN A 1 324 ? -1.991 -31.951 28.076 1.00 35.06 324 ASN A C 1
ATOM 2691 O O . ASN A 1 324 ? -1.925 -32.272 26.893 1.00 35.06 324 ASN A O 1
ATOM 2695 N N . GLU A 1 325 ? -2.766 -30.941 28.477 1.00 36.88 325 GLU A N 1
ATOM 2696 C CA . GLU A 1 325 ? -3.692 -30.211 27.593 1.00 36.88 325 GLU A CA 1
ATOM 2697 C C . GLU A 1 325 ? -3.619 -28.706 27.913 1.00 36.88 325 GLU A C 1
ATOM 2699 O O . GLU A 1 325 ? -3.389 -28.313 29.061 1.00 36.88 325 GLU A O 1
ATOM 2704 N N . ILE A 1 326 ? -3.746 -27.848 26.894 1.00 33.97 326 ILE A N 1
ATOM 2705 C CA . ILE A 1 326 ? -3.768 -26.386 27.060 1.00 33.97 326 ILE A CA 1
ATOM 2706 C C . ILE A 1 326 ? -5.059 -25.847 26.435 1.00 33.97 326 ILE A C 1
ATOM 2708 O O . ILE A 1 326 ? -5.307 -26.055 25.247 1.00 33.97 326 ILE A O 1
ATOM 2712 N N . PHE A 1 327 ? -5.860 -25.150 27.244 1.00 36.12 327 PHE A N 1
ATOM 2713 C CA . PHE A 1 327 ? -7.202 -24.671 26.897 1.00 36.12 327 PHE A CA 1
ATOM 2714 C C . PHE A 1 327 ? -7.235 -23.184 26.561 1.00 36.12 327 PHE A C 1
ATOM 2716 O O . PHE A 1 327 ? -6.463 -22.384 27.096 1.00 36.12 327 PHE A O 1
ATOM 2723 N N . TYR A 1 328 ? -8.159 -22.811 25.673 1.00 40.09 328 TYR A N 1
ATOM 2724 C CA . TYR A 1 328 ? -8.139 -21.522 24.998 1.00 40.09 328 TYR A CA 1
ATOM 2725 C C . TYR A 1 328 ? -9.530 -21.175 24.386 1.00 40.09 328 TYR A C 1
ATOM 2727 O O . TYR A 1 328 ? -10.059 -21.941 23.595 1.00 40.09 328 TYR A O 1
ATOM 2735 N N . TYR A 1 329 ? -10.112 -20.010 24.736 1.00 38.41 329 TYR A N 1
ATOM 2736 C CA . TYR A 1 329 ? -11.521 -19.591 24.482 1.00 38.41 329 TYR A CA 1
ATOM 2737 C C . TYR A 1 329 ? -11.761 -18.498 23.392 1.00 38.41 329 TYR A C 1
ATOM 2739 O O . TYR A 1 329 ? -11.266 -17.378 23.563 1.00 38.41 329 TYR A O 1
ATOM 2747 N N . THR A 1 330 ? -12.555 -18.747 22.337 1.00 39.34 330 THR A N 1
ATOM 2748 C CA . THR A 1 330 ? -12.972 -17.740 21.317 1.00 39.34 330 THR A CA 1
ATOM 2749 C C . THR A 1 330 ? -14.469 -17.398 21.408 1.00 39.34 330 THR A C 1
ATOM 2751 O O . THR A 1 330 ? -15.266 -18.258 21.767 1.00 39.34 330 THR A O 1
ATOM 2754 N N . GLU A 1 331 ? -14.854 -16.159 21.069 1.00 40.41 331 GLU A N 1
ATOM 2755 C CA . GLU A 1 331 ? -16.261 -15.712 20.967 1.00 40.41 331 GLU A CA 1
ATOM 2756 C C . GLU A 1 331 ? -16.820 -15.784 19.527 1.00 40.41 331 GLU A C 1
ATOM 2758 O O . GLU A 1 331 ? -18.019 -15.605 19.335 1.00 40.41 331 GLU A O 1
ATOM 2763 N N . ASN A 1 332 ? -15.981 -16.049 18.511 1.00 48.94 332 ASN A N 1
ATOM 2764 C CA . ASN A 1 332 ? -16.388 -16.151 17.100 1.00 48.94 332 ASN A CA 1
ATOM 2765 C C . ASN A 1 332 ? -16.069 -17.552 16.544 1.00 48.94 332 ASN A C 1
ATOM 2767 O O . ASN A 1 332 ? -14.897 -17.921 16.426 1.00 48.94 332 ASN A O 1
ATOM 2771 N N . ILE A 1 333 ? -17.118 -18.323 16.244 1.00 52.88 333 ILE A N 1
ATOM 2772 C CA . ILE A 1 333 ? -17.040 -19.723 15.796 1.00 52.88 333 ILE A CA 1
ATOM 2773 C C . ILE A 1 333 ? -16.591 -19.812 14.336 1.00 52.88 333 ILE A C 1
ATOM 2775 O O . ILE A 1 333 ? -15.698 -20.600 14.035 1.00 52.88 333 ILE A O 1
ATOM 2779 N N . ASP A 1 334 ? -17.159 -18.991 13.450 1.00 51.53 334 ASP A N 1
ATOM 2780 C CA . ASP A 1 334 ? -16.934 -19.063 11.999 1.00 51.53 334 ASP A CA 1
ATOM 2781 C C . ASP A 1 334 ? -15.465 -18.850 11.636 1.00 51.53 334 ASP A C 1
ATOM 2783 O O . ASP A 1 334 ? -14.908 -19.534 10.780 1.00 51.53 334 ASP A O 1
ATOM 2787 N N . GLU A 1 335 ? -14.807 -17.903 12.305 1.00 51.69 335 GLU A N 1
ATOM 2788 C CA . GLU A 1 335 ? -13.393 -17.611 12.075 1.00 51.69 335 GLU A CA 1
ATOM 2789 C C . GLU A 1 335 ? -12.496 -18.767 12.527 1.00 51.69 335 GLU A C 1
ATOM 2791 O O . GLU A 1 335 ? -11.571 -19.156 11.810 1.00 51.69 335 GLU A O 1
ATOM 2796 N N . ALA A 1 336 ? -12.792 -19.351 13.690 1.00 51.75 336 ALA A N 1
ATOM 2797 C CA . ALA A 1 336 ? -12.054 -20.499 14.200 1.00 51.75 336 ALA A CA 1
ATOM 2798 C C . ALA A 1 336 ? -12.259 -21.737 13.315 1.00 51.75 336 ALA A C 1
ATOM 2800 O O . ALA A 1 336 ? -11.303 -22.462 13.029 1.00 51.75 336 ALA A O 1
ATOM 2801 N N . PHE A 1 337 ? -13.488 -21.950 12.846 1.00 57.69 337 PHE A N 1
ATOM 2802 C CA . PHE A 1 337 ? -13.845 -23.059 11.977 1.00 57.69 337 PHE A CA 1
ATOM 2803 C C . PHE A 1 337 ? -13.166 -22.937 10.605 1.00 57.69 337 PHE A C 1
ATOM 2805 O O . PHE A 1 337 ? -12.377 -23.807 10.241 1.00 57.69 337 PHE A O 1
ATOM 2812 N N . ASN A 1 338 ? -13.359 -21.823 9.890 1.00 54.69 338 ASN A N 1
ATOM 2813 C CA . ASN A 1 338 ? -12.813 -21.615 8.540 1.00 54.69 338 ASN A CA 1
ATOM 2814 C C . ASN A 1 338 ? -11.281 -21.671 8.492 1.00 54.69 338 ASN A C 1
ATOM 2816 O O . ASN A 1 338 ? -10.697 -22.231 7.563 1.00 54.69 338 ASN A O 1
ATOM 2820 N N . TYR A 1 339 ? -10.611 -21.124 9.508 1.00 49.44 339 TYR A N 1
ATOM 2821 C CA . TYR A 1 339 ? -9.156 -21.206 9.596 1.00 49.44 339 TYR A CA 1
ATOM 2822 C C . TYR A 1 339 ? -8.669 -22.654 9.765 1.00 49.44 339 TYR A C 1
ATOM 2824 O O . TYR A 1 339 ? -7.670 -23.054 9.166 1.00 49.44 339 TYR A O 1
ATOM 2832 N N . SER A 1 340 ? -9.400 -23.457 10.541 1.0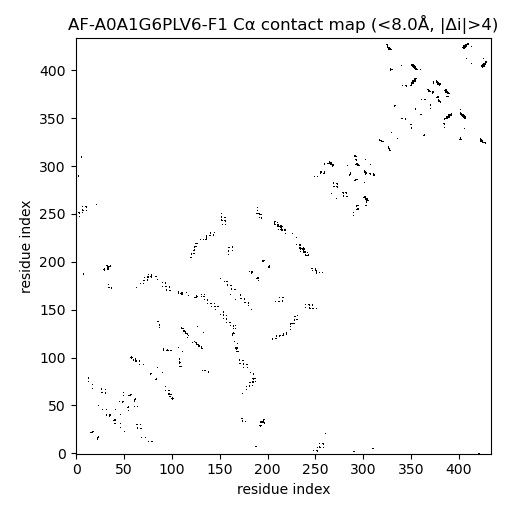0 53.62 340 SER A N 1
ATOM 2833 C CA . SER A 1 340 ? -9.083 -24.872 10.757 1.00 53.62 340 SER A CA 1
ATOM 2834 C C . SER A 1 340 ? -9.257 -25.694 9.483 1.00 53.62 340 SER A C 1
ATOM 2836 O O . SER A 1 340 ? -8.383 -26.497 9.167 1.00 53.62 340 SER A O 1
ATOM 2838 N N . ILE A 1 341 ? -10.315 -25.429 8.705 1.00 54.66 341 ILE A N 1
ATOM 2839 C CA . ILE A 1 341 ? -10.532 -26.038 7.382 1.00 54.66 341 ILE A CA 1
ATOM 2840 C C . ILE A 1 341 ? -9.335 -25.779 6.460 1.00 54.66 341 ILE A C 1
ATOM 2842 O O . ILE A 1 341 ? -8.775 -26.719 5.900 1.00 54.66 341 ILE A O 1
ATOM 2846 N N . GLY A 1 342 ? -8.901 -24.519 6.340 1.00 46.19 342 GLY A N 1
ATOM 2847 C CA . GLY A 1 342 ? -7.792 -24.150 5.455 1.00 46.19 342 GLY A CA 1
ATOM 2848 C C . GLY A 1 342 ? -6.466 -24.824 5.820 1.00 46.19 342 GLY A C 1
ATOM 2849 O O . GLY A 1 342 ? -5.650 -25.109 4.946 1.00 46.19 342 GLY A O 1
ATOM 2850 N N . VAL A 1 343 ? -6.240 -25.117 7.099 1.00 44.78 343 VAL A N 1
ATOM 2851 C CA . VAL A 1 343 ? -5.066 -25.879 7.546 1.00 44.78 343 VAL A CA 1
ATOM 2852 C C . VAL A 1 343 ? -5.220 -27.366 7.231 1.00 44.78 343 VAL A C 1
ATOM 2854 O O . VAL A 1 343 ? -4.300 -27.968 6.684 1.00 44.78 343 VAL A O 1
ATOM 2857 N N . CYS A 1 344 ? -6.375 -27.947 7.551 1.00 48.38 344 CYS A N 1
ATOM 2858 C CA . CYS A 1 344 ? -6.660 -29.363 7.342 1.00 48.38 344 CYS A CA 1
ATOM 2859 C C . CYS A 1 344 ? -6.595 -29.773 5.865 1.00 48.38 344 CYS A C 1
ATOM 2861 O O . CYS A 1 344 ? -6.006 -30.805 5.555 1.00 48.38 344 CYS A O 1
ATOM 2863 N N . LEU A 1 345 ? -7.124 -28.942 4.961 1.00 47.38 345 LEU A N 1
ATOM 2864 C CA . LEU A 1 345 ? -7.052 -29.172 3.515 1.00 47.38 345 LEU A CA 1
ATOM 2865 C C . LEU A 1 345 ? -5.613 -29.106 2.984 1.00 47.38 345 LEU A C 1
ATOM 2867 O O . LEU A 1 345 ? -5.235 -29.907 2.140 1.00 47.38 345 LEU A O 1
ATOM 2871 N N . ASN A 1 346 ? -4.791 -28.184 3.496 1.00 43.41 346 ASN A N 1
ATOM 2872 C CA . ASN A 1 346 ? -3.395 -28.044 3.066 1.00 43.41 346 ASN A CA 1
ATOM 2873 C C . ASN A 1 346 ? -2.487 -29.187 3.547 1.00 43.41 346 ASN A C 1
ATOM 2875 O O . ASN A 1 346 ? -1.485 -29.481 2.902 1.00 43.41 346 ASN A O 1
ATOM 2879 N N . GLU A 1 347 ? -2.792 -29.781 4.700 1.00 43.66 347 GLU A N 1
ATOM 2880 C CA . GLU A 1 347 ? -1.973 -30.830 5.325 1.00 43.66 347 GLU A CA 1
ATOM 2881 C C . GLU A 1 347 ? -2.593 -32.234 5.171 1.00 43.66 347 GLU A C 1
ATOM 2883 O O . GLU A 1 347 ? -2.052 -33.190 5.721 1.00 43.66 347 GLU A O 1
ATOM 2888 N N . GLU A 1 348 ? -3.713 -32.356 4.447 1.00 54.00 348 GLU A N 1
ATOM 2889 C CA . GLU A 1 348 ? -4.456 -33.605 4.207 1.00 54.00 348 GLU A CA 1
ATOM 2890 C C . GLU A 1 348 ? -4.817 -34.365 5.501 1.00 54.00 348 GLU A C 1
ATOM 2892 O O . GLU A 1 348 ? -4.631 -35.578 5.622 1.00 54.00 348 GLU A O 1
ATOM 2897 N N . ILE A 1 349 ? -5.328 -33.645 6.505 1.00 55.28 349 ILE A N 1
ATOM 2898 C CA . ILE A 1 349 ? -5.727 -34.219 7.802 1.00 55.28 349 ILE A CA 1
ATOM 2899 C C . ILE A 1 349 ? -7.193 -33.942 8.135 1.00 55.28 349 ILE A C 1
ATOM 2901 O O . ILE A 1 349 ? -7.688 -32.844 7.913 1.00 55.28 349 ILE A O 1
ATOM 2905 N N . ASP A 1 350 ? -7.860 -34.916 8.761 1.00 56.47 350 ASP A N 1
ATOM 2906 C CA . ASP A 1 350 ? -9.239 -34.784 9.250 1.00 56.47 350 ASP A CA 1
ATOM 2907 C C . ASP A 1 350 ? -9.366 -33.757 10.388 1.00 56.47 350 ASP A C 1
ATOM 2909 O O . ASP A 1 350 ? -8.466 -33.597 11.220 1.00 56.47 350 ASP A O 1
ATOM 2913 N N . LEU A 1 351 ? -10.535 -33.119 10.477 1.00 59.28 351 LEU A N 1
ATOM 2914 C CA . LEU A 1 351 ? -10.878 -32.175 11.541 1.00 59.28 351 LEU A CA 1
ATOM 2915 C C . LEU A 1 351 ? -11.725 -32.871 12.624 1.00 59.28 351 LEU A C 1
ATOM 2917 O O . LEU A 1 351 ? -12.825 -33.344 12.360 1.00 59.28 351 LEU A O 1
ATOM 2921 N N . GLU A 1 352 ? -11.252 -32.925 13.871 1.00 60.97 352 GLU A N 1
ATOM 2922 C CA . GLU A 1 352 ? -12.058 -33.389 15.018 1.00 60.97 352 GLU A CA 1
ATOM 2923 C C . GLU A 1 352 ? -12.636 -32.180 15.772 1.00 60.97 352 GLU A C 1
ATOM 2925 O O . GLU A 1 352 ? -11.893 -31.230 15.997 1.00 60.97 352 GLU A O 1
ATOM 2930 N N . ILE A 1 353 ? -13.916 -32.227 16.172 1.00 61.69 353 ILE A N 1
ATOM 2931 C CA . ILE A 1 353 ? -14.642 -31.159 16.884 1.00 61.69 353 ILE A CA 1
ATOM 2932 C C . ILE A 1 353 ? -15.315 -31.723 18.142 1.00 61.69 353 ILE A C 1
ATOM 2934 O O . ILE A 1 353 ? -16.113 -32.658 18.069 1.00 61.69 353 ILE A O 1
ATOM 2938 N N . ALA A 1 354 ? -15.027 -31.129 19.302 1.00 56.78 354 ALA A N 1
ATOM 2939 C CA . ALA A 1 354 ? -15.796 -31.336 20.533 1.00 56.78 354 ALA A CA 1
ATOM 2940 C C . ALA A 1 354 ? -16.843 -30.230 20.684 1.00 56.78 354 ALA A C 1
ATOM 2942 O O . ALA A 1 354 ? -16.512 -29.069 20.456 1.00 56.78 354 ALA A O 1
ATOM 2943 N N . VAL A 1 355 ? -18.067 -30.569 21.103 1.00 53.88 355 VAL A N 1
ATOM 2944 C CA . VAL A 1 355 ? -19.123 -29.580 21.372 1.00 53.88 355 VAL A CA 1
ATOM 2945 C C . VAL A 1 355 ? -19.738 -29.855 22.740 1.00 53.88 355 VAL A C 1
ATOM 2947 O O . VAL A 1 355 ? -20.320 -30.910 22.972 1.00 53.88 355 VAL A O 1
ATOM 2950 N N . GLU A 1 356 ? -19.605 -28.900 23.660 1.00 47.62 356 GLU A N 1
ATOM 2951 C CA . GLU A 1 356 ? -20.107 -29.034 25.037 1.00 47.62 356 GLU A CA 1
ATOM 2952 C C . GLU A 1 356 ? -21.533 -28.509 25.242 1.00 47.62 356 GLU A C 1
ATOM 2954 O O . GLU A 1 356 ? -22.171 -28.820 26.245 1.00 47.62 356 GLU A O 1
ATOM 2959 N N . ASN A 1 357 ? -22.064 -27.722 24.300 1.00 54.75 357 ASN A N 1
ATOM 2960 C CA . ASN A 1 357 ? -23.367 -27.076 24.445 1.00 54.75 357 ASN A CA 1
ATOM 2961 C C . ASN A 1 357 ? -24.181 -27.134 23.144 1.00 54.75 357 ASN A C 1
ATOM 2963 O O . ASN A 1 357 ? -23.675 -26.817 22.068 1.00 54.75 357 ASN A O 1
ATOM 2967 N N . GLN A 1 358 ? -25.474 -27.458 23.257 1.00 54.44 358 GLN A N 1
ATOM 2968 C CA . GLN A 1 358 ? -26.435 -27.469 22.147 1.00 54.44 358 GLN A CA 1
ATOM 2969 C C . GLN A 1 358 ? -26.525 -26.131 21.389 1.00 54.44 358 GLN A C 1
ATOM 2971 O O . GLN A 1 358 ? -26.838 -26.131 20.201 1.00 54.44 358 GLN A O 1
ATOM 2976 N N . LYS A 1 359 ? -26.219 -24.998 22.037 1.00 55.50 359 LYS A N 1
ATOM 2977 C CA . LYS A 1 359 ? -26.155 -23.683 21.381 1.00 55.50 359 LYS A CA 1
ATOM 2978 C C . LYS A 1 359 ? -25.030 -23.607 20.341 1.00 55.50 359 LYS A C 1
ATOM 2980 O O . LYS A 1 359 ? -25.282 -23.188 19.224 1.00 55.50 359 LYS A O 1
ATOM 2985 N N . LEU A 1 360 ? -23.833 -24.096 20.669 1.00 54.16 360 LEU A N 1
ATOM 2986 C CA . LEU A 1 360 ? -22.688 -24.124 19.748 1.00 54.16 360 LEU A CA 1
ATOM 2987 C C . LEU A 1 360 ? -22.969 -25.026 18.541 1.00 54.16 360 LEU A C 1
ATOM 2989 O O . LEU A 1 360 ? -22.637 -24.697 17.408 1.00 54.16 360 LEU A O 1
ATOM 2993 N N . LEU A 1 361 ? -23.645 -26.147 18.790 1.00 57.47 361 LEU A N 1
ATOM 2994 C CA . LEU A 1 361 ? -24.090 -27.035 17.727 1.00 57.47 361 LEU A CA 1
ATOM 2995 C C . LEU A 1 361 ? -25.103 -26.353 16.796 1.00 57.47 361 LEU A C 1
ATOM 2997 O O . LEU A 1 361 ? -25.168 -26.691 15.623 1.00 57.47 361 LEU A O 1
ATOM 3001 N N . LYS A 1 362 ? -25.886 -25.396 17.318 1.00 64.25 362 LYS A N 1
ATOM 3002 C CA . LYS A 1 362 ? -26.819 -24.586 16.533 1.00 64.25 362 LYS A CA 1
ATOM 3003 C C . LYS A 1 362 ? -26.128 -23.540 15.673 1.00 64.25 362 LYS A C 1
ATOM 3005 O O . LYS A 1 362 ? -26.571 -23.321 14.553 1.00 64.25 362 LYS A O 1
ATOM 3010 N N . ASP A 1 363 ? -25.048 -22.970 16.170 1.00 59.19 363 ASP A N 1
ATOM 3011 C CA . ASP A 1 363 ? -24.274 -21.975 15.437 1.00 59.19 363 ASP A CA 1
ATOM 3012 C C . ASP A 1 363 ? -23.417 -22.619 14.317 1.00 59.19 363 ASP A C 1
ATOM 3014 O O . ASP A 1 363 ? -23.089 -21.963 13.340 1.00 59.19 363 ASP A O 1
ATOM 3018 N N . LEU A 1 364 ? -23.111 -23.925 14.398 1.00 62.47 364 LEU A N 1
ATOM 3019 C CA . LEU A 1 364 ? -22.405 -24.681 13.344 1.00 62.47 364 LEU A CA 1
ATOM 3020 C C . LEU A 1 364 ? -23.306 -25.166 12.190 1.00 62.47 364 LEU A C 1
ATOM 3022 O O . LEU A 1 364 ? -22.790 -25.665 11.190 1.00 62.47 364 LEU A O 1
ATOM 3026 N N . LYS A 1 365 ? -24.635 -25.046 12.315 1.00 67.31 365 LYS A N 1
ATOM 3027 C CA . LYS A 1 365 ? -25.618 -25.611 11.364 1.00 67.31 365 LYS A CA 1
ATOM 3028 C C . LYS A 1 365 ? -25.483 -25.068 9.948 1.00 67.31 365 LYS A C 1
ATOM 3030 O O . LYS A 1 365 ? -25.750 -25.793 8.998 1.00 67.31 365 LYS A O 1
ATOM 3035 N N . ASP A 1 366 ? -25.058 -23.816 9.827 1.00 63.62 366 ASP A N 1
ATOM 3036 C CA . ASP A 1 366 ? -24.906 -23.143 8.537 1.00 63.62 366 ASP A CA 1
ATOM 3037 C C . ASP A 1 366 ? -23.563 -23.480 7.857 1.00 63.62 366 ASP A C 1
ATOM 3039 O O . ASP A 1 366 ? -23.348 -23.125 6.700 1.00 63.62 366 ASP A O 1
ATOM 3043 N N . LEU A 1 367 ? -22.653 -24.168 8.560 1.00 59.12 367 LEU A N 1
ATOM 3044 C CA . LEU A 1 367 ? -21.307 -24.501 8.080 1.00 59.12 367 LEU A CA 1
ATOM 3045 C C . LEU A 1 367 ? -21.138 -25.985 7.732 1.00 59.12 367 LEU A C 1
ATOM 3047 O O . LEU A 1 367 ? -20.312 -26.314 6.880 1.00 59.12 367 LEU A O 1
ATOM 3051 N N . ILE A 1 368 ? -21.872 -26.879 8.406 1.00 71.88 368 ILE A N 1
ATOM 3052 C CA . ILE A 1 368 ? -21.776 -28.340 8.258 1.00 71.88 368 ILE A CA 1
ATOM 3053 C C . ILE A 1 368 ? -23.122 -29.022 8.501 1.00 71.88 368 ILE A C 1
ATOM 3055 O O . ILE A 1 368 ? -23.969 -28.497 9.224 1.00 71.88 368 ILE A O 1
ATOM 3059 N N . ASP A 1 369 ? -23.291 -30.241 7.978 1.00 77.56 369 ASP A N 1
ATOM 3060 C CA . ASP A 1 369 ? -24.456 -31.070 8.296 1.00 77.56 369 ASP A CA 1
ATOM 3061 C C . ASP A 1 369 ? -24.373 -31.574 9.746 1.00 77.56 369 ASP A C 1
ATOM 3063 O O . ASP A 1 369 ? -23.769 -32.597 10.081 1.00 77.56 369 ASP A O 1
ATOM 3067 N N . THR A 1 370 ? -24.963 -30.790 10.645 1.00 71.38 370 THR A N 1
ATOM 3068 C CA . THR A 1 370 ? -24.987 -31.100 12.078 1.00 71.38 370 THR A CA 1
ATOM 3069 C C . THR A 1 370 ? -25.863 -32.305 12.420 1.00 71.38 370 THR A C 1
ATOM 3071 O O . THR A 1 370 ? -25.604 -32.949 13.439 1.00 71.38 370 THR A O 1
ATOM 3074 N N . GLU A 1 371 ? -26.870 -32.638 11.605 1.00 77.38 371 GLU A N 1
ATOM 3075 C CA . GLU A 1 371 ? -27.712 -33.816 11.836 1.00 77.38 371 GLU A CA 1
ATOM 3076 C C . GLU A 1 371 ? -26.929 -35.091 11.530 1.00 77.38 371 GLU A C 1
ATOM 3078 O O . GLU A 1 371 ? -26.914 -36.025 12.341 1.00 77.38 371 GLU A O 1
ATOM 3083 N N . GLU A 1 372 ? -26.205 -35.098 10.411 1.00 75.94 372 GLU A N 1
ATOM 3084 C CA . GLU A 1 372 ? -25.295 -36.178 10.044 1.00 75.94 372 GLU A CA 1
ATOM 3085 C C . GLU A 1 372 ? -24.161 -36.321 11.067 1.00 75.94 372 GLU A C 1
ATOM 3087 O O . GLU A 1 372 ? -23.921 -37.422 11.574 1.00 75.94 372 GLU A O 1
ATOM 3092 N N . LEU A 1 373 ? -23.536 -35.205 11.461 1.00 73.81 373 LEU A N 1
ATOM 3093 C CA . LEU A 1 373 ? -22.471 -35.187 12.463 1.00 73.81 373 LEU A CA 1
ATOM 3094 C C . LEU A 1 373 ? -22.930 -35.770 13.806 1.00 73.81 373 LEU A C 1
ATOM 3096 O O . LEU A 1 373 ? -22.182 -36.519 14.432 1.00 73.81 373 LEU A O 1
ATOM 3100 N N . LEU A 1 374 ? -24.146 -35.459 14.265 1.00 72.81 374 LEU A N 1
ATOM 3101 C CA . LEU A 1 374 ? -24.690 -36.019 15.507 1.00 72.81 374 LEU A CA 1
ATOM 3102 C C . LEU A 1 374 ? -25.019 -37.505 15.384 1.00 72.81 374 LEU A C 1
ATOM 3104 O O . LEU A 1 374 ? -24.748 -38.276 16.308 1.00 72.81 374 LEU A O 1
ATOM 3108 N N . LYS A 1 375 ? -25.624 -37.903 14.263 1.00 77.50 375 LYS A N 1
ATOM 3109 C CA . LYS A 1 375 ? -26.086 -39.274 14.035 1.00 77.50 375 LYS A CA 1
ATOM 3110 C C . LYS A 1 375 ? -24.919 -40.240 13.855 1.00 77.50 375 LYS A C 1
ATOM 3112 O O . LYS A 1 375 ? -24.895 -41.301 14.477 1.00 77.50 375 LYS A O 1
ATOM 3117 N N . ASN A 1 376 ? -23.950 -39.861 13.029 1.00 79.06 376 ASN A N 1
ATOM 3118 C CA . ASN A 1 376 ? -22.857 -40.729 12.597 1.00 79.06 376 ASN A CA 1
ATOM 3119 C C . ASN A 1 376 ? -21.550 -40.459 13.349 1.00 79.06 376 ASN A C 1
ATOM 3121 O O . ASN A 1 376 ? -20.588 -41.207 13.192 1.00 79.06 376 ASN A O 1
ATOM 3125 N N . LYS A 1 377 ? -21.508 -39.409 14.182 1.00 71.75 377 LYS A N 1
ATOM 3126 C CA . LYS A 1 377 ? -20.282 -38.852 14.780 1.00 71.75 377 LYS A CA 1
ATOM 3127 C C . LYS A 1 377 ? -19.280 -38.341 13.745 1.00 71.75 377 LYS A C 1
ATOM 3129 O O . LYS A 1 377 ? -18.127 -38.090 14.090 1.00 71.75 377 LYS A O 1
ATOM 3134 N N . GLU A 1 378 ? -19.704 -38.159 12.501 1.00 76.94 378 GLU A N 1
ATOM 3135 C CA . GLU A 1 378 ? -18.901 -37.601 11.422 1.00 76.94 378 GLU A CA 1
ATOM 3136 C C . GLU A 1 378 ? -19.780 -37.006 10.317 1.00 76.94 378 GLU A C 1
ATOM 3138 O O . GLU A 1 378 ? -20.916 -37.432 10.134 1.00 76.94 378 GLU A O 1
ATOM 3143 N N . THR A 1 379 ? -19.249 -36.022 9.598 1.00 81.25 379 THR A N 1
ATOM 3144 C CA . THR A 1 379 ? -19.817 -35.443 8.370 1.00 81.25 379 THR A CA 1
ATOM 3145 C C . THR A 1 379 ? -18.673 -34.979 7.463 1.00 81.25 379 THR A C 1
ATOM 3147 O O . THR A 1 379 ? -17.510 -35.007 7.873 1.00 81.25 379 THR A O 1
ATOM 3150 N N . ASN A 1 380 ? -18.966 -34.547 6.240 1.00 74.56 380 ASN A N 1
ATOM 3151 C CA . ASN A 1 380 ? -17.967 -33.995 5.330 1.00 74.56 380 ASN A CA 1
ATOM 3152 C C . ASN A 1 380 ? -18.224 -32.513 5.064 1.00 74.56 380 ASN A C 1
ATOM 3154 O O . ASN A 1 380 ? -19.339 -32.110 4.745 1.00 74.56 380 ASN A O 1
ATOM 3158 N N . TYR A 1 381 ? -17.163 -31.715 5.096 1.00 66.94 381 TYR A N 1
ATOM 3159 C CA . TYR A 1 381 ? -17.186 -30.353 4.583 1.00 66.94 381 TYR A CA 1
ATOM 3160 C C . TYR A 1 381 ? -16.852 -30.366 3.092 1.00 66.94 381 TYR A C 1
ATOM 3162 O O . TYR A 1 381 ? -15.764 -30.794 2.700 1.00 66.94 381 TYR A O 1
ATOM 3170 N N . ASN A 1 382 ? -17.809 -29.946 2.258 1.00 69.06 382 ASN A N 1
ATOM 3171 C CA . ASN A 1 382 ? -17.688 -29.862 0.796 1.00 69.06 382 ASN A CA 1
ATOM 3172 C C . ASN A 1 382 ? -17.112 -31.120 0.110 1.00 69.06 382 ASN A C 1
ATOM 3174 O O . ASN A 1 382 ? -16.560 -31.024 -0.979 1.00 69.06 382 ASN A O 1
ATOM 3178 N N . LYS A 1 383 ? -17.260 -32.306 0.722 1.00 66.00 383 LYS A N 1
ATOM 3179 C CA . LYS A 1 383 ? -16.692 -33.603 0.281 1.00 66.00 383 LYS A CA 1
ATOM 3180 C C . LYS A 1 383 ? -15.159 -33.709 0.299 1.00 66.00 383 LYS A C 1
ATOM 3182 O O . LYS A 1 383 ? -14.648 -34.789 0.027 1.00 66.00 383 LYS A O 1
ATOM 3187 N N . GLU A 1 384 ? -14.441 -32.641 0.629 1.00 50.44 384 GLU A N 1
ATOM 3188 C CA . GLU A 1 384 ? -12.972 -32.607 0.624 1.00 50.44 384 GLU A CA 1
ATOM 3189 C C . GLU A 1 384 ? -12.372 -32.918 1.995 1.00 50.44 384 GLU A C 1
ATOM 3191 O O . GLU A 1 384 ? -11.263 -33.438 2.084 1.00 50.44 384 GLU A O 1
ATOM 3196 N N . LEU A 1 385 ? -13.107 -32.619 3.068 1.00 54.84 385 LEU A N 1
ATOM 3197 C CA . LEU A 1 385 ? -12.610 -32.772 4.427 1.00 54.84 385 LEU A CA 1
ATOM 3198 C C . LEU A 1 385 ? -13.601 -33.525 5.306 1.00 54.84 385 LEU A C 1
ATOM 3200 O O . LEU A 1 385 ? -14.747 -33.105 5.470 1.00 54.84 385 LEU A O 1
ATOM 3204 N N . LYS A 1 386 ? -13.124 -34.593 5.947 1.00 64.88 386 LYS A N 1
ATOM 3205 C CA . LYS A 1 386 ? -13.892 -35.343 6.935 1.00 64.88 386 LYS A CA 1
ATOM 3206 C C . LYS A 1 386 ? -13.822 -34.666 8.303 1.00 64.88 386 LYS A C 1
ATOM 3208 O O . LYS A 1 386 ? -12.743 -34.380 8.827 1.00 64.88 386 LYS A O 1
ATOM 3213 N N . ILE A 1 387 ? -14.991 -34.443 8.894 1.00 67.75 387 ILE A N 1
ATOM 3214 C CA . ILE A 1 387 ? -15.181 -33.828 10.207 1.00 67.75 387 ILE A CA 1
ATOM 3215 C C . ILE A 1 387 ? -15.728 -34.875 11.167 1.00 67.75 387 ILE A C 1
ATOM 3217 O O . ILE A 1 387 ? -16.692 -35.557 10.838 1.00 67.75 387 ILE A O 1
ATOM 3221 N N . ARG A 1 388 ? -15.151 -35.002 12.365 1.00 66.06 388 ARG A N 1
ATOM 3222 C CA . ARG A 1 388 ? -15.573 -35.991 13.373 1.00 66.06 388 ARG A CA 1
ATOM 3223 C C . ARG A 1 388 ? -15.980 -35.333 14.683 1.00 66.06 388 ARG A C 1
ATOM 3225 O O . ARG A 1 388 ? -15.276 -34.467 15.191 1.00 66.06 388 ARG A O 1
ATOM 3232 N N . TYR A 1 389 ? -17.078 -35.798 15.263 1.00 65.81 389 TYR A N 1
ATOM 3233 C CA . TYR A 1 389 ? -17.554 -35.396 16.579 1.00 65.81 389 TYR A CA 1
ATOM 3234 C C . TYR A 1 389 ? -16.848 -36.197 17.675 1.00 65.81 389 TYR A C 1
ATOM 3236 O O . TYR A 1 389 ? -16.856 -37.432 17.660 1.00 65.81 389 TYR A O 1
ATOM 3244 N N . ILE A 1 390 ? -16.290 -35.506 18.668 1.00 62.25 390 ILE A N 1
ATOM 3245 C CA . ILE A 1 390 ? -15.673 -36.132 19.842 1.00 62.25 390 ILE A CA 1
ATOM 3246 C C . ILE A 1 390 ? -16.402 -35.742 21.132 1.00 62.25 390 ILE A C 1
ATOM 3248 O O . ILE A 1 390 ? -16.835 -34.606 21.318 1.00 62.25 390 ILE A O 1
ATOM 3252 N N . THR A 1 391 ? -16.538 -36.704 22.048 1.00 56.25 391 THR A N 1
ATOM 3253 C CA . THR A 1 391 ? -17.178 -36.474 23.348 1.00 56.25 391 THR A CA 1
ATOM 3254 C C . THR A 1 391 ? -16.238 -35.687 24.272 1.00 56.25 391 THR A C 1
ATOM 3256 O O . THR A 1 391 ? -15.100 -36.127 24.469 1.00 56.25 391 THR A O 1
ATOM 3259 N N . PRO A 1 392 ? -16.696 -34.584 24.892 1.00 51.59 392 PRO A N 1
ATOM 3260 C CA . PRO A 1 392 ? -15.927 -33.870 25.912 1.00 51.59 392 PRO A CA 1
ATOM 3261 C C . PRO A 1 392 ? -15.573 -34.796 27.088 1.00 51.59 392 PRO A C 1
ATOM 3263 O O . PRO A 1 392 ? -16.397 -35.611 27.519 1.00 51.59 392 PRO A O 1
ATOM 3266 N N . ARG A 1 393 ? -14.347 -34.717 27.621 1.00 48.62 393 ARG A N 1
ATOM 3267 C CA . ARG A 1 393 ? -13.957 -35.517 28.797 1.00 48.62 393 ARG A CA 1
ATOM 3268 C C . ARG A 1 393 ? -14.618 -34.939 30.053 1.00 48.62 393 ARG A C 1
ATOM 3270 O O . ARG A 1 393 ? -14.608 -33.740 30.274 1.00 48.62 393 ARG A O 1
ATOM 3277 N N . LYS A 1 394 ? -15.149 -35.818 30.911 1.00 40.38 394 LYS A N 1
ATOM 3278 C CA . LYS A 1 394 ? -15.944 -35.521 32.127 1.00 40.38 394 LYS A CA 1
ATOM 3279 C C . LYS A 1 394 ? -15.269 -34.662 33.223 1.00 40.38 394 LYS A C 1
ATOM 3281 O O . LYS A 1 394 ? -15.848 -34.549 34.299 1.00 40.38 394 LYS A O 1
ATOM 3286 N N . GLN A 1 395 ? -14.072 -34.110 33.019 1.00 42.09 395 GLN A N 1
ATOM 3287 C CA . GLN A 1 395 ? -13.332 -33.409 34.080 1.00 42.09 395 GLN A CA 1
ATOM 3288 C C . GLN A 1 395 ? -13.442 -31.881 34.075 1.00 42.09 395 GLN A C 1
ATOM 3290 O O . GLN A 1 395 ? -13.023 -31.276 35.059 1.00 42.09 395 GLN A O 1
ATOM 3295 N N . ASP A 1 396 ? -14.083 -31.268 33.081 1.00 41.94 396 ASP A N 1
ATOM 3296 C CA . ASP A 1 396 ? -14.092 -29.810 32.970 1.00 41.94 396 ASP A CA 1
ATOM 3297 C C . ASP A 1 396 ? -15.462 -29.217 33.339 1.00 41.94 396 ASP A C 1
ATOM 3299 O O . ASP A 1 396 ? -16.467 -29.328 32.641 1.00 41.94 396 ASP A O 1
ATOM 3303 N N . ASN A 1 397 ? -15.508 -28.610 34.525 1.00 37.97 397 ASN A N 1
ATOM 3304 C CA . ASN A 1 397 ? -16.685 -28.010 35.156 1.00 37.97 397 ASN A CA 1
ATOM 3305 C C . ASN A 1 397 ? -16.968 -26.598 34.587 1.00 37.97 397 ASN A C 1
ATOM 3307 O O . ASN A 1 397 ? -17.074 -25.622 35.333 1.00 37.97 397 ASN A O 1
ATOM 3311 N N . HIS A 1 398 ? -17.079 -26.445 33.267 1.00 45.22 398 HIS A N 1
ATOM 3312 C CA . HIS A 1 398 ? -17.292 -25.132 32.644 1.00 45.22 398 HIS A CA 1
ATOM 3313 C C . HIS A 1 398 ? -18.775 -24.856 32.383 1.00 45.22 398 HIS A C 1
ATOM 3315 O O . HIS A 1 398 ? -19.301 -25.016 31.284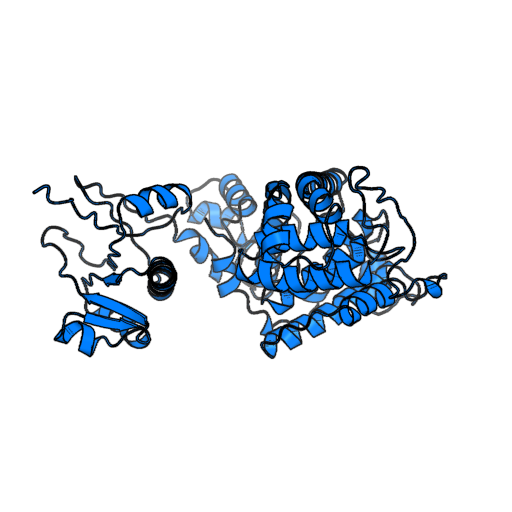 1.00 45.22 398 HIS A O 1
ATOM 3321 N N . LYS A 1 399 ? -19.476 -24.373 33.415 1.00 35.41 399 LYS A N 1
ATOM 3322 C CA . LYS A 1 399 ? -20.800 -23.764 33.236 1.00 35.41 399 LYS A CA 1
ATOM 3323 C C . LYS A 1 399 ? -20.640 -22.457 32.441 1.00 35.41 399 LYS A C 1
ATOM 3325 O O . LYS A 1 399 ? -20.201 -21.461 33.004 1.00 35.41 399 LYS A O 1
ATOM 3330 N N . ASN A 1 400 ? -21.044 -22.480 31.166 1.00 31.98 400 ASN A N 1
ATOM 3331 C CA . ASN A 1 400 ? -21.232 -21.343 30.238 1.00 31.98 400 ASN A CA 1
ATOM 3332 C C . ASN A 1 400 ? -20.102 -20.991 29.245 1.00 31.98 400 ASN A C 1
ATOM 3334 O O . ASN A 1 400 ? -20.117 -19.884 28.705 1.00 31.98 400 ASN A O 1
ATOM 3338 N N . SER A 1 401 ? -19.191 -21.908 28.911 1.00 34.81 401 SER A N 1
ATOM 3339 C CA . SER A 1 401 ? -18.135 -21.649 27.911 1.00 34.81 401 SER A CA 1
ATOM 3340 C C . SER A 1 401 ? -18.383 -22.377 26.582 1.00 34.81 401 SER A C 1
ATOM 3342 O O . SER A 1 401 ? -18.772 -23.541 26.567 1.00 34.81 401 SER A O 1
ATOM 3344 N N . LEU A 1 402 ? -18.133 -21.697 25.456 1.00 32.84 402 LEU A N 1
ATOM 3345 C CA . LEU A 1 402 ? -18.010 -22.316 24.131 1.00 32.84 402 LEU A CA 1
ATOM 3346 C C . LEU A 1 402 ? -16.655 -23.039 24.040 1.00 32.84 402 LEU A C 1
ATOM 3348 O O . LEU A 1 402 ? -15.611 -22.398 24.171 1.00 32.84 402 LEU A O 1
ATOM 3352 N N . LEU A 1 403 ? -16.663 -24.348 23.788 1.00 36.25 403 LEU A N 1
ATOM 3353 C CA . LEU A 1 403 ? -15.457 -25.152 23.582 1.00 36.25 403 LEU A CA 1
ATOM 3354 C C . LEU A 1 403 ? -15.482 -25.742 22.172 1.00 36.25 403 LEU A C 1
ATOM 3356 O O . LEU A 1 403 ? -16.385 -26.502 21.843 1.00 36.25 403 LEU A O 1
ATOM 3360 N N . LEU A 1 404 ? -14.501 -25.359 21.349 1.00 37.47 404 LEU A N 1
ATOM 3361 C CA . LEU A 1 404 ? -14.226 -25.947 20.038 1.00 37.47 404 LEU A CA 1
ATOM 3362 C C . LEU A 1 404 ? -12.832 -26.583 20.106 1.00 37.47 404 LEU A C 1
ATOM 3364 O O . LEU A 1 404 ? -11.821 -25.875 20.104 1.00 37.47 404 LEU A O 1
ATOM 3368 N N . ALA A 1 405 ? -12.770 -27.909 20.239 1.00 42.56 405 ALA A N 1
ATOM 3369 C CA . ALA A 1 405 ? -11.499 -28.633 20.262 1.00 42.56 405 ALA A CA 1
ATOM 3370 C C . ALA A 1 405 ? -11.027 -28.972 18.845 1.00 42.56 405 ALA A C 1
ATOM 3372 O O . ALA A 1 405 ? -11.834 -29.535 18.126 1.00 42.56 405 ALA A O 1
ATOM 3373 N N . ILE A 1 406 ? -9.775 -28.667 18.454 1.00 44.91 406 ILE A N 1
ATOM 3374 C CA . ILE A 1 406 ? -9.216 -28.953 17.113 1.00 44.91 406 ILE A CA 1
ATOM 3375 C C . ILE A 1 406 ? -7.945 -29.803 17.253 1.00 44.91 406 ILE A C 1
ATOM 3377 O O . ILE A 1 406 ? -6.852 -29.329 17.569 1.00 44.91 406 ILE A O 1
ATOM 3381 N N . LYS A 1 407 ? -8.043 -31.102 17.006 1.00 44.31 407 LYS A N 1
ATOM 3382 C CA . LYS A 1 407 ? -6.892 -32.000 17.152 1.00 44.31 407 LYS A CA 1
ATOM 3383 C C . LYS A 1 407 ? -5.863 -31.812 16.028 1.00 44.31 407 LYS A C 1
ATOM 3385 O O . LYS A 1 407 ? -6.083 -32.268 14.916 1.00 44.31 407 LYS A O 1
ATOM 3390 N N . ILE A 1 408 ? -4.711 -31.202 16.333 1.00 43.06 408 ILE A N 1
ATOM 3391 C CA . ILE A 1 408 ? -3.567 -31.058 15.406 1.00 43.06 408 ILE A CA 1
ATOM 3392 C C . ILE A 1 408 ? -2.362 -31.915 15.834 1.00 43.06 408 ILE A C 1
ATOM 3394 O O . ILE A 1 408 ? -2.193 -32.234 17.013 1.00 43.06 408 ILE A O 1
ATOM 3398 N N . SER A 1 409 ? -1.490 -32.287 14.888 1.00 41.62 409 SER A N 1
ATOM 3399 C CA . SER A 1 409 ? -0.325 -33.140 15.175 1.00 41.62 409 SER A CA 1
ATOM 3400 C C . SER A 1 409 ? 0.752 -32.427 16.030 1.00 41.62 409 SER A C 1
ATOM 3402 O O . SER A 1 409 ? 0.968 -31.218 15.882 1.00 41.62 409 SER A O 1
ATOM 3404 N N . PRO A 1 410 ? 1.511 -33.147 16.887 1.00 39.81 410 PRO A N 1
ATOM 3405 C CA . PRO A 1 410 ? 2.545 -32.547 17.749 1.00 39.81 410 PRO A CA 1
ATOM 3406 C C . PRO A 1 410 ? 3.667 -31.838 16.969 1.00 39.81 410 PRO A C 1
ATOM 3408 O O . PRO A 1 410 ? 4.232 -30.835 17.416 1.00 39.81 410 PRO A O 1
ATOM 3411 N N . LYS A 1 411 ? 3.990 -32.360 15.779 1.00 43.00 411 LYS A N 1
ATOM 3412 C CA . LYS A 1 411 ? 5.007 -31.811 14.870 1.00 43.00 411 LYS A CA 1
ATOM 3413 C C . LYS A 1 411 ? 4.558 -30.476 14.271 1.00 43.00 411 LYS A C 1
ATOM 3415 O O . LYS A 1 411 ? 5.381 -29.581 14.098 1.00 43.00 411 LYS A O 1
ATOM 3420 N N . PHE A 1 412 ? 3.261 -30.336 14.001 1.00 45.78 412 PHE A N 1
ATOM 3421 C CA . PHE A 1 412 ? 2.656 -29.116 13.478 1.00 45.78 412 PHE A CA 1
ATOM 3422 C C . PHE A 1 412 ? 2.495 -28.044 14.566 1.00 45.78 412 PHE A C 1
ATOM 3424 O O . PHE A 1 412 ? 2.906 -26.906 14.349 1.00 45.78 412 PHE A O 1
ATOM 3431 N N . PHE A 1 413 ? 2.047 -28.411 15.775 1.00 43.41 413 PHE A N 1
ATOM 3432 C CA . PHE A 1 413 ? 1.979 -27.493 16.926 1.00 43.41 413 PHE A CA 1
ATOM 3433 C C . PHE A 1 413 ? 3.310 -26.767 17.178 1.00 43.41 413 PHE A C 1
ATOM 3435 O O . PHE A 1 413 ? 3.348 -25.546 17.320 1.00 43.41 413 PHE A O 1
ATOM 3442 N N . ASN A 1 414 ? 4.424 -27.502 17.151 1.00 44.00 414 ASN A N 1
ATOM 3443 C CA . ASN A 1 414 ? 5.751 -26.922 17.356 1.00 44.00 414 ASN A CA 1
ATOM 3444 C C . ASN A 1 414 ? 6.192 -25.944 16.255 1.00 44.00 414 ASN A C 1
ATOM 3446 O O . ASN A 1 414 ? 7.038 -25.100 16.535 1.00 44.00 414 ASN A O 1
ATOM 3450 N N . LYS A 1 415 ? 5.628 -26.024 15.043 1.00 43.28 415 LYS A N 1
ATOM 3451 C CA . LYS A 1 415 ? 5.909 -25.083 13.945 1.00 43.28 415 LYS A CA 1
ATOM 3452 C C . LYS A 1 415 ? 5.106 -23.784 14.042 1.00 43.28 415 LYS A C 1
ATOM 3454 O O . LYS A 1 415 ? 5.536 -22.772 13.497 1.00 43.28 415 LYS A O 1
ATOM 3459 N N . ILE A 1 416 ? 3.940 -23.811 14.691 1.00 40.59 416 ILE A N 1
ATOM 3460 C CA . ILE A 1 416 ? 2.997 -22.681 14.689 1.00 40.59 416 ILE A CA 1
ATOM 3461 C C . ILE A 1 416 ? 2.888 -21.958 16.035 1.00 40.59 416 ILE A C 1
ATOM 3463 O O . ILE A 1 416 ? 2.439 -20.814 16.060 1.00 40.59 416 ILE A O 1
ATOM 3467 N N . LYS A 1 417 ? 3.325 -22.580 17.141 1.00 42.03 417 LYS A N 1
ATOM 3468 C CA . LYS A 1 417 ? 3.183 -22.041 18.508 1.00 42.03 417 LYS A CA 1
ATOM 3469 C C . LYS A 1 417 ? 3.771 -20.637 18.705 1.00 42.03 417 LYS A C 1
ATOM 3471 O O . LYS A 1 417 ? 3.252 -19.882 19.514 1.00 42.03 417 LYS A O 1
ATOM 3476 N N . ASP A 1 418 ? 4.800 -20.280 17.936 1.00 38.62 418 ASP A N 1
ATOM 3477 C CA . ASP A 1 418 ? 5.486 -18.986 18.039 1.00 38.62 418 ASP A CA 1
ATOM 3478 C C . ASP A 1 418 ? 4.933 -17.935 17.051 1.00 38.62 418 ASP A C 1
ATOM 3480 O O . ASP A 1 418 ? 5.282 -16.758 17.125 1.00 38.62 418 ASP A O 1
ATOM 3484 N N . LYS A 1 419 ? 4.053 -18.341 16.121 1.00 34.38 419 LYS A N 1
ATOM 3485 C CA . LYS A 1 419 ? 3.553 -17.507 15.011 1.00 34.38 419 LYS A CA 1
ATOM 3486 C C . LYS A 1 419 ? 2.154 -16.924 15.258 1.00 34.38 419 LYS A C 1
ATOM 3488 O O . LYS A 1 419 ? 1.772 -15.958 14.596 1.00 34.38 419 LYS A O 1
ATOM 3493 N N . TYR A 1 420 ? 1.405 -17.449 16.231 1.00 36.09 420 TYR A N 1
ATOM 3494 C CA . TYR A 1 420 ? 0.040 -17.015 16.547 1.00 36.09 420 TYR A CA 1
ATOM 3495 C C . TYR A 1 420 ? -0.092 -16.620 18.017 1.00 36.09 420 TYR A C 1
ATOM 3497 O O . TYR A 1 420 ? 0.321 -17.346 18.910 1.00 36.09 420 TYR A O 1
ATOM 3505 N N . ASN A 1 421 ? -0.723 -15.471 18.270 1.00 32.38 421 ASN A N 1
ATOM 3506 C CA . ASN A 1 421 ? -1.035 -14.994 19.620 1.00 32.38 421 ASN A CA 1
ATOM 3507 C C . ASN A 1 421 ? -2.514 -15.246 19.987 1.00 32.38 421 ASN A C 1
ATOM 3509 O O . ASN A 1 421 ? -3.101 -14.425 20.688 1.00 32.38 421 ASN A O 1
ATOM 3513 N N . TYR A 1 422 ? -3.120 -16.329 19.469 1.00 29.05 422 TYR A N 1
ATOM 3514 C CA . TYR A 1 422 ? -4.525 -16.715 19.696 1.00 29.05 422 TYR A CA 1
ATOM 3515 C C . TYR A 1 422 ? -4.737 -18.237 19.742 1.00 29.05 422 TYR A C 1
ATOM 3517 O O . TYR A 1 422 ? -3.849 -19.032 19.464 1.00 29.05 422 TYR A O 1
ATOM 3525 N N . LYS A 1 423 ? -5.947 -18.583 20.170 1.00 38.47 423 LYS A N 1
ATOM 3526 C CA . LYS A 1 423 ? -6.409 -19.706 20.982 1.00 38.47 423 LYS A CA 1
ATOM 3527 C C . LYS A 1 423 ? -6.889 -20.917 20.153 1.00 38.47 423 LYS A C 1
ATOM 3529 O O . LYS A 1 423 ? -7.958 -20.840 19.565 1.00 38.47 423 LYS A O 1
ATOM 3534 N N . ILE A 1 424 ? -6.138 -22.025 20.149 1.00 34.03 424 ILE A N 1
ATOM 3535 C CA . ILE A 1 424 ? -6.494 -23.314 19.512 1.00 34.03 424 ILE A CA 1
ATOM 3536 C C . ILE A 1 424 ? -6.355 -24.422 20.565 1.00 34.03 424 ILE A C 1
ATOM 3538 O O . ILE A 1 424 ? -5.310 -24.519 21.207 1.00 34.03 424 ILE A O 1
ATOM 3542 N N . ILE A 1 425 ? -7.378 -25.259 20.749 1.00 34.06 425 ILE A N 1
ATOM 3543 C CA . ILE A 1 425 ? -7.294 -26.454 21.603 1.00 34.06 425 ILE A CA 1
ATOM 3544 C C . ILE A 1 425 ? -6.620 -27.554 20.799 1.00 34.06 425 ILE A C 1
ATOM 3546 O O . ILE A 1 425 ? -7.198 -28.009 19.823 1.00 34.06 425 ILE A O 1
ATOM 3550 N N . VAL A 1 426 ? -5.440 -27.999 21.222 1.00 35.97 426 VAL A N 1
ATOM 3551 C CA . VAL A 1 426 ? -4.659 -29.043 20.548 1.00 35.97 426 VAL A CA 1
ATOM 3552 C C . VAL A 1 426 ? -4.714 -30.322 21.370 1.00 35.97 426 VAL A C 1
ATOM 3554 O O . VAL A 1 426 ? -4.147 -30.380 22.459 1.00 35.97 426 VAL A O 1
ATOM 3557 N N . ILE A 1 427 ? -5.361 -31.365 20.851 1.00 35.59 427 ILE A N 1
ATOM 3558 C CA . ILE A 1 427 ? -5.357 -32.688 21.489 1.00 35.59 427 ILE A CA 1
ATOM 3559 C C . ILE A 1 427 ? -4.122 -33.461 20.999 1.00 35.59 427 ILE A C 1
ATOM 3561 O O . ILE A 1 427 ? -4.033 -33.873 19.846 1.00 35.59 427 ILE A O 1
ATOM 3565 N N . GLN A 1 428 ? -3.133 -33.668 21.867 1.00 32.06 428 GLN A N 1
ATOM 3566 C CA . GLN A 1 428 ? -1.935 -34.427 21.512 1.00 32.06 428 GLN A CA 1
ATOM 3567 C C . GLN A 1 428 ? -2.254 -35.933 21.480 1.00 32.06 428 GLN A C 1
ATOM 3569 O O . GLN A 1 428 ? -2.660 -36.511 22.489 1.00 32.06 428 GLN A O 1
ATOM 3574 N N . LYS A 1 429 ? -2.037 -36.608 20.343 1.00 33.16 429 LYS A N 1
ATOM 3575 C CA . LYS A 1 429 ? -1.988 -38.078 20.320 1.00 33.16 429 LYS A CA 1
ATOM 3576 C C . LYS A 1 429 ? -0.687 -38.489 21.019 1.00 33.16 429 LYS A C 1
ATOM 3578 O O . LYS A 1 429 ? 0.392 -38.138 20.541 1.00 33.16 429 LYS A O 1
ATOM 3583 N N . LYS A 1 430 ? -0.764 -39.204 22.146 1.00 30.66 430 LYS A N 1
ATOM 3584 C CA . LYS A 1 430 ? 0.370 -40.045 22.546 1.00 30.66 430 LYS A CA 1
ATOM 3585 C C . LYS A 1 430 ? 0.536 -41.071 21.431 1.00 30.66 430 LYS A C 1
ATOM 3587 O O . LYS A 1 430 ? -0.430 -41.740 21.074 1.00 30.66 430 LYS A O 1
ATOM 3592 N N . GLU A 1 431 ? 1.728 -41.156 20.854 1.00 33.03 431 GLU A N 1
ATOM 3593 C CA . GLU A 1 431 ? 2.119 -42.394 20.193 1.00 33.03 431 GLU A CA 1
ATOM 3594 C C . GLU A 1 431 ? 2.031 -43.481 21.261 1.00 33.03 431 GLU A C 1
ATOM 3596 O O . GLU A 1 431 ? 2.790 -43.468 22.235 1.00 33.03 431 GLU A O 1
ATOM 3601 N N . ASP A 1 432 ? 1.058 -44.378 21.123 1.00 30.11 432 ASP A N 1
ATOM 3602 C CA . ASP A 1 432 ? 1.156 -45.670 21.774 1.00 30.11 432 ASP A CA 1
ATOM 3603 C C . ASP A 1 432 ? 2.390 -46.332 21.168 1.00 30.11 432 ASP A C 1
ATOM 3605 O O . ASP A 1 432 ? 2.371 -46.800 20.029 1.00 30.11 432 ASP A O 1
ATOM 3609 N N . LYS A 1 433 ? 3.491 -46.308 21.921 1.00 29.67 433 LYS A N 1
ATOM 3610 C CA . LYS A 1 433 ? 4.585 -47.243 21.705 1.00 29.67 433 LYS A CA 1
ATOM 3611 C C . LYS A 1 433 ? 3.997 -48.641 21.892 1.00 29.67 433 LYS A C 1
ATOM 3613 O O . LYS A 1 433 ? 3.739 -49.047 23.025 1.00 29.67 433 LYS A O 1
ATOM 3618 N N . LYS A 1 434 ? 3.754 -49.337 20.786 1.00 30.66 434 LYS A N 1
ATOM 3619 C CA . LYS A 1 434 ? 4.018 -50.771 20.735 1.00 30.66 434 LYS A CA 1
ATOM 3620 C C . LYS A 1 434 ? 5.468 -50.963 20.335 1.00 30.66 434 LYS A C 1
ATOM 3622 O O . LYS A 1 434 ? 5.907 -50.230 19.420 1.00 30.66 434 LYS A O 1
#

InterPro domains:
  IPR003812 Fido domain [PF02661] (86-184)
  IPR003812 Fido domain [PS51459] (86-237)
  IPR036597 Fido-like domain superfamily [G3DSA:1.10.3290.10] (14-262)
  IPR036597 Fido-like domain superfamily [SSF140931] (69-215)
  IPR040198 Fido domain-containing protein [PTHR13504] (31-316)
  IPR041657 Helix-turn-helix domain, group 17 [PF12728] (266-307)

Nearest PDB structures (foldseek):
  3cuc-assembly1_A  TM=7.441E-01  e=9.836E-09  Bacteroides thetaiotaomicron VPI-5482
  3cuc-assembly2_B  TM=7.204E-01  e=9.381E-09  Bacteroides thetaiotaomicron VPI-5482
  4u0z-assembly3_B  TM=7.919E-01  e=6.233E-08  Homo sapiens
  4u0u-assembly1_A  TM=7.480E-01  e=6.852E-08  Homo sapiens
  4x2d-assembly2_A-3  TM=7.049E-01  e=2.935E-05  Clostridioides difficile R20291

pLDDT: mean 78.04, std 21.56, range [27.3, 98.81]

Solvent-accessible surface area (backbone atoms only — not comparable to full-atom values): 24614 Å² total; per-residue (Å²): 119,82,66,55,64,70,47,50,74,70,52,60,70,87,74,66,52,80,84,38,69,68,51,45,49,52,49,50,49,31,39,47,19,49,36,30,60,78,68,45,83,72,53,76,64,58,58,50,27,52,78,70,71,60,69,70,86,64,39,65,66,50,23,42,41,52,40,45,54,54,48,45,50,52,17,44,51,32,34,74,71,73,38,83,92,81,51,73,65,56,56,24,50,48,38,28,43,42,45,49,73,49,91,62,67,86,55,50,42,37,70,46,85,60,79,76,81,47,88,84,44,80,88,51,63,43,58,58,65,64,47,71,46,42,51,52,33,48,51,52,29,45,64,46,34,61,74,75,38,59,71,37,57,22,47,33,53,48,44,48,48,49,61,49,49,42,51,40,85,68,57,42,72,59,37,44,53,47,52,50,29,30,54,32,25,34,69,68,38,66,56,55,51,68,61,14,84,46,71,68,43,37,53,51,53,44,53,20,41,58,42,27,36,62,3,46,44,55,46,58,74,58,63,53,85,57,53,47,71,57,48,49,67,38,37,65,69,19,46,44,65,60,31,22,51,50,47,42,52,26,43,50,53,32,43,21,43,57,57,50,66,82,48,93,55,65,35,46,44,62,55,50,13,60,76,69,74,47,58,43,69,56,46,56,48,36,39,78,70,56,56,40,62,49,37,78,55,97,93,41,55,37,30,40,55,92,54,61,58,73,60,56,70,78,72,74,66,72,80,59,81,56,102,81,48,56,59,50,68,66,96,58,64,66,64,57,50,55,54,48,50,61,50,26,68,75,67,76,45,63,47,39,40,30,67,82,45,76,65,61,54,57,70,42,47,89,75,38,60,50,66,46,21,67,74,70,36,32,38,55,47,94,81,80,40,50,35,33,56,44,83,74,71,95,82,71,90,66,91,87,64,70,53,69,37,44,51,49,57,69,75,55,50,72,72,43,64,89,78,52,88,72,67,66,22,48,53,64,78,75,79,78,82,126

Radius of gyration: 25.17 Å; Cα contacts (8 Å, |Δi|>4): 592; chains: 1; bounding box: 50×78×61 Å

Organism: NCBI:txid28234

Sequence (434 aa):
MDLILPRKKIFKLEKIDITNKEWLYMIKNDTRHSLQIEGIVSSEKDLKSIIKGNYDEDDEIVNYFSTAKHMYSYAIEYYKDNEFALSKATIRQIQKQLLSGSSNEKIKGVFRNNNIDIHYAPNINPPENDIDFWVENWINYVNYSLKKYNIYQAMARIHNYFEGIHPFNDGNGRTGRIVMNYILLMKGYPNIVIKGLKENDRKEYYKALEKGDVGINQVFKTTPNKSPQEIDKIINKGNFEDLEQLIKRALIESFDNYICMEENDFYTTEEVAKILNKKQDTISKDIRRGNLIAKKQEGKWYIPKKYFNILNTSKSAIKEKTKNEIFYYTENIDEAFNYSIGVCLNEEIDLEIAVENQKLLKDLKDLIDTEELLKNKETNYNKELKIRYITPRKQDNHKNSLLLAIKISPKFFNKIKDKYNYKIIVIQKKEDKK

Mean predicted aligned error: 13.97 Å

Secondary structure (DSSP, 8-state):
---HHHHHHH--GGG--TTSHHHHHHHHHHHHHHHHHTT----HHHHHHHHTT---TT-HHHHHHHHHHHHHHHHHHHHHTT-----HHHHHHHHHHHTTT-S-GGGTT----S----TT-TT----SS-HHHHHHHHHHHHHHHHHHS-HHHHHHHHHHHHHHH--SSS-HHHHHHHHHHHHHHHTT--------SSHHHHHHHHHHHHHHHHHHHHHHTS-TTS-HHHHHHHHTTS--HHHHHHHHHHHHHHHHHHHHHS---EEEHHHHHHHTTS-HHHHHHHHHTTSS--EEETTEEEEEGGGTTTTGGGG-----EETTEE----S-HHHHHHHHHHHHHHHT-PEEEEE--HHHHHHTTTTS-HHHHHHHSEEEETTTEEEEEEPPPTT---TT---EEE---HHHHHHHTTT--S--B--PPP----

Foldseek 3Di:
DQLQVLLLVLADLLPDDLLDPLNLVQLLLQLQQLCLLVVRHDDPVNSVCLNVVNDDPQDLSNLLSVLLSVLLVVLLVLLVVLHDDDDLQNLLQSQLSSCVNPPCNVFRSAFDQAFDADPLANPAGAQNHDLVLLVVLLVLLLVVLPVVDPLLRSLLLSLLLQVSNQGTPDCSSSSSLSVSQSNQSNVSAHRFHQGNPDPVSSVLQSVLSNQQSQLSNQLSVDDSPDHSVVSVVSSVVGDNPSSSVSSSQRRLQRSLSSSVVPADAWDWLVRVCVVVVHDSVVSVVCVSVSLFRWDDDPNTITGGPVCRCSSVVLPPFPWDDDDQWTFFADPDDVVVVVVLVVVCLVVVHAWEWEWDDPVVLVVCVVQFPSVCCVVVQWGDGVNRHIYGYDYDDPPDPDDPGGDTATADEPVVCVVCVVPDPHGHIYDYDDPPDD